Protein AF-0000000076793286 (afdb_homodimer)

Radius of gyration: 28.69 Å; Cα contacts (8 Å, |Δi|>4): 616; chains: 2; bounding box: 63×87×68 Å

Secondary structure (DSSP, 8-state):
-HHHIIIIIS-TTSPPPPHHHHHHHHHHHHHHHHHHHHHHHHHHS-S-BPP--TTTS-HHHHHHHS-TTSTTSGGGGGGEETTTTEE--TTEEEETTTTEEEET--EEETTTTEEE-TTTHHHHHHHHHHHHHHHHHHHHHHHHHHHHS-----TT--HHHHHHHH-HHHHHHHHHHHHHHHHHHHHHHHHHHHHHTT--HHHHHTGGG-GGGB-TTSSB--TT---HHHHHHHHHHHSS----------HHHH--/-HHHIIIIIS-TTSPPPPHHHHHHHHHHHHHHHHHHHHHHHHHHS-S-BPP--TTTS-HHHHHHHS-TTSTTSGGGGGGEETTTTEE--TTEEEETTTTEEEET--EEETTTTEEE-TTTHHHHHHHHHHHHHHHHHHHHHHHHHHHHS-----TT--HHHHHHHH-HHHHHHHHHHHHHHHHHHHHHHHHHHHHHTT--HHHHHTGGG-GGGB-TTSSB--TT---HHHHHHHHHHHSS----------HHHH--

Solvent-accessible surface area (backbone atoms only — not comparable to full-atom values): 28248 Å² total; per-residue (Å²): 107,68,56,47,44,53,32,57,67,60,23,82,91,49,75,83,72,51,73,66,55,48,51,54,48,49,51,27,51,52,42,45,52,53,32,50,53,44,46,53,18,43,35,65,34,65,22,32,63,62,79,70,78,54,87,78,55,53,72,68,46,56,65,60,66,47,61,76,77,48,78,78,48,74,77,46,56,83,27,44,37,81,88,75,68,39,80,46,64,85,61,38,42,72,37,80,87,77,69,43,40,21,33,47,34,27,48,76,38,77,89,54,64,33,54,38,14,37,62,28,38,42,50,46,51,53,36,36,51,43,47,40,53,26,32,50,46,46,48,51,53,45,50,50,52,64,68,65,47,89,72,89,67,55,98,84,53,50,70,67,58,48,40,54,69,77,36,43,55,38,49,50,41,51,51,52,39,51,52,50,35,51,54,36,49,54,51,47,50,52,51,52,54,24,41,30,50,46,46,37,60,41,47,69,76,41,42,90,76,36,69,78,34,38,38,97,85,66,44,82,34,63,68,49,46,71,45,46,68,54,27,40,51,46,23,60,38,69,32,30,71,72,74,71,72,54,82,60,78,54,66,70,62,68,74,100,105,67,55,47,43,53,33,56,68,58,24,83,92,48,74,83,72,50,73,68,56,48,52,54,49,49,51,28,51,52,45,46,52,53,34,49,53,46,46,52,18,44,37,66,33,65,22,33,64,62,79,70,77,54,85,79,53,54,73,68,46,57,64,60,66,48,60,76,78,47,76,78,48,74,76,47,56,83,29,45,38,82,88,74,68,40,80,46,64,84,62,38,40,73,36,81,87,78,69,44,39,21,34,48,35,27,48,78,38,77,88,53,64,32,55,37,13,36,62,27,38,44,52,46,51,52,35,36,52,43,46,37,52,25,34,50,46,46,48,50,53,46,50,50,52,64,69,64,46,88,73,89,68,55,96,83,51,49,71,67,58,48,41,54,70,76,35,42,55,39,48,50,40,51,52,52,39,50,52,50,34,52,54,35,49,53,51,47,51,52,50,50,54,25,41,30,51,47,46,36,62,41,46,68,76,39,42,90,76,37,68,79,34,39,40,97,85,66,44,83,34,63,69,51,46,70,45,46,70,54,28,40,52,46,23,60,39,68,33,30,70,71,71,70,71,55,80,60,77,52,66,70,64,67,75,98

Foldseek 3Di:
DVLLCDQQQPPPVFDHDDPVLVVLVVVLVVLVVVLVVLLVCLLPPALAFDDDPPPPDDLVCVVVVPPPPDPVCVVQVVQQDPQSRDRHDQLWDADPQVRTIHANWFDQDVVSRGTHHFPCLLSVLVSLVSLLVSLVSSLVSLVVRLVPTDDDDDPPDDSVNCCCVVRVSSVVSNVVSVVSNVVSVVVNVVSLVCLLQLHGNVCVVPVLVRPCQADPVRDGHDQQHPGRVVSNVVCVVRVGGDDPGPPPVPPVVVVD/DVLLCDQQQPPPVFDHDDPVLVVLVVVLVVLVVVLVVLLVCLLPPALAFDDLPPPPADLVVVVVVPPPPDPVCVVQVVQADPQSRDRHDQLWDADPQVRTIHANWFDQDVVSRGTHHFPCLLSVLVSLVSLLVSLVSSLVSLVVRLVPTDDDDDPPDDSVNCCCVVRVSSVVSNVVSVVSNVVSVVVNVVSLVCLLQLHGNVCVVPVLVRPCQADPVRDGHDQQHPGRVVSNVVCVVRVGGDDPGPPPVPPVVVVD

pLDDT: mean 86.04, std 18.24, range [27.52, 98.69]

Sequence (512 aa):
MILFLKSIVFASDFSRITAAVGLWSWAAISLALASQVVFYRVSRNTPGYIKTNTEGLDPKELLMGIDLSSSTFTGSWSQLCPTCKIVRPVRSKHCPICKQCVEQFDHHCPWISNCVGKRNKWDFLVFLCMGIATTLLGAAVGFHRLWTEPIILSSSESWTHFMVTKHPGAVLFMFMDIFLLTGALILTVAQAVMIARNLTTNEAANQSRYTYLRGPDGRFRNPYNQGWQKNCAYFLVNGYNNDEEAAWPTLQQTVEMILFLKSIVFASDFSRITAAVGLWSWAAISLALASQVVFYRVSRNTPGYIKTNTEGLDPKELLMGIDLSSSTFTGSWSQLCPTCKIVRPVRSKHCPICKQCVEQFDHHCPWISNCVGKRNKWDFLVFLCMGIATTLLGAAVGFHRLWTEPIILSSSESWTHFMVTKHPGAVLFMFMDIFLLTGALILTVAQAVMIARNLTTNEAANQSRYTYLRGPDGRFRNPYNQGWQKNCAYFLVNGYNNDEEAAWPTLQQTVE

Structure (mmCIF, N/CA/C/O backbone):
data_AF-0000000076793286-model_v1
#
loop_
_entity.id
_entity.type
_entity.pdbx_description
1 polymer S-acyltransferase
#
loop_
_atom_site.group_PDB
_atom_site.id
_atom_site.type_symbol
_atom_site.label_atom_id
_atom_site.label_alt_id
_atom_site.label_comp_id
_atom_site.label_asym_id
_atom_site.label_entity_id
_atom_site.label_seq_id
_atom_site.pdbx_PDB_ins_code
_atom_site.Cartn_x
_atom_site.Cartn_y
_atom_site.Cartn_z
_atom_site.occupancy
_atom_site.B_iso_or_equiv
_atom_site.auth_seq_id
_atom_site.auth_comp_id
_atom_site.auth_asym_id
_atom_site.auth_atom_id
_atom_site.pdbx_PDB_model_num
ATOM 1 N N . MET A 1 1 ? -7.398 -18.703 6.988 1 93.81 1 MET A N 1
ATOM 2 C CA . MET A 1 1 ? -6.031 -19.188 6.855 1 93.81 1 MET A CA 1
ATOM 3 C C . MET A 1 1 ? -5.891 -20.562 7.5 1 93.81 1 MET A C 1
ATOM 5 O O . MET A 1 1 ? -5.355 -21.5 6.891 1 93.81 1 MET A O 1
ATOM 9 N N . ILE A 1 2 ? -6.363 -20.703 8.664 1 93.25 2 ILE A N 1
ATOM 10 C CA . ILE A 1 2 ? -6.258 -21.984 9.359 1 93.25 2 ILE A CA 1
ATOM 11 C C . ILE A 1 2 ? -7.066 -23.047 8.617 1 93.25 2 ILE A C 1
ATOM 13 O O . ILE A 1 2 ? -6.578 -24.141 8.375 1 93.25 2 ILE A O 1
ATOM 17 N N . LEU A 1 3 ? -8.242 -22.641 8.273 1 94.62 3 LEU A N 1
ATOM 18 C CA . LEU A 1 3 ? -9.102 -23.562 7.535 1 94.62 3 LEU A CA 1
ATOM 19 C C . LEU A 1 3 ? -8.477 -23.906 6.184 1 94.62 3 LEU A C 1
ATOM 21 O O . LEU A 1 3 ? -8.562 -25.062 5.738 1 94.62 3 LEU A O 1
ATOM 25 N N . PHE A 1 4 ? -7.906 -23.031 5.516 1 96.62 4 PHE A N 1
ATOM 26 C CA . PHE A 1 4 ? -7.23 -23.25 4.242 1 96.62 4 PHE A CA 1
ATOM 27 C C . PHE A 1 4 ? -6.098 -24.25 4.391 1 96.62 4 PHE A C 1
ATOM 29 O O . PHE A 1 4 ? -6.012 -25.219 3.625 1 96.62 4 PHE A O 1
ATOM 36 N N . LEU A 1 5 ? -5.301 -24.047 5.359 1 95.88 5 LEU A N 1
ATOM 37 C CA . L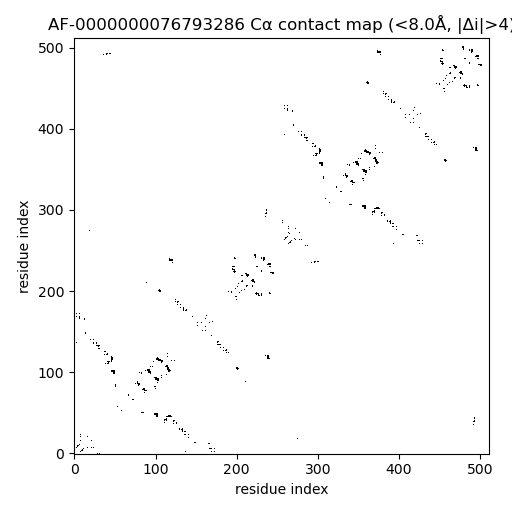EU A 1 5 ? -4.152 -24.922 5.562 1 95.88 5 LEU A CA 1
ATOM 38 C C . LEU A 1 5 ? -4.605 -26.328 5.984 1 95.88 5 LEU A C 1
ATOM 40 O O . LEU A 1 5 ? -4.145 -27.328 5.426 1 95.88 5 LEU A O 1
ATOM 44 N N . LYS A 1 6 ? -5.527 -26.422 6.824 1 95.44 6 LYS A N 1
ATOM 45 C CA . LYS A 1 6 ? -5.934 -27.703 7.395 1 95.44 6 LYS A CA 1
ATOM 46 C C . LYS A 1 6 ? -6.797 -28.484 6.41 1 95.44 6 LYS A C 1
ATOM 48 O O . LYS A 1 6 ? -6.695 -29.719 6.332 1 95.44 6 LYS A O 1
ATOM 53 N N . SER A 1 7 ? -7.602 -27.766 5.609 1 95.62 7 SER A N 1
ATOM 54 C CA . SER A 1 7 ? -8.648 -28.469 4.871 1 95.62 7 SER A CA 1
ATOM 55 C C . SER A 1 7 ? -8.352 -28.484 3.373 1 95.62 7 SER A C 1
ATOM 57 O O . SER A 1 7 ? -8.992 -29.219 2.613 1 95.62 7 SER A O 1
ATOM 59 N N . ILE A 1 8 ? -7.395 -27.688 2.979 1 95.06 8 ILE A N 1
ATOM 60 C CA . ILE A 1 8 ? -7.09 -27.641 1.553 1 95.06 8 ILE A CA 1
ATOM 61 C C . ILE A 1 8 ? -5.652 -28.109 1.32 1 95.06 8 ILE A C 1
ATOM 63 O O . ILE A 1 8 ? -5.414 -29.078 0.604 1 95.06 8 ILE A O 1
ATOM 67 N N . VAL A 1 9 ? -4.758 -27.562 2.023 1 94 9 VAL A N 1
ATOM 68 C CA . VAL A 1 9 ? -3.346 -27.781 1.738 1 94 9 VAL A CA 1
ATOM 69 C C . VAL A 1 9 ? -2.898 -29.094 2.383 1 94 9 VAL A C 1
ATOM 71 O O . VAL A 1 9 ? -2.312 -29.953 1.716 1 94 9 VAL A O 1
ATOM 74 N N . PHE A 1 10 ? -3.252 -29.234 3.615 1 92.88 10 PHE A N 1
ATOM 75 C CA . PHE A 1 10 ? -2.766 -30.406 4.336 1 92.88 10 PHE A CA 1
ATOM 76 C C . PHE A 1 10 ? -3.908 -31.375 4.641 1 92.88 10 PHE A C 1
ATOM 78 O O . PHE A 1 10 ? -3.848 -32.125 5.609 1 92.88 10 PHE A O 1
ATOM 85 N N . ALA A 1 11 ? -4.895 -31.297 3.879 1 90.12 11 ALA A N 1
ATOM 86 C CA . ALA A 1 11 ? -6.031 -32.188 4.102 1 90.12 11 ALA A CA 1
ATOM 87 C C . ALA A 1 11 ? -5.605 -33.656 4.016 1 90.12 11 ALA A C 1
ATOM 89 O O . ALA A 1 11 ? -5.062 -34.094 3 1 90.12 11 ALA A O 1
ATOM 90 N N . SER A 1 12 ? -5.926 -34.406 5.031 1 85.31 12 SER A N 1
ATOM 91 C CA . SER A 1 12 ? -5.438 -35.781 5.156 1 85.31 12 SER A CA 1
ATOM 92 C C . SER A 1 12 ? -6.172 -36.719 4.199 1 85.31 12 SER A C 1
ATOM 94 O O . SER A 1 12 ? -5.641 -37.781 3.816 1 85.31 12 SER A O 1
ATOM 96 N N . ASP A 1 13 ? -7.324 -36.406 3.834 1 83.75 13 ASP A N 1
ATOM 97 C CA . ASP A 1 13 ? -8.117 -37.281 2.992 1 83.75 13 ASP A CA 1
ATOM 98 C C . ASP A 1 13 ? -7.949 -36.938 1.515 1 83.75 13 ASP A C 1
ATOM 100 O O . ASP A 1 13 ? -8.578 -37.562 0.651 1 83.75 13 ASP A O 1
ATOM 104 N N . PHE A 1 14 ? -7.113 -35.906 1.201 1 85.88 14 PHE A N 1
ATOM 105 C CA . PHE A 1 14 ? -6.785 -35.531 -0.171 1 85.88 14 PHE A CA 1
ATOM 106 C C . PHE A 1 14 ? -5.457 -36.156 -0.595 1 85.88 14 PHE A C 1
ATOM 108 O O . PHE A 1 14 ? -4.617 -36.469 0.25 1 85.88 14 PHE A O 1
ATOM 115 N N . SER A 1 15 ? -5.375 -36.312 -1.858 1 87.31 15 SER A N 1
ATOM 116 C CA . SER A 1 15 ? -4.066 -36.688 -2.385 1 87.31 15 SER A CA 1
ATOM 117 C C . SER A 1 15 ? -3.004 -35.656 -2.025 1 87.31 15 SER A C 1
ATOM 119 O O . SER A 1 15 ? -3.324 -34.5 -1.766 1 87.31 15 SER A O 1
ATOM 121 N N . ARG A 1 16 ? -1.775 -36.125 -1.999 1 89.25 16 ARG A N 1
ATOM 122 C CA . ARG A 1 16 ? -0.672 -35.219 -1.702 1 89.25 16 ARG A CA 1
ATOM 123 C C . ARG A 1 16 ? -0.584 -34.094 -2.74 1 89.25 16 ARG A C 1
ATOM 125 O O . ARG A 1 16 ? -0.818 -34.312 -3.928 1 89.25 16 ARG A O 1
ATOM 132 N N . ILE A 1 17 ? -0.196 -32.938 -2.289 1 90.12 17 ILE A N 1
ATOM 133 C CA . ILE A 1 17 ? -0.167 -31.781 -3.188 1 90.12 17 ILE A CA 1
ATOM 134 C C . ILE A 1 17 ? 1.07 -31.859 -4.078 1 90.12 17 ILE A C 1
ATOM 136 O O . ILE A 1 17 ? 2.109 -32.375 -3.668 1 90.12 17 ILE A O 1
ATOM 140 N N . THR A 1 18 ? 0.911 -31.328 -5.25 1 86.19 18 THR A N 1
ATOM 141 C CA . THR A 1 18 ? 2.047 -31.188 -6.148 1 86.19 18 THR A CA 1
ATOM 142 C C . THR A 1 18 ? 2.877 -29.953 -5.77 1 86.19 18 THR A C 1
ATOM 144 O O . THR A 1 18 ? 2.443 -29.141 -4.961 1 86.19 18 THR A O 1
ATOM 147 N N . ALA A 1 19 ? 4.047 -29.875 -6.305 1 83.31 19 ALA A N 1
ATOM 148 C CA . ALA A 1 19 ? 4.922 -28.719 -6.062 1 83.31 19 ALA A CA 1
ATOM 149 C C . ALA A 1 19 ? 4.266 -27.422 -6.516 1 83.31 19 ALA A C 1
ATOM 151 O O . ALA A 1 19 ? 4.402 -26.391 -5.859 1 83.31 19 ALA A O 1
ATOM 152 N N . ALA A 1 20 ? 3.562 -27.453 -7.586 1 82.56 20 ALA A N 1
ATOM 153 C CA . ALA A 1 20 ? 2.895 -26.266 -8.117 1 82.56 20 ALA A CA 1
ATOM 154 C C . ALA A 1 20 ? 1.803 -25.781 -7.176 1 82.56 20 ALA A C 1
ATOM 156 O O . ALA A 1 20 ? 1.706 -24.578 -6.895 1 82.56 20 ALA A O 1
ATOM 157 N N . VAL A 1 21 ? 1.054 -26.703 -6.691 1 87.25 21 VAL A N 1
ATOM 158 C CA . VAL A 1 21 ? -0.011 -26.344 -5.758 1 87.25 21 VAL A CA 1
ATOM 159 C C . VAL A 1 21 ? 0.593 -25.812 -4.465 1 87.25 21 VAL A C 1
ATOM 161 O O . VAL A 1 21 ? 0.067 -24.859 -3.873 1 87.25 21 VAL A O 1
ATOM 164 N N . GLY A 1 22 ? 1.649 -26.422 -4.074 1 90.5 22 GLY A N 1
ATOM 165 C CA . GLY A 1 22 ? 2.35 -25.938 -2.896 1 90.5 22 GLY A CA 1
ATOM 166 C C . GLY A 1 22 ? 2.826 -24.5 -3.039 1 90.5 22 GLY A C 1
ATOM 167 O O . GLY A 1 22 ? 2.686 -23.703 -2.111 1 90.5 22 GLY A O 1
ATOM 168 N N . LEU A 1 23 ? 3.354 -24.203 -4.137 1 86.38 23 LEU A N 1
ATOM 169 C CA . LEU A 1 23 ? 3.855 -22.859 -4.398 1 86.38 23 LEU A CA 1
ATOM 170 C C . LEU A 1 23 ? 2.717 -21.844 -4.383 1 86.38 23 LEU A C 1
ATOM 172 O O . LEU A 1 23 ? 2.85 -20.766 -3.805 1 86.38 23 LEU A O 1
ATOM 176 N N . TRP A 1 24 ? 1.639 -22.188 -5.012 1 89.12 24 TRP A N 1
ATOM 177 C CA . TRP A 1 24 ? 0.49 -21.281 -5.035 1 89.12 24 TRP A CA 1
ATOM 178 C C . TRP A 1 24 ? -0.088 -21.109 -3.635 1 89.12 24 TRP A C 1
ATOM 180 O O . TRP A 1 24 ? -0.557 -20.016 -3.285 1 89.12 24 TRP A O 1
ATOM 190 N N . SER A 1 25 ? -0.053 -22.141 -2.9 1 94.12 25 SER A N 1
ATOM 191 C CA . SER A 1 25 ? -0.533 -22.062 -1.524 1 94.12 25 SER A CA 1
ATOM 192 C C . SER A 1 25 ? 0.347 -21.141 -0.685 1 94.12 25 SER A C 1
ATOM 194 O O . SER A 1 25 ? -0.157 -20.344 0.113 1 94.12 25 SER A O 1
ATOM 196 N N . TRP A 1 26 ? 1.573 -21.281 -0.928 1 91.88 26 TRP A N 1
ATOM 197 C CA . TRP A 1 26 ? 2.512 -20.422 -0.22 1 91.88 26 TRP A CA 1
ATOM 198 C C . TRP A 1 26 ? 2.287 -18.953 -0.589 1 91.88 26 TRP A C 1
ATOM 200 O O . TRP A 1 26 ? 2.348 -18.078 0.273 1 91.88 26 TRP A O 1
ATOM 210 N N . ALA A 1 27 ? 2.105 -18.703 -1.804 1 91.38 27 ALA A N 1
ATOM 211 C CA . ALA A 1 27 ? 1.817 -17.344 -2.264 1 91.38 27 ALA A CA 1
ATOM 212 C C . ALA A 1 27 ? 0.554 -16.797 -1.604 1 91.38 27 ALA A C 1
ATOM 214 O O . ALA A 1 27 ? 0.522 -15.648 -1.166 1 91.38 27 ALA A O 1
ATOM 215 N N . ALA A 1 28 ? -0.425 -17.625 -1.526 1 94.81 28 ALA A N 1
ATOM 216 C CA . ALA A 1 28 ? -1.684 -17.219 -0.91 1 94.81 28 ALA A CA 1
ATOM 217 C C . ALA A 1 28 ? -1.489 -16.875 0.566 1 94.81 28 ALA A C 1
ATOM 219 O O . ALA A 1 28 ? -1.982 -15.859 1.048 1 94.81 28 ALA A O 1
ATOM 220 N N . ILE A 1 29 ? -0.77 -17.703 1.216 1 96 29 ILE A N 1
ATOM 221 C CA . ILE A 1 29 ? -0.535 -17.5 2.643 1 96 29 ILE A CA 1
ATOM 222 C C . ILE A 1 29 ? 0.313 -16.25 2.859 1 96 29 ILE A C 1
ATOM 224 O O . ILE A 1 29 ? 0.054 -15.469 3.777 1 96 29 ILE A O 1
ATOM 228 N N . SER A 1 30 ? 1.329 -16.094 2.025 1 94.62 30 SER A N 1
ATOM 229 C CA . SER A 1 30 ? 2.174 -14.898 2.125 1 94.62 30 SER A CA 1
ATOM 230 C C . SER A 1 30 ? 1.364 -13.625 1.903 1 94.62 30 SER A C 1
ATOM 232 O O . SER A 1 30 ? 1.518 -12.648 2.643 1 94.62 30 SER A O 1
ATOM 234 N N . LEU A 1 31 ? 0.549 -13.656 0.946 1 95.56 31 LEU A N 1
ATOM 235 C CA . LEU A 1 31 ? -0.306 -12.508 0.657 1 95.56 31 LEU A CA 1
ATOM 236 C C . LEU A 1 31 ? -1.293 -12.266 1.793 1 95.56 31 LEU A C 1
ATOM 238 O O . LEU A 1 31 ? -1.561 -11.117 2.154 1 95.56 31 LEU A O 1
ATOM 242 N N . ALA A 1 32 ? -1.821 -13.312 2.312 1 97.19 32 ALA A N 1
ATOM 243 C CA . ALA A 1 32 ? -2.734 -13.195 3.447 1 97.19 32 ALA A CA 1
ATOM 244 C C . ALA A 1 32 ? -2.039 -12.555 4.645 1 97.19 32 ALA A C 1
ATOM 246 O 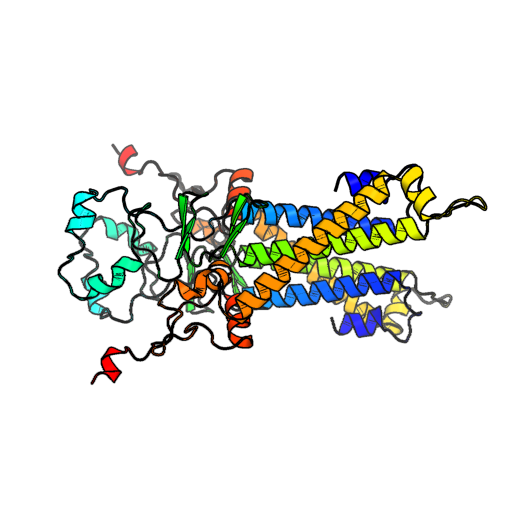O . ALA A 1 32 ? -2.611 -11.688 5.312 1 97.19 32 ALA A O 1
ATOM 247 N N . LEU A 1 33 ? -0.874 -12.969 4.863 1 96.25 33 LEU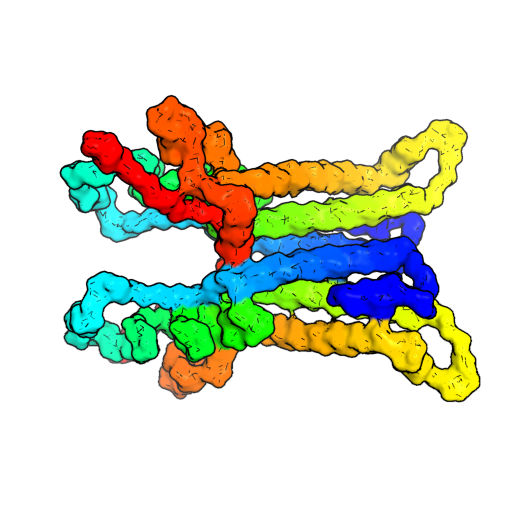 A N 1
ATOM 248 C CA . LEU A 1 33 ? -0.113 -12.406 5.973 1 96.25 33 LEU A CA 1
ATOM 249 C C . LEU A 1 33 ? 0.199 -10.93 5.723 1 96.25 33 LEU A C 1
ATOM 251 O O . LEU A 1 33 ? 0.086 -10.109 6.629 1 96.25 33 LEU A O 1
ATOM 255 N N . ALA A 1 34 ? 0.573 -10.578 4.523 1 95.62 34 ALA A N 1
ATOM 256 C CA . ALA A 1 34 ? 0.808 -9.188 4.156 1 95.62 34 ALA A CA 1
ATOM 257 C C . ALA A 1 34 ? -0.459 -8.352 4.328 1 95.62 34 ALA A C 1
ATOM 259 O O . ALA A 1 34 ? -0.399 -7.207 4.773 1 95.62 34 ALA A O 1
ATOM 260 N N . SER A 1 35 ? -1.546 -8.922 3.982 1 97.06 35 SER A N 1
ATOM 261 C CA . SER A 1 35 ? -2.818 -8.219 4.133 1 97.06 35 SER A CA 1
ATOM 262 C C . SER A 1 35 ? -3.127 -7.941 5.602 1 97.06 35 SER A C 1
ATOM 264 O O . SER A 1 35 ? -3.756 -6.934 5.926 1 97.06 35 SER A O 1
ATOM 266 N N . GLN A 1 36 ? -2.682 -8.844 6.5 1 96.69 36 GLN A N 1
ATOM 267 C CA . GLN A 1 36 ? -2.896 -8.609 7.926 1 96.69 36 GLN A CA 1
ATOM 268 C C . GLN A 1 36 ? -2.096 -7.41 8.414 1 96.69 36 GLN A C 1
ATOM 270 O O . GLN A 1 36 ? -2.531 -6.695 9.32 1 96.69 36 GLN A O 1
ATOM 275 N N . VAL A 1 37 ? -0.98 -7.16 7.824 1 95.25 37 VAL A N 1
ATOM 276 C CA . VAL A 1 37 ? -0.173 -5.992 8.156 1 95.25 37 VAL A CA 1
ATOM 277 C C . VAL A 1 37 ? -0.929 -4.719 7.785 1 95.25 37 VAL A C 1
ATOM 279 O O . VAL A 1 37 ? -1.03 -3.791 8.594 1 95.25 37 VAL A O 1
ATOM 282 N N . VAL A 1 38 ? -1.438 -4.68 6.609 1 97 38 VAL A N 1
ATOM 283 C CA . VAL A 1 38 ? -2.203 -3.523 6.156 1 97 38 VAL A CA 1
ATOM 284 C C . VAL A 1 38 ? -3.477 -3.385 6.984 1 97 38 VAL A C 1
ATOM 286 O O . VAL A 1 38 ? -3.9 -2.271 7.305 1 97 38 VAL A O 1
ATOM 289 N N . PHE A 1 39 ? -4.094 -4.543 7.355 1 97.88 39 PHE A N 1
ATOM 290 C CA . PHE A 1 39 ? -5.258 -4.543 8.234 1 97.88 39 PHE A CA 1
ATOM 291 C C . PHE A 1 39 ? -4.941 -3.855 9.555 1 97.88 39 PHE A C 1
ATOM 293 O O . PHE A 1 39 ? -5.719 -3.025 10.031 1 97.88 39 PHE A O 1
ATOM 300 N N . TYR A 1 40 ? -3.857 -4.223 10.07 1 97.12 40 TYR A N 1
ATOM 301 C CA . TYR A 1 40 ? -3.418 -3.621 11.32 1 97.12 40 TYR A CA 1
ATOM 302 C C . TYR A 1 40 ? -3.248 -2.115 11.172 1 97.12 40 TYR A C 1
ATOM 304 O O . TYR A 1 40 ? -3.676 -1.347 12.039 1 97.12 40 TYR A O 1
ATOM 312 N N . ARG A 1 41 ? -2.686 -1.692 10.141 1 97 41 ARG A N 1
ATOM 313 C CA . ARG A 1 41 ? -2.455 -0.277 9.867 1 97 41 ARG A CA 1
ATOM 314 C C . ARG A 1 41 ? -3.775 0.476 9.734 1 97 41 ARG A C 1
ATOM 316 O O . ARG A 1 41 ? -3.979 1.504 10.383 1 97 41 ARG A O 1
ATOM 323 N N . VAL A 1 42 ? -4.629 -0.043 8.938 1 97.38 42 VAL A N 1
ATOM 324 C CA . VAL A 1 42 ? -5.871 0.66 8.633 1 97.38 42 VAL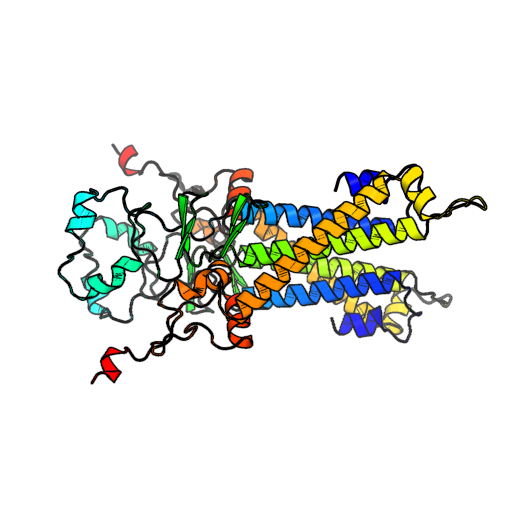 A CA 1
ATOM 325 C C . VAL A 1 42 ? -6.762 0.694 9.875 1 97.38 42 VAL A C 1
ATOM 327 O O . VAL A 1 42 ? -7.52 1.646 10.078 1 97.38 42 VAL A O 1
ATOM 330 N N . SER A 1 43 ? -6.656 -0.296 10.75 1 97.19 43 SER A N 1
ATOM 331 C CA . SER A 1 43 ? -7.469 -0.394 11.953 1 97.19 43 SER A CA 1
ATOM 332 C C . SER A 1 43 ? -6.973 0.564 13.031 1 97.19 43 SER A C 1
ATOM 334 O O . SER A 1 43 ? -7.742 0.984 13.898 1 97.19 43 SER A O 1
ATOM 336 N N . ARG A 1 44 ? -5.707 0.937 12.914 1 95.62 44 ARG A N 1
ATOM 337 C CA . ARG A 1 44 ? -5.121 1.683 14.023 1 95.62 44 ARG A CA 1
ATOM 338 C C . ARG A 1 44 ? -4.773 3.107 13.602 1 95.62 44 ARG A C 1
ATOM 340 O O . ARG A 1 44 ? -4.605 3.986 14.445 1 95.62 44 ARG A O 1
ATOM 347 N N . ASN A 1 45 ? -4.656 3.301 12.359 1 95.12 45 ASN A N 1
ATOM 348 C CA . ASN A 1 45 ? -4.316 4.633 11.867 1 95.12 45 ASN A CA 1
ATOM 349 C C . ASN A 1 45 ? -5.508 5.582 11.953 1 95.12 45 ASN A C 1
ATOM 351 O O . ASN A 1 45 ? -6.66 5.148 11.891 1 95.12 45 ASN A O 1
ATOM 355 N N . THR A 1 46 ? -5.238 6.891 12.117 1 95 46 THR A N 1
ATOM 356 C CA . THR A 1 46 ? -6.305 7.887 12.125 1 95 46 THR A CA 1
ATOM 357 C C . THR A 1 46 ? -6.918 8.023 10.734 1 95 46 THR A C 1
ATOM 359 O O . THR A 1 46 ? -6.203 8.172 9.742 1 95 46 THR A O 1
ATOM 362 N N . PRO A 1 47 ? -8.211 7.965 10.656 1 97.31 47 PRO A N 1
ATOM 363 C CA . PRO A 1 47 ? -8.867 8.18 9.359 1 97.31 47 PRO A CA 1
ATOM 364 C C . PRO A 1 47 ? -8.93 9.656 8.977 1 97.31 47 PRO A C 1
ATOM 366 O O . PRO A 1 47 ? -9.352 9.992 7.867 1 97.31 47 PRO A O 1
ATOM 369 N N . GLY A 1 48 ? -8.414 10.539 9.812 1 96.38 48 GLY A N 1
ATOM 370 C CA . GLY A 1 48 ? -8.539 11.977 9.656 1 96.38 48 GLY A CA 1
ATOM 371 C C . GLY A 1 48 ? -9.352 12.625 10.758 1 96.38 48 GLY A C 1
ATOM 372 O O . GLY A 1 48 ? -10.141 13.539 10.5 1 96.38 48 GLY A O 1
ATOM 373 N N . TYR A 1 49 ? -9.141 12.117 11.961 1 94.56 49 TYR A N 1
ATOM 374 C CA . TYR A 1 49 ? -9.828 12.695 13.109 1 94.56 49 TYR A CA 1
ATOM 375 C C . TYR A 1 49 ? -9.453 14.164 13.289 1 94.56 49 TYR A C 1
ATOM 377 O O . TYR A 1 49 ? -8.289 14.531 13.133 1 94.56 49 TYR A O 1
ATOM 385 N N . ILE A 1 50 ? -10.422 14.922 13.531 1 91.56 50 ILE A N 1
ATOM 386 C CA . ILE A 1 50 ? -10.203 16.344 13.773 1 91.56 50 ILE A CA 1
ATOM 387 C C . ILE A 1 50 ? -10.031 16.594 15.266 1 91.56 50 ILE A C 1
ATOM 389 O O . ILE A 1 50 ? -10.859 16.172 16.078 1 91.56 50 ILE A O 1
ATOM 393 N N . LYS A 1 51 ? -8.805 17.141 15.625 1 81 51 LYS A N 1
ATOM 394 C CA . LYS A 1 51 ? -8.477 17.359 17.031 1 81 51 LYS A CA 1
ATOM 395 C C . LYS A 1 51 ? -9.25 18.547 17.594 1 81 51 LYS A C 1
ATOM 397 O O . LYS A 1 51 ? -9.469 19.531 16.906 1 81 51 LYS A O 1
ATOM 402 N N . THR A 1 52 ? -9.82 18.359 18.812 1 69.5 52 THR A N 1
ATOM 403 C CA . THR A 1 52 ? -10.469 19.438 19.562 1 69.5 52 THR A CA 1
ATOM 404 C C . THR A 1 52 ? -9.438 20.391 20.141 1 69.5 52 THR A C 1
ATOM 406 O O . THR A 1 52 ? -8.383 19.969 20.609 1 69.5 52 THR A O 1
ATOM 409 N N . ASN A 1 53 ? -8.984 21.438 19.516 1 54.75 53 ASN A N 1
ATOM 410 C CA . ASN A 1 53 ? -8.102 22.391 20.188 1 54.75 53 ASN A CA 1
ATOM 411 C C . ASN A 1 53 ? -8.57 22.672 21.609 1 54.75 53 ASN A C 1
ATOM 413 O O . ASN A 1 53 ? -8.203 23.703 22.188 1 54.75 53 ASN A O 1
ATOM 417 N N . THR A 1 54 ? -9.469 22.031 22.266 1 48.62 54 THR A N 1
ATOM 418 C CA . THR A 1 54 ? -10 22.531 23.531 1 48.62 54 THR A CA 1
ATOM 419 C C . THR A 1 54 ? -8.992 22.328 24.656 1 48.62 54 THR A C 1
ATOM 421 O O . THR A 1 54 ? -9.305 22.547 25.828 1 48.62 54 THR A O 1
ATOM 424 N N . GLU A 1 55 ? -7.914 21.75 24.609 1 47.66 55 GLU A N 1
ATOM 425 C CA . GLU A 1 55 ? -7.262 21.578 25.891 1 47.66 55 GLU A CA 1
ATOM 426 C C . GLU A 1 55 ? -7.125 22.891 26.641 1 47.66 55 GLU A C 1
ATOM 428 O O . GLU A 1 55 ? -7.199 22.938 27.875 1 47.66 55 GLU A O 1
ATOM 433 N N . GLY A 1 56 ? -6.684 24.062 26.109 1 44.38 56 GLY A N 1
ATOM 434 C CA . GLY A 1 56 ? -6.473 25.25 26.922 1 44.38 56 GLY A CA 1
ATOM 435 C C . GLY A 1 56 ? -7.617 26.25 26.844 1 44.38 56 GLY A C 1
ATOM 436 O O . GLY A 1 56 ? -7.582 27.297 27.484 1 44.38 56 GLY A O 1
ATOM 437 N N . LEU A 1 57 ? -8.445 26.281 25.844 1 44.31 57 LEU A N 1
ATOM 438 C CA . LEU A 1 57 ? -9.359 27.422 25.812 1 44.31 57 LEU A CA 1
ATOM 439 C C . LEU A 1 57 ? -10.656 27.094 26.562 1 44.31 57 LEU A C 1
ATOM 441 O O . LEU A 1 57 ? -11.156 25.969 26.469 1 44.31 57 LEU A O 1
ATOM 445 N N . ASP A 1 58 ? -10.961 27.719 27.688 1 44.75 58 ASP A N 1
ATOM 446 C CA . ASP A 1 58 ? -12.211 27.734 28.438 1 44.75 58 ASP A CA 1
ATOM 447 C C . ASP A 1 58 ? -13.422 27.672 27.516 1 44.75 58 ASP A C 1
ATOM 449 O O . ASP A 1 58 ? -13.469 28.375 26.5 1 44.75 58 ASP A O 1
ATOM 453 N N . PRO A 1 59 ? -14.242 26.594 27.547 1 47.28 59 PRO A N 1
ATOM 454 C CA . PRO A 1 59 ? -15.438 26.5 26.703 1 47.28 59 PRO A CA 1
ATOM 455 C C . PRO A 1 59 ? -16.094 27.859 26.469 1 47.28 59 PRO A C 1
ATOM 457 O O . PRO A 1 59 ? -16.625 28.125 25.375 1 47.28 59 PRO A O 1
ATOM 460 N N . LYS A 1 60 ? -16.219 28.703 27.516 1 49.19 60 LYS A N 1
ATOM 461 C CA . LYS A 1 60 ? -16.812 30.047 27.469 1 49.19 60 LYS A CA 1
ATOM 462 C C . LYS A 1 60 ? -16.031 30.953 26.516 1 49.19 60 LYS A C 1
ATOM 464 O O . LYS A 1 60 ? -16.625 31.781 25.812 1 49.19 60 LYS A O 1
ATOM 469 N N . GLU A 1 61 ? -14.836 30.75 26.516 1 48.31 61 GLU A N 1
ATOM 470 C CA . GLU A 1 61 ? -13.984 31.625 25.703 1 48.31 61 GLU A CA 1
ATOM 471 C C . GLU A 1 61 ? -14.016 31.219 24.234 1 48.31 61 GLU A C 1
ATOM 473 O O . GLU A 1 61 ? -13.891 32.062 23.344 1 48.31 61 GLU A O 1
ATOM 478 N N . LEU A 1 62 ? -14.094 30 23.891 1 45.97 62 LEU A N 1
ATOM 479 C CA . LEU A 1 62 ? -14.281 29.516 22.516 1 45.97 62 LEU A CA 1
ATOM 480 C C . LEU A 1 62 ? -15.57 30.078 21.922 1 45.97 62 LEU A C 1
ATOM 482 O O . LEU A 1 62 ? -15.594 30.516 20.766 1 45.97 62 LEU A O 1
ATOM 486 N N . LEU A 1 63 ? -16.672 29.953 22.656 1 45.16 63 LEU A N 1
ATOM 487 C CA . LEU A 1 63 ? -17.906 30.594 22.25 1 45.16 63 LEU A CA 1
ATOM 488 C C . LEU A 1 63 ? -17.75 32.094 22.156 1 45.16 63 LEU A C 1
ATOM 490 O O . LEU A 1 63 ? -18.312 32.75 21.266 1 45.16 63 LEU A O 1
ATOM 494 N N . MET A 1 64 ? -17.078 32.719 23.125 1 44.78 64 MET A N 1
ATOM 495 C CA . MET A 1 64 ? -16.938 34.188 23.188 1 44.78 64 MET A CA 1
ATOM 496 C C . MET A 1 64 ? -15.875 34.656 22.203 1 44.78 64 MET A C 1
ATOM 498 O O . MET A 1 64 ? -15.922 35.812 21.75 1 44.78 64 MET A O 1
ATOM 502 N N . GLY A 1 65 ? -14.766 33.938 21.984 1 45.94 65 GLY A N 1
ATOM 503 C CA . GLY A 1 65 ? -13.758 34.406 21.047 1 45.94 65 GLY A CA 1
ATOM 504 C C . GLY A 1 65 ? -14.188 34.281 19.594 1 45.94 65 GLY A C 1
ATOM 505 O O . GLY A 1 65 ? -13.484 34.719 18.688 1 45.94 65 GLY A O 1
ATOM 506 N N . ILE A 1 66 ? -14.969 33.281 19.203 1 44.56 66 ILE A N 1
ATOM 507 C CA . ILE A 1 66 ? -15.617 33.406 17.906 1 44.56 66 ILE A CA 1
ATOM 508 C C . ILE A 1 66 ? -16.438 34.688 17.859 1 44.56 66 ILE A C 1
ATOM 510 O O . ILE A 1 66 ? -17.359 34.875 18.656 1 44.56 66 ILE A O 1
ATOM 514 N N . ASP A 1 67 ? -15.875 35.75 17.594 1 41 67 ASP A N 1
ATOM 515 C CA . ASP A 1 67 ? -16.688 36.938 17.297 1 41 67 ASP A CA 1
ATOM 516 C C . ASP A 1 67 ? -17.938 36.562 16.484 1 41 67 ASP A C 1
ATOM 518 O O . ASP A 1 67 ? -17.859 36.375 15.273 1 41 67 ASP A O 1
ATOM 522 N N . LEU A 1 68 ? -18.906 35.938 17 1 42.78 68 LEU A N 1
ATOM 523 C CA . LEU A 1 68 ? -20.234 35.688 16.453 1 42.78 68 LEU A CA 1
ATOM 524 C C . LEU A 1 68 ? -20.75 36.875 15.688 1 42.78 68 LEU A C 1
ATOM 526 O O . LEU A 1 68 ? -21.812 36.812 15.047 1 42.78 68 LEU A O 1
ATOM 530 N N . SER A 1 69 ? -20.266 38.062 15.922 1 40.41 69 SER A N 1
ATOM 531 C CA . SER A 1 69 ? -20.75 39.25 15.234 1 40.41 69 SER A CA 1
ATOM 532 C C . SER A 1 69 ? -20.25 39.281 13.797 1 40.41 69 SER A C 1
ATOM 534 O O . SER A 1 69 ? -20.641 40.188 13.031 1 40.41 69 SER A O 1
ATOM 536 N N . SER A 1 70 ? -19.078 38.719 13.445 1 38.81 70 SER A N 1
ATOM 537 C CA . SER A 1 70 ? -18.703 38.938 12.047 1 38.81 70 SER A CA 1
ATOM 538 C C . SER A 1 70 ? -19.562 38.094 11.109 1 38.81 70 SER A C 1
ATOM 540 O O . SER A 1 70 ? -19.875 36.938 11.406 1 38.81 70 SER A O 1
ATOM 542 N N . SER A 1 71 ? -20.375 38.594 10.188 1 42.78 71 SER A N 1
ATOM 543 C CA . SER A 1 71 ? -21.203 38.125 9.094 1 42.78 71 SER A CA 1
ATOM 544 C C . SER A 1 71 ? -20.641 36.844 8.492 1 42.78 71 SER A C 1
ATOM 546 O O . SER A 1 71 ? -21.359 36.062 7.852 1 42.78 71 SER A O 1
ATOM 548 N N . THR A 1 72 ? -19.344 36.625 8.523 1 41.91 72 THR A N 1
ATOM 549 C CA . THR A 1 72 ? -18.734 35.469 7.875 1 41.91 72 THR A CA 1
ATOM 550 C C . THR A 1 72 ? -19.031 34.188 8.656 1 41.91 72 THR A C 1
ATOM 552 O O . THR A 1 72 ? -18.953 33.062 8.109 1 41.91 72 THR A O 1
ATOM 555 N N . PHE A 1 73 ? -19.391 34.125 9.883 1 44.31 73 PHE A N 1
ATOM 556 C CA . PHE A 1 73 ? -19.672 32.969 10.742 1 44.31 73 PHE A CA 1
ATOM 557 C C . PHE A 1 73 ? -21.125 32.531 10.578 1 44.31 73 PHE A C 1
ATOM 559 O O . PHE A 1 73 ? -21.453 31.375 10.883 1 44.31 73 PHE A O 1
ATOM 566 N N . THR A 1 74 ? -22.109 33.438 10.328 1 46.41 74 THR A N 1
ATOM 567 C CA . THR A 1 74 ? -23.484 32.969 10.141 1 46.41 74 THR A CA 1
ATOM 568 C C . THR A 1 74 ? -23.531 31.734 9.258 1 46.41 74 THR A C 1
ATOM 570 O O . THR A 1 74 ? -24.359 30.844 9.477 1 46.41 74 THR A O 1
ATOM 573 N N . GLY A 1 75 ? -22.766 31.656 8.188 1 47.22 75 GLY A N 1
ATOM 574 C CA . GLY A 1 75 ? -22.797 30.531 7.25 1 47.22 75 GLY A CA 1
ATOM 575 C C . GLY A 1 75 ? -22.078 29.297 7.773 1 47.22 75 GLY A C 1
ATOM 576 O O . GLY A 1 75 ? -22.234 28.219 7.219 1 47.22 75 GLY A O 1
ATOM 577 N N . SER A 1 76 ? -21.297 29.375 8.828 1 56.53 76 SER A N 1
ATOM 578 C CA . SER A 1 76 ? -20.406 28.328 9.289 1 56.53 76 SER A CA 1
ATOM 579 C C . SER A 1 76 ? -21.078 27.453 10.352 1 56.53 76 SER A C 1
ATOM 581 O O . SER A 1 76 ? -20.453 26.531 10.891 1 56.53 76 SER A O 1
ATOM 583 N N . TRP A 1 77 ? -22.344 27.656 10.727 1 62.75 77 TRP A N 1
ATOM 584 C CA . TRP A 1 77 ? -23 26.844 11.75 1 62.75 77 TRP A CA 1
ATOM 585 C C . TRP A 1 77 ? -23.109 25.391 11.312 1 62.75 77 TRP A C 1
ATOM 587 O O . TRP A 1 77 ? -23.016 24.484 12.133 1 62.75 77 TRP A O 1
ATOM 597 N N . SER A 1 78 ? -23.234 25.234 10.031 1 71.31 78 SER A N 1
ATOM 598 C CA . SER A 1 78 ? -23.359 23.875 9.531 1 71.31 78 SER A CA 1
ATOM 599 C C . SER A 1 78 ? -22.062 23.094 9.742 1 71.31 78 SER A C 1
ATOM 601 O O . SER A 1 78 ? -22.062 21.859 9.766 1 71.31 78 SER A O 1
ATOM 603 N N . GLN A 1 79 ? -21.094 23.828 9.977 1 81.81 79 GLN A N 1
ATOM 604 C CA . GLN A 1 79 ? -19.797 23.172 10.141 1 81.81 79 GLN A CA 1
ATOM 605 C C . GLN A 1 79 ? -19.484 22.938 11.617 1 81.81 79 GLN A C 1
ATOM 607 O O . GLN A 1 79 ? -18.516 22.25 11.953 1 81.81 79 GLN A O 1
ATOM 612 N N . LEU A 1 80 ? -20.344 23.484 12.43 1 83.44 80 LEU A N 1
ATOM 613 C CA . LEU A 1 80 ? -20.141 23.25 13.859 1 83.44 80 LEU A CA 1
ATOM 614 C C . LEU A 1 80 ? -20.688 21.875 14.258 1 83.44 80 LEU A C 1
ATOM 616 O O . LEU A 1 80 ? -21.828 21.547 13.93 1 83.44 80 LEU A O 1
ATOM 620 N N . CYS A 1 81 ? -19.922 21.062 14.875 1 86.88 81 CYS A N 1
ATOM 621 C CA . CYS A 1 81 ? -20.391 19.797 15.422 1 86.88 81 CYS A CA 1
ATOM 622 C C . CYS A 1 81 ? -20.906 19.969 16.844 1 86.88 81 CYS A C 1
ATOM 624 O O . CYS A 1 81 ? -20.125 20.312 17.75 1 86.88 81 CYS A O 1
ATOM 626 N N . PRO A 1 82 ? -22.062 19.734 17.062 1 85.56 82 PRO A N 1
ATOM 627 C CA . PRO A 1 82 ? -22.625 19.953 18.391 1 85.56 82 PRO A CA 1
ATOM 628 C C . PRO A 1 82 ? -22.062 18.984 19.438 1 85.56 82 PRO A C 1
ATOM 630 O O . PRO A 1 82 ? -21.969 19.344 20.625 1 85.56 82 PRO A O 1
ATOM 633 N N . THR A 1 83 ? -21.688 17.859 19.109 1 86.75 83 THR A N 1
ATOM 634 C CA . THR A 1 83 ? -21.203 16.844 20.031 1 86.75 83 THR A CA 1
ATOM 635 C C . THR A 1 83 ? -19.75 17.141 20.453 1 86.75 83 THR A C 1
ATOM 637 O O . THR A 1 83 ? -19.438 17.141 21.641 1 86.75 83 THR A O 1
ATOM 640 N N . CYS A 1 84 ? -18.969 17.469 19.5 1 86.56 84 CYS A N 1
ATOM 641 C CA . CYS A 1 84 ? -17.547 17.688 19.75 1 86.56 84 CYS A CA 1
ATOM 642 C C . CYS A 1 84 ? -17.266 19.141 20.078 1 86.56 84 CYS A C 1
ATOM 644 O O . CYS A 1 84 ? -16.188 19.484 20.578 1 86.56 84 CYS A O 1
ATOM 646 N N . LYS A 1 85 ? -18.172 19.953 19.688 1 82.94 85 LYS A N 1
ATOM 647 C CA . LYS A 1 85 ? -18.047 21.391 19.906 1 82.94 85 LYS A CA 1
ATOM 648 C C . LYS A 1 85 ? -16.859 21.969 19.172 1 82.94 85 LYS A C 1
ATOM 650 O O . LYS A 1 85 ? -16.062 22.734 19.734 1 82.94 85 LYS A O 1
ATOM 655 N N . ILE A 1 86 ? -16.656 21.531 17.906 1 84.94 86 ILE A N 1
ATOM 656 C CA . ILE A 1 86 ? -15.578 22.016 17.047 1 84.94 86 ILE A CA 1
ATOM 657 C C . ILE A 1 86 ? -16.156 22.438 15.688 1 84.94 86 ILE A C 1
ATOM 659 O O . ILE A 1 86 ? -17.234 21.953 15.297 1 84.94 86 ILE A O 1
ATOM 663 N N . VAL A 1 87 ? -15.469 23.406 15.125 1 82.94 87 VAL A N 1
ATOM 664 C CA . VAL A 1 87 ? -15.766 23.703 13.727 1 82.94 87 VAL A CA 1
ATOM 665 C C . VAL A 1 87 ? -15.031 22.719 12.82 1 82.94 87 VAL A C 1
ATOM 667 O O . VAL A 1 87 ? -13.805 22.625 12.867 1 82.94 87 VAL A O 1
ATOM 670 N N . ARG A 1 88 ? -15.719 22.047 12.047 1 88.06 88 ARG A N 1
ATOM 671 C CA . ARG A 1 88 ? -15.109 21.016 11.211 1 88.06 88 ARG A CA 1
ATOM 672 C C . ARG A 1 88 ? -15.102 21.422 9.742 1 88.06 88 ARG A C 1
ATOM 674 O O . ARG A 1 88 ? -15.938 22.234 9.312 1 88.06 88 ARG A O 1
ATOM 681 N N . PRO A 1 89 ? -14.188 20.891 8.992 1 88.75 89 PRO A N 1
ATOM 682 C CA . PRO A 1 89 ? -14.195 21.125 7.543 1 88.75 89 PRO A CA 1
ATOM 683 C C . PRO A 1 89 ? -15.492 20.688 6.879 1 88.75 89 PRO A C 1
ATOM 685 O O . PRO A 1 89 ? -16.219 19.844 7.422 1 88.75 89 PRO A O 1
ATOM 688 N N . VAL A 1 90 ? -15.828 21.188 5.793 1 88.56 90 VAL A N 1
ATOM 689 C CA . VAL A 1 90 ? -17.094 21.047 5.102 1 88.56 90 VAL A CA 1
ATOM 690 C C . VAL A 1 90 ? -17.375 19.562 4.84 1 88.56 90 VAL A C 1
ATOM 692 O O . VAL A 1 90 ? -18.484 19.078 5.062 1 88.56 90 VAL A O 1
ATOM 695 N N . ARG A 1 91 ? -16.453 18.812 4.418 1 94 91 ARG A N 1
ATOM 696 C CA . ARG A 1 91 ? -16.688 17.438 4.008 1 94 91 ARG A CA 1
ATOM 697 C C . ARG A 1 91 ? -16.375 16.453 5.141 1 94 91 ARG A C 1
ATOM 699 O O . ARG A 1 91 ? -15.961 15.328 4.898 1 94 91 ARG A O 1
ATOM 706 N N . SER A 1 92 ? -16.609 16.906 6.363 1 94.69 92 SER A N 1
ATOM 707 C CA . SER A 1 92 ? -16.406 16.078 7.539 1 94.69 92 SER A CA 1
ATOM 708 C C . SER A 1 92 ? -17.734 15.664 8.172 1 94.69 92 SER A C 1
ATOM 710 O O . SER A 1 92 ? -18.766 16.281 7.902 1 94.69 92 SER A O 1
ATOM 712 N N . LYS A 1 93 ? -17.75 14.602 8.93 1 95.19 93 LYS A N 1
ATOM 713 C CA . LYS A 1 93 ? -18.922 14.133 9.664 1 95.19 93 LYS A CA 1
ATOM 714 C C . LYS A 1 93 ? -18.516 13.477 10.984 1 95.19 93 LYS A C 1
ATOM 716 O O . LYS A 1 93 ? -17.453 12.867 11.086 1 95.19 93 LYS A O 1
ATOM 721 N N . HIS A 1 94 ? -19.406 13.625 11.969 1 95.06 94 HIS A N 1
ATOM 722 C CA . HIS A 1 94 ? -19.203 12.977 13.266 1 95.06 94 HIS A CA 1
ATOM 723 C C . HIS A 1 94 ? -19.641 11.516 13.219 1 95.06 94 HIS A C 1
ATOM 725 O O . HIS A 1 94 ? -20.734 11.203 12.766 1 95.06 94 HIS A O 1
ATOM 731 N N . CYS A 1 95 ? -18.781 10.633 13.602 1 96.75 95 CYS A N 1
ATOM 732 C CA . CYS A 1 95 ? -19.109 9.227 13.766 1 96.75 95 CYS A CA 1
ATOM 733 C C . CYS A 1 95 ? -19.562 8.938 15.195 1 96.75 95 CYS A C 1
ATOM 735 O O . CYS A 1 95 ? -18.797 9.062 16.141 1 96.75 95 CYS A O 1
ATOM 737 N N . PRO A 1 96 ? -20.703 8.492 15.32 1 95.56 96 PRO A N 1
ATOM 738 C CA . PRO A 1 96 ? -21.219 8.266 16.672 1 95.56 96 PRO A CA 1
ATOM 739 C C . PRO A 1 96 ? -20.562 7.055 17.344 1 95.56 96 PRO A C 1
ATOM 741 O O . PRO A 1 96 ? -20.562 6.957 18.578 1 95.56 96 PRO A O 1
ATOM 744 N N . ILE A 1 97 ? -20.062 6.176 16.672 1 96.56 97 ILE A N 1
ATOM 745 C CA . ILE A 1 97 ? -19.422 4.988 17.219 1 96.56 97 ILE A CA 1
ATOM 746 C C . ILE A 1 97 ? -18.047 5.352 17.781 1 96.56 97 ILE A C 1
ATOM 748 O O . ILE A 1 97 ? -17.719 5.02 18.922 1 96.56 97 ILE A O 1
ATOM 752 N N . CYS A 1 98 ? -17.328 6.09 17.016 1 95.56 98 CYS A N 1
ATOM 753 C CA . CYS A 1 98 ? -15.984 6.465 17.422 1 95.56 98 CYS A CA 1
ATOM 754 C C . CYS A 1 98 ? -16 7.754 18.234 1 95.56 98 CYS A C 1
ATOM 756 O O . CYS A 1 98 ? -15 8.109 18.859 1 95.56 98 CYS A O 1
ATOM 758 N N . LYS A 1 99 ? -17.062 8.461 18.172 1 95.31 99 LYS A N 1
ATOM 759 C CA . LYS A 1 99 ? -17.281 9.703 18.906 1 95.31 99 LYS A CA 1
ATOM 760 C C . LYS A 1 99 ? -16.266 10.766 18.5 1 95.31 99 LYS A C 1
ATOM 762 O O . LYS A 1 99 ? -15.711 11.461 19.359 1 95.31 99 LYS A O 1
ATOM 767 N N . GLN A 1 100 ? -15.945 10.766 17.188 1 95.5 100 GLN A N 1
ATOM 768 C CA . GLN A 1 100 ? -15.016 11.727 16.609 1 95.5 100 GLN A CA 1
ATOM 769 C C . GLN A 1 100 ? -15.492 12.195 15.242 1 95.5 100 GLN A C 1
ATOM 771 O O . GLN A 1 100 ? -16.125 11.445 14.508 1 95.5 100 GLN A O 1
ATOM 776 N N . CYS A 1 101 ? -15.172 13.523 14.977 1 95.19 101 CYS A N 1
ATOM 777 C CA . CYS A 1 101 ? -15.383 14.016 13.617 1 95.19 101 CYS A CA 1
ATOM 778 C C . CYS A 1 101 ? -14.258 13.547 12.695 1 95.19 101 CYS A C 1
ATOM 780 O O . CYS A 1 101 ? -13.094 13.531 13.094 1 95.19 101 CYS A O 1
ATOM 782 N N . VAL A 1 102 ? -14.641 13.148 11.531 1 97.44 102 VAL A N 1
ATOM 783 C CA . VAL A 1 102 ? -13.68 12.594 10.586 1 97.44 102 VAL A CA 1
ATOM 784 C C . VAL A 1 102 ? -13.711 13.391 9.281 1 97.44 102 VAL A C 1
ATOM 786 O O . VAL A 1 102 ? -14.781 13.633 8.719 1 97.44 102 VAL A O 1
ATOM 789 N N . GLU A 1 103 ? -12.5 13.82 8.836 1 96.88 103 GLU A N 1
ATOM 790 C CA . GLU A 1 103 ? -12.391 14.484 7.543 1 96.88 103 GLU A CA 1
ATOM 791 C C . GLU A 1 103 ? -12.727 13.523 6.402 1 96.88 103 GLU A C 1
ATOM 793 O O . GLU A 1 103 ? -12.227 12.398 6.367 1 96.88 103 GLU A O 1
ATOM 798 N N . GLN A 1 104 ? -13.602 14.055 5.445 1 97.62 104 GLN A N 1
ATOM 799 C CA . GLN A 1 104 ? -14.062 13.219 4.34 1 97.62 104 GLN A CA 1
ATOM 800 C C . GLN A 1 104 ? -14.547 11.859 4.832 1 97.62 104 GLN A C 1
ATOM 802 O O . GLN A 1 104 ? -14.109 10.82 4.332 1 97.62 104 GLN A O 1
ATOM 807 N N . PHE A 1 105 ? -15.445 11.945 5.801 1 98.06 105 PHE A N 1
ATOM 808 C CA . PHE A 1 105 ? -16 10.727 6.379 1 98.06 105 PHE A CA 1
ATOM 809 C C . PHE A 1 105 ? -16.672 9.875 5.305 1 98.06 105 PHE A C 1
ATOM 811 O O . PHE A 1 105 ? -17.625 10.32 4.656 1 98.06 105 PHE A O 1
ATOM 818 N N . ASP A 1 106 ? -16.188 8.68 5.176 1 98.62 106 ASP A N 1
ATOM 819 C CA . ASP A 1 106 ? -16.812 7.766 4.223 1 98.62 106 ASP A CA 1
ATOM 820 C C . ASP A 1 106 ? -17.844 6.867 4.914 1 98.62 106 ASP A C 1
ATOM 822 O O . ASP A 1 106 ? -19.016 6.875 4.555 1 98.62 106 ASP A O 1
ATOM 826 N N . HIS A 1 107 ? -17.406 6.035 5.793 1 98.31 107 HIS A N 1
ATOM 827 C CA . HIS A 1 107 ? -18.266 5.176 6.605 1 98.31 107 HIS A CA 1
ATOM 828 C C . HIS A 1 107 ? -17.484 4.582 7.777 1 98.31 107 HIS A C 1
ATOM 830 O O . HIS A 1 107 ? -16.266 4.641 7.812 1 98.31 107 HIS A O 1
ATOM 836 N N . HIS A 1 108 ? -18.25 4.176 8.773 1 98.06 108 HIS A N 1
ATOM 837 C CA . HIS A 1 108 ? -17.656 3.316 9.789 1 98.06 108 HIS A CA 1
ATOM 838 C C . HIS A 1 108 ? -17.703 1.851 9.375 1 98.06 108 HIS A C 1
ATOM 840 O O . HIS A 1 108 ? -18.766 1.342 8.992 1 98.06 108 HIS A O 1
ATOM 846 N N . CYS A 1 109 ? -16.594 1.204 9.406 1 97.81 109 CYS A N 1
ATOM 847 C CA . CYS A 1 109 ? -16.516 -0.203 9.031 1 97.81 109 CYS A CA 1
ATOM 848 C C . CYS A 1 109 ? -16.312 -1.085 10.258 1 97.81 109 CYS A C 1
ATOM 850 O O . CYS A 1 109 ? -15.242 -1.071 10.867 1 97.81 109 CYS A O 1
ATOM 852 N N . PRO A 1 110 ? -17.266 -1.911 10.578 1 95.44 110 PRO A N 1
ATOM 853 C CA . PRO A 1 110 ? -17.125 -2.773 11.758 1 95.44 110 PRO A CA 1
ATOM 854 C C . PRO A 1 110 ? -16 -3.801 11.602 1 95.44 110 PRO A C 1
ATOM 856 O O . PRO A 1 110 ? -15.391 -4.211 12.594 1 95.44 110 PRO A O 1
ATOM 859 N N . TRP A 1 111 ? -15.688 -4.184 10.398 1 94.69 111 TRP A N 1
ATOM 860 C CA . TRP A 1 111 ? -14.68 -5.207 10.148 1 94.69 111 TRP A CA 1
ATOM 861 C C . TRP A 1 111 ? -13.289 -4.719 10.562 1 94.69 111 TRP A C 1
ATOM 863 O O . TRP A 1 111 ? -12.5 -5.484 11.109 1 94.69 111 TRP A O 1
ATOM 873 N N . ILE A 1 112 ? -13 -3.492 10.227 1 97.31 112 ILE A N 1
ATOM 874 C CA . ILE A 1 112 ? -11.695 -2.984 10.617 1 97.31 112 ILE A CA 1
ATOM 875 C C . ILE A 1 112 ? -11.805 -2.236 11.945 1 97.31 112 ILE A C 1
ATOM 877 O O . ILE A 1 112 ? -10.812 -1.699 12.445 1 97.31 112 ILE A O 1
ATOM 881 N N . SER A 1 113 ? -12.984 -2.152 12.539 1 97.31 113 SER A N 1
ATOM 882 C CA . SER A 1 113 ? -13.242 -1.457 13.789 1 97.31 113 SER A CA 1
ATOM 883 C C . SER A 1 113 ? -12.68 -0.04 13.766 1 97.31 113 SER A C 1
ATOM 885 O O . SER A 1 113 ? -12.008 0.379 14.711 1 97.31 113 SER A O 1
ATOM 887 N N . ASN A 1 114 ? -12.93 0.64 12.703 1 98.25 114 ASN A N 1
ATOM 888 C CA . ASN A 1 114 ? -12.461 2.002 12.469 1 98.25 114 ASN A CA 1
ATOM 889 C C . ASN A 1 114 ? -13.266 2.686 11.367 1 98.25 114 ASN A C 1
ATOM 891 O O . ASN A 1 114 ? -14.008 2.027 10.633 1 98.25 114 ASN A O 1
ATOM 895 N N . CYS A 1 115 ? -13.195 3.961 11.32 1 98.5 115 CYS A N 1
ATOM 896 C CA . CYS A 1 115 ? -13.773 4.699 10.203 1 98.5 115 CYS A CA 1
ATOM 897 C C . CYS A 1 115 ? -12.828 4.699 9.008 1 98.5 115 CYS A C 1
ATOM 899 O O . CYS A 1 115 ? -11.625 4.492 9.164 1 98.5 115 CYS A O 1
ATOM 901 N N . VAL A 1 116 ? -13.398 4.836 7.859 1 98.62 116 VAL A N 1
ATOM 902 C CA . VAL A 1 116 ? -12.664 5.156 6.641 1 98.62 116 VAL A CA 1
ATOM 903 C C . VAL A 1 116 ? -12.883 6.621 6.273 1 98.62 116 VAL A C 1
ATOM 905 O O . VAL A 1 116 ? -14.023 7.082 6.203 1 98.62 116 VAL A O 1
ATOM 908 N N . GLY A 1 117 ? -11.812 7.352 6.137 1 98.44 117 GLY A N 1
ATOM 909 C CA . GLY A 1 117 ? -11.875 8.766 5.809 1 98.44 117 GLY A CA 1
ATOM 910 C C . GLY A 1 117 ? -10.68 9.242 5.008 1 98.44 117 GLY A C 1
ATOM 911 O O . GLY A 1 117 ? -10.055 8.461 4.281 1 98.44 117 GLY A O 1
ATOM 912 N N . LYS A 1 118 ? -10.398 10.438 5.102 1 97.5 118 LYS A N 1
ATOM 913 C CA . LYS A 1 118 ? -9.438 11.125 4.246 1 97.5 118 LYS A CA 1
ATOM 914 C C . LYS A 1 118 ? -8.055 10.5 4.363 1 97.5 118 LYS A C 1
ATOM 916 O O . LYS A 1 118 ? -7.344 10.367 3.365 1 97.5 118 LYS A O 1
ATOM 921 N N . ARG A 1 119 ? -7.688 10.062 5.508 1 96.38 119 ARG A N 1
ATOM 922 C CA . ARG A 1 119 ? -6.281 9.773 5.754 1 96.38 119 ARG A CA 1
ATOM 923 C C . ARG A 1 119 ? -5.996 8.281 5.621 1 96.38 119 ARG A C 1
ATOM 925 O O . ARG A 1 119 ? -4.836 7.863 5.609 1 96.38 119 ARG A O 1
ATOM 932 N N . ASN A 1 120 ? -7.012 7.457 5.531 1 97.38 120 ASN A N 1
ATOM 933 C CA . ASN A 1 120 ? -6.719 6.031 5.465 1 97.38 120 ASN A CA 1
ATOM 934 C C . ASN A 1 120 ? -7.477 5.352 4.328 1 97.38 120 ASN A C 1
ATOM 936 O O . ASN A 1 120 ? -7.516 4.125 4.246 1 97.38 120 ASN A O 1
ATOM 940 N N . LYS A 1 121 ? -8.109 6.09 3.484 1 97.88 121 LYS A N 1
ATOM 941 C CA . LYS A 1 121 ? -8.898 5.516 2.398 1 97.88 121 LYS A CA 1
ATOM 942 C C . LYS A 1 121 ? -8.023 4.719 1.44 1 97.88 121 LYS A C 1
ATOM 944 O O . LYS A 1 121 ? -8.422 3.656 0.959 1 97.88 121 LYS A O 1
ATOM 949 N N . TRP A 1 122 ? -6.855 5.277 1.133 1 96.81 122 TRP A N 1
ATOM 950 C CA . TRP A 1 122 ? -5.906 4.562 0.284 1 96.81 122 TRP A CA 1
ATOM 951 C C . TRP A 1 122 ? -5.574 3.197 0.871 1 96.81 122 TRP A C 1
ATOM 953 O O . TRP A 1 122 ? -5.621 2.184 0.168 1 96.81 122 TRP A O 1
ATOM 963 N N . ASP A 1 123 ? -5.234 3.195 2.129 1 96.94 123 ASP A N 1
ATOM 964 C CA . ASP A 1 123 ? -4.883 1.942 2.789 1 96.94 123 ASP A CA 1
ATOM 965 C C . ASP A 1 123 ? -6.062 0.971 2.787 1 96.94 123 ASP A C 1
ATOM 967 O O . ASP A 1 123 ? -5.875 -0.242 2.666 1 96.94 123 ASP A O 1
ATOM 971 N N . PHE A 1 124 ? -7.238 1.554 2.938 1 98.44 124 PHE A N 1
ATOM 972 C CA . PHE A 1 124 ? -8.438 0.719 2.9 1 98.44 124 PHE A CA 1
ATOM 973 C C . PHE A 1 124 ? -8.594 0.059 1.536 1 98.44 124 PHE A C 1
ATOM 975 O O . PHE A 1 124 ? -8.867 -1.14 1.448 1 98.44 124 PHE A O 1
ATOM 982 N N . LEU A 1 125 ? -8.391 0.781 0.494 1 98 125 LEU A N 1
ATOM 983 C CA . LEU A 1 125 ? -8.492 0.243 -0.858 1 98 125 LEU A CA 1
ATOM 984 C C . LEU A 1 125 ? -7.422 -0.821 -1.1 1 98 125 LEU A C 1
ATOM 986 O O . LEU A 1 125 ? -7.703 -1.86 -1.7 1 98 125 LEU A O 1
ATOM 990 N N . VAL A 1 126 ? -6.191 -0.515 -0.663 1 97.06 126 VAL A N 1
ATOM 991 C CA . VAL A 1 126 ? -5.109 -1.486 -0.79 1 97.06 126 VAL A CA 1
ATOM 992 C C . VAL A 1 126 ? -5.484 -2.773 -0.056 1 97.06 126 VAL A C 1
ATOM 994 O O . VAL A 1 126 ? -5.285 -3.873 -0.579 1 97.06 126 VAL A O 1
ATOM 997 N N . PHE A 1 127 ? -6.043 -2.619 1.134 1 98.12 127 PHE A N 1
ATOM 998 C CA . PHE A 1 127 ? -6.48 -3.766 1.923 1 98.12 127 PHE A CA 1
ATOM 999 C C . PHE A 1 127 ? -7.516 -4.582 1.161 1 98.12 127 PHE A C 1
ATOM 1001 O O . PHE A 1 127 ? -7.43 -5.812 1.109 1 98.12 127 PHE A O 1
ATOM 1008 N N . LEU A 1 128 ? -8.453 -3.953 0.584 1 98.44 128 LEU A N 1
ATOM 1009 C CA . LEU A 1 128 ? -9.5 -4.625 -0.178 1 98.44 128 LEU A CA 1
ATOM 1010 C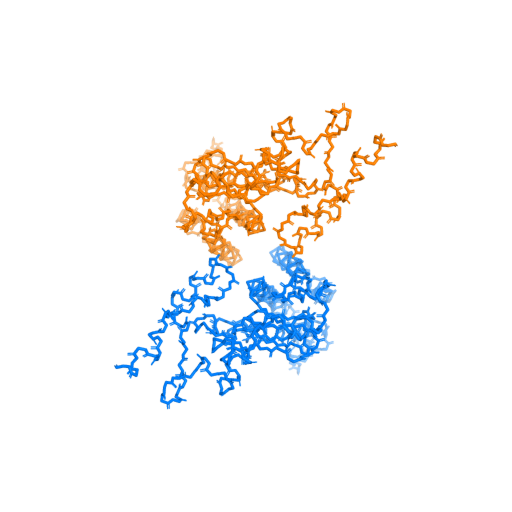 C . LEU A 1 128 ? -8.914 -5.375 -1.369 1 98.44 128 LEU A C 1
ATOM 1012 O O . LEU A 1 128 ? -9.266 -6.527 -1.617 1 98.44 128 LEU A O 1
ATOM 1016 N N . CYS A 1 129 ? -8.016 -4.746 -2.068 1 97.44 129 CYS A N 1
ATOM 1017 C CA . CYS A 1 129 ? -7.398 -5.363 -3.234 1 97.44 129 CYS A CA 1
ATOM 1018 C C . CYS A 1 129 ? -6.582 -6.586 -2.836 1 97.44 129 CYS A C 1
ATOM 1020 O O . CYS A 1 129 ? -6.621 -7.613 -3.516 1 97.44 129 CYS A O 1
ATOM 1022 N N . MET A 1 130 ? -5.859 -6.461 -1.781 1 97.06 130 MET A N 1
ATOM 1023 C CA . MET A 1 130 ? -5.109 -7.605 -1.282 1 97.06 130 MET A CA 1
ATOM 1024 C C . MET A 1 130 ? -6.047 -8.727 -0.854 1 97.06 130 MET A C 1
ATOM 1026 O O . MET A 1 130 ? -5.75 -9.906 -1.058 1 97.06 130 MET A O 1
ATOM 1030 N N . GLY A 1 131 ? -7.176 -8.32 -0.243 1 97.69 131 GLY A N 1
ATOM 1031 C CA . GLY A 1 131 ? -8.172 -9.32 0.119 1 97.69 131 GLY A CA 1
ATOM 1032 C C . GLY A 1 131 ? -8.727 -10.062 -1.076 1 97.69 131 GLY A C 1
ATOM 1033 O O . GLY A 1 131 ? -8.844 -11.289 -1.049 1 97.69 131 GLY A O 1
ATOM 1034 N N . ILE A 1 132 ? -9 -9.359 -2.057 1 98.06 132 ILE A N 1
ATOM 1035 C CA . ILE A 1 132 ? -9.531 -9.953 -3.279 1 98.06 132 ILE A CA 1
ATOM 1036 C C . ILE A 1 132 ? -8.484 -10.898 -3.881 1 98.06 132 ILE A C 1
ATOM 1038 O O . ILE A 1 132 ? -8.805 -12.039 -4.234 1 98.06 132 ILE A O 1
ATOM 1042 N N . ALA A 1 133 ? -7.281 -10.414 -3.955 1 96.25 133 ALA A N 1
ATOM 1043 C CA . ALA A 1 133 ? -6.219 -11.242 -4.52 1 96.25 133 ALA A CA 1
ATOM 1044 C C . ALA A 1 133 ? -6.031 -12.523 -3.711 1 96.25 133 ALA A C 1
ATOM 1046 O O . ALA A 1 133 ? -5.883 -13.602 -4.281 1 96.25 133 ALA A O 1
ATOM 1047 N N . THR A 1 134 ? -6.062 -12.383 -2.457 1 97.12 134 THR A N 1
ATOM 1048 C CA . THR A 1 134 ? -5.875 -13.531 -1.569 1 97.12 134 THR A CA 1
ATOM 1049 C C . THR A 1 134 ? -7.016 -14.531 -1.726 1 97.12 134 THR A C 1
ATOM 1051 O O . THR A 1 134 ? -6.781 -15.734 -1.855 1 97.12 134 THR A O 1
ATOM 1054 N N . THR A 1 135 ? -8.195 -14.016 -1.7 1 97.62 135 THR A N 1
ATOM 1055 C CA . THR A 1 135 ? -9.359 -14.891 -1.775 1 97.62 135 THR A CA 1
ATOM 1056 C C . THR A 1 135 ? -9.469 -15.531 -3.158 1 97.62 135 THR A C 1
ATOM 1058 O O . THR A 1 135 ? -9.914 -16.672 -3.287 1 97.62 135 THR A O 1
ATOM 1061 N N . LEU A 1 136 ? -9.078 -14.859 -4.168 1 96 136 LEU A N 1
ATOM 1062 C CA . LEU A 1 136 ? -9.055 -15.438 -5.508 1 96 136 LEU A CA 1
ATOM 1063 C C . LEU A 1 136 ? -8.039 -16.578 -5.59 1 96 136 LEU A C 1
ATOM 1065 O O . LEU A 1 136 ? -8.336 -17.625 -6.156 1 96 136 LEU A O 1
ATOM 1069 N N . LEU A 1 137 ? -6.887 -16.328 -5.031 1 94.44 137 LEU A N 1
ATOM 1070 C CA . LEU A 1 137 ? -5.859 -17.375 -5.023 1 94.44 137 LEU A CA 1
ATOM 1071 C C . LEU A 1 137 ? -6.312 -18.578 -4.199 1 94.44 137 LEU A C 1
ATOM 1073 O O . LEU A 1 137 ? -6.121 -19.719 -4.609 1 94.44 137 LEU A O 1
ATOM 1077 N N . GLY A 1 138 ? -6.879 -18.266 -3.078 1 95.62 138 GLY A N 1
ATOM 1078 C CA . GLY A 1 138 ? -7.418 -19.344 -2.266 1 95.62 138 GLY A CA 1
ATOM 1079 C C . GLY A 1 138 ? -8.492 -20.156 -2.977 1 95.62 138 GLY A C 1
ATOM 1080 O O . GLY A 1 138 ? -8.484 -21.391 -2.922 1 95.62 138 GLY A O 1
ATOM 1081 N N . ALA A 1 139 ? -9.336 -19.469 -3.605 1 95.75 139 ALA A N 1
ATOM 1082 C CA . ALA A 1 139 ? -10.398 -20.125 -4.355 1 95.75 139 ALA A CA 1
ATOM 1083 C C . ALA A 1 139 ? -9.828 -20.969 -5.5 1 95.75 139 ALA A C 1
ATOM 1085 O O . ALA A 1 139 ? -10.281 -22.094 -5.742 1 95.75 139 ALA A O 1
ATOM 1086 N N . ALA A 1 140 ? -8.891 -20.438 -6.141 1 93.19 140 ALA A N 1
ATOM 1087 C CA . ALA A 1 140 ? -8.289 -21.156 -7.266 1 93.19 140 ALA A CA 1
ATOM 1088 C C . ALA A 1 140 ? -7.613 -22.438 -6.805 1 93.19 140 ALA A C 1
ATOM 1090 O O . ALA A 1 140 ? -7.797 -23.5 -7.406 1 93.19 140 ALA A O 1
ATOM 1091 N N . VAL A 1 141 ? -6.852 -22.328 -5.777 1 93.81 141 VAL A N 1
ATOM 1092 C CA . VAL A 1 141 ? -6.18 -23.5 -5.23 1 93.81 141 VAL A CA 1
ATOM 1093 C C . VAL A 1 141 ? -7.215 -24.5 -4.719 1 93.81 141 VAL A C 1
ATOM 1095 O O . VAL A 1 141 ? -7.117 -25.703 -4.988 1 93.81 141 VAL A O 1
ATOM 1098 N N . GLY A 1 142 ? -8.172 -23.984 -3.99 1 94.69 142 GLY A N 1
ATOM 1099 C CA . GLY A 1 142 ? -9.227 -24.828 -3.477 1 94.69 142 GLY A CA 1
ATOM 1100 C C . GLY A 1 142 ? -9.992 -25.562 -4.57 1 94.69 142 GLY A C 1
ATOM 1101 O O . GLY A 1 142 ? -10.203 -26.766 -4.492 1 94.69 142 GLY A O 1
ATOM 1102 N N . PHE A 1 143 ? -10.375 -24.844 -5.527 1 92.75 143 PHE A N 1
ATOM 1103 C CA . PHE A 1 143 ? -11.117 -25.438 -6.637 1 92.75 143 PHE A CA 1
ATOM 1104 C C . PHE A 1 143 ? -10.266 -26.484 -7.355 1 92.75 143 PHE A C 1
ATOM 1106 O O . PHE A 1 143 ? -10.758 -27.547 -7.707 1 92.75 143 PHE A O 1
ATOM 1113 N N . HIS A 1 144 ? -9.078 -26.172 -7.602 1 90.12 144 HIS A N 1
ATOM 1114 C CA . HIS A 1 144 ? -8.18 -27.109 -8.258 1 90.12 144 HIS A CA 1
ATOM 1115 C C . HIS A 1 144 ? -8.055 -28.406 -7.461 1 90.12 144 HIS A C 1
ATOM 1117 O O . HIS A 1 144 ? -8.109 -29.5 -8.023 1 90.12 144 HIS A O 1
ATOM 1123 N N . ARG A 1 145 ? -7.879 -28.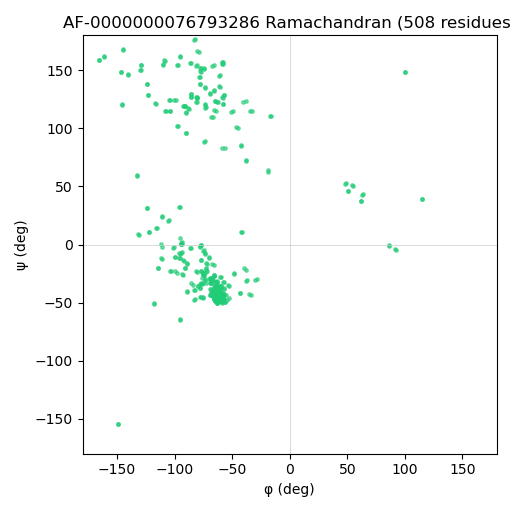281 -6.223 1 91.38 145 ARG A N 1
ATOM 1124 C CA . ARG A 1 145 ? -7.723 -29.438 -5.355 1 91.38 145 ARG A CA 1
ATOM 1125 C C . ARG A 1 145 ? -8.992 -30.297 -5.34 1 91.38 145 ARG A C 1
ATOM 1127 O O . ARG A 1 145 ? -8.922 -31.516 -5.43 1 91.38 145 ARG A O 1
ATOM 1134 N N . LEU A 1 146 ? -10.125 -29.656 -5.242 1 90.19 146 LEU A N 1
ATOM 1135 C CA . LEU A 1 146 ? -11.391 -30.375 -5.199 1 90.19 146 LEU A CA 1
ATOM 1136 C C . LEU A 1 146 ? -11.688 -31.031 -6.543 1 90.19 146 LEU A C 1
ATOM 1138 O O . LEU A 1 146 ? -12.195 -32.156 -6.59 1 90.19 146 LEU A O 1
ATOM 1142 N N . TRP A 1 147 ? -11.375 -30.375 -7.535 1 87.75 147 TRP A N 1
ATOM 1143 C CA . TRP A 1 147 ? -11.719 -30.828 -8.875 1 87.75 147 TRP A CA 1
ATOM 1144 C C . TRP A 1 147 ? -10.797 -31.969 -9.32 1 87.75 147 TRP A C 1
ATOM 1146 O O . TRP A 1 147 ? -11.203 -32.844 -10.094 1 87.75 147 TRP A O 1
ATOM 1156 N N . THR A 1 148 ? -9.57 -31.953 -8.914 1 86.69 148 THR A N 1
ATOM 1157 C CA . THR A 1 148 ? -8.602 -32.938 -9.398 1 86.69 148 THR A CA 1
ATOM 1158 C C . THR A 1 148 ? -8.523 -34.125 -8.453 1 86.69 148 THR A C 1
ATOM 1160 O O . THR A 1 148 ? -7.852 -35.125 -8.758 1 86.69 148 THR A O 1
ATOM 1163 N N . GLU A 1 149 ? -9.203 -34 -7.352 1 85.19 149 GLU A N 1
ATOM 1164 C CA . GLU A 1 149 ? -9.18 -35.125 -6.43 1 85.19 149 GLU A CA 1
ATOM 1165 C C . GLU A 1 149 ? -9.82 -36.375 -7.062 1 85.19 149 GLU A C 1
ATOM 1167 O O . GLU A 1 149 ? -10.938 -36.312 -7.566 1 85.19 149 GLU A O 1
ATOM 1172 N N . PRO A 1 150 ? -9 -37.438 -7.098 1 80.81 150 PRO A N 1
ATOM 1173 C CA . PRO A 1 150 ? -9.594 -38.656 -7.637 1 80.81 150 PRO A CA 1
ATOM 1174 C C . PRO A 1 150 ? -10.734 -39.219 -6.77 1 80.81 150 PRO A C 1
ATOM 1176 O O . PRO A 1 150 ? -10.562 -39.375 -5.562 1 80.81 150 PRO A O 1
ATOM 1179 N N . ILE A 1 151 ? -11.914 -39.219 -7.371 1 77.75 151 ILE A N 1
ATOM 1180 C CA . ILE A 1 151 ? -13.086 -39.656 -6.617 1 77.75 151 ILE A CA 1
ATOM 1181 C C . ILE A 1 151 ? -13.664 -40.906 -7.273 1 77.75 151 ILE A C 1
ATOM 1183 O O . ILE A 1 151 ? -13.82 -40.969 -8.5 1 77.75 151 ILE A O 1
ATOM 1187 N N . ILE A 1 152 ? -13.734 -42 -6.48 1 76.31 152 ILE A N 1
ATOM 1188 C CA . ILE A 1 152 ? -14.5 -43.156 -6.918 1 76.31 152 ILE A CA 1
ATOM 1189 C C . ILE A 1 152 ? -15.945 -43.031 -6.426 1 76.31 152 ILE A C 1
ATOM 1191 O O . ILE A 1 152 ? -16.219 -43.219 -5.238 1 76.31 152 ILE A O 1
ATOM 1195 N N . LEU A 1 153 ? -16.734 -42.5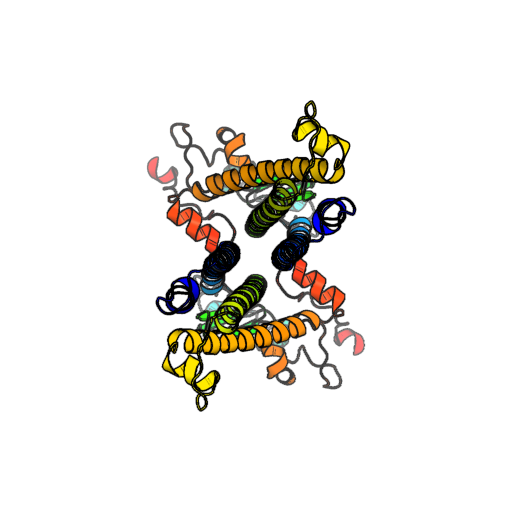31 -7.301 1 73.31 153 LEU A N 1
ATOM 1196 C CA . LEU A 1 153 ? -18.141 -42.344 -6.934 1 73.31 153 LEU A CA 1
ATOM 1197 C C . LEU A 1 153 ? -18.953 -43.594 -7.164 1 73.31 153 LEU A C 1
ATOM 1199 O O . LEU A 1 153 ? -18.781 -44.281 -8.172 1 73.31 153 LEU A O 1
ATOM 1203 N N . SER A 1 154 ? -19.641 -43.875 -6.086 1 77.56 154 SER A N 1
ATOM 1204 C CA . SER A 1 154 ? -20.641 -44.938 -6.293 1 77.56 154 SER A CA 1
ATOM 1205 C C . SER A 1 154 ? -21.734 -44.469 -7.254 1 77.56 154 SER A C 1
ATOM 1207 O O . SER A 1 154 ? -21.922 -43.281 -7.473 1 77.56 154 SER A O 1
ATOM 1209 N N . SER A 1 155 ? -22.406 -45.375 -7.965 1 76.56 155 SER A N 1
ATOM 1210 C CA . SER A 1 155 ? -23.406 -45.156 -9 1 76.56 155 SER A CA 1
ATOM 1211 C C . SER A 1 155 ? -24.453 -44.156 -8.523 1 76.56 155 SER A C 1
ATOM 1213 O O . SER A 1 155 ? -25 -43.375 -9.328 1 76.56 155 SER A O 1
ATOM 1215 N N . SER A 1 156 ? -24.688 -44 -7.266 1 80 156 SER A N 1
ATOM 1216 C CA . SER A 1 156 ? -25.797 -43.188 -6.824 1 80 156 SER A CA 1
ATOM 1217 C C . SER A 1 156 ? -25.297 -41.906 -6.145 1 80 156 SER A C 1
ATOM 1219 O O . SER A 1 156 ? -26.078 -41 -5.84 1 80 156 SER A O 1
ATOM 1221 N N . GLU A 1 157 ? -24.031 -41.844 -6.082 1 84.25 157 GLU A N 1
ATOM 1222 C CA . GLU A 1 157 ? -23.547 -40.719 -5.262 1 84.25 157 GLU A CA 1
ATOM 1223 C C . GLU A 1 157 ? -23.141 -39.531 -6.129 1 84.25 157 GLU A C 1
ATOM 1225 O O . GLU A 1 157 ? -22.453 -39.688 -7.141 1 84.25 157 GLU A O 1
ATOM 1230 N N . SER A 1 158 ? -23.719 -38.406 -5.848 1 87.88 158 SER A N 1
ATOM 1231 C CA . SER A 1 158 ? -23.328 -37.219 -6.566 1 87.88 158 SER A CA 1
ATOM 1232 C C . SER A 1 158 ? -22.016 -36.656 -6.039 1 87.88 158 SER A C 1
ATOM 1234 O O . SER A 1 158 ? -21.641 -36.906 -4.891 1 87.88 158 SER A O 1
ATOM 1236 N N . TRP A 1 159 ? -21.312 -36.031 -6.824 1 86.38 159 TRP A N 1
ATOM 1237 C CA . TRP A 1 159 ? -20.031 -35.406 -6.477 1 86.38 159 TRP A CA 1
ATOM 1238 C C . TRP A 1 159 ? -20.203 -34.438 -5.293 1 86.38 159 TRP A C 1
ATOM 1240 O O . TRP A 1 159 ? -19.375 -34.438 -4.379 1 86.38 159 TRP A O 1
ATOM 1250 N N . THR A 1 160 ? -21.297 -33.656 -5.383 1 87.5 160 THR A N 1
ATOM 1251 C CA . THR A 1 160 ? -21.562 -32.688 -4.328 1 87.5 160 THR A CA 1
ATOM 1252 C C . THR A 1 160 ? -21.766 -33.375 -2.988 1 87.5 160 THR A C 1
ATOM 1254 O O . THR A 1 160 ? -21.25 -32.938 -1.963 1 87.5 160 THR A O 1
ATOM 1257 N N . HIS A 1 161 ? -22.5 -34.406 -3.051 1 89.31 161 HIS A N 1
ATOM 1258 C CA . HIS A 1 161 ? -22.75 -35.156 -1.826 1 89.31 161 HIS A CA 1
ATOM 1259 C C . HIS A 1 161 ? -21.453 -35.75 -1.283 1 89.31 161 HIS A C 1
ATOM 1261 O O . HIS A 1 161 ? -21.203 -35.719 -0.074 1 89.31 161 HIS A O 1
ATOM 1267 N N . PHE A 1 162 ? -20.672 -36.25 -2.105 1 88.5 162 PHE A N 1
ATOM 1268 C CA . PHE A 1 162 ? -19.391 -36.844 -1.717 1 88.5 162 PHE A CA 1
ATOM 1269 C C . PHE A 1 162 ? -18.516 -35.781 -1.052 1 88.5 162 PHE A C 1
ATOM 1271 O O . PHE A 1 162 ? -17.953 -36.031 0.022 1 88.5 162 PHE A O 1
ATOM 1278 N N . MET A 1 163 ? -18.406 -34.656 -1.646 1 89.44 163 MET A N 1
ATOM 1279 C CA . MET A 1 163 ? -17.531 -33.594 -1.137 1 89.44 163 MET A CA 1
ATOM 1280 C C . MET A 1 163 ? -18.016 -33.094 0.217 1 89.44 163 MET A C 1
ATOM 1282 O O . MET A 1 163 ? -17.219 -32.844 1.122 1 89.44 163 MET A O 1
ATOM 1286 N N . VAL A 1 164 ? -19.297 -32.938 0.382 1 91.19 164 VAL A N 1
ATOM 1287 C CA . VAL A 1 164 ? -19.875 -32.406 1.616 1 91.19 164 VAL A CA 1
ATOM 1288 C C . VAL A 1 164 ? -19.672 -33.406 2.748 1 91.19 164 VAL A C 1
ATOM 1290 O O . VAL A 1 164 ? -19.438 -33.031 3.896 1 91.19 164 VAL A O 1
ATOM 1293 N N . THR A 1 165 ? -19.703 -34.656 2.396 1 89.88 165 THR A N 1
ATOM 1294 C CA . THR A 1 165 ? -19.656 -35.688 3.428 1 89.88 165 THR A CA 1
ATOM 1295 C C . THR A 1 165 ? -18.219 -36.062 3.748 1 89.88 165 THR A C 1
ATOM 1297 O O . THR A 1 165 ? -17.875 -36.25 4.914 1 89.88 165 THR A O 1
ATOM 1300 N N . LYS A 1 166 ? -17.422 -36.156 2.752 1 89.75 166 LYS A N 1
ATOM 1301 C CA . LYS A 1 166 ? -16.062 -36.688 2.947 1 89.75 166 LYS A CA 1
ATOM 1302 C C . LYS A 1 166 ? -15.078 -35.562 3.205 1 89.75 166 LYS A C 1
ATOM 1304 O O . LYS A 1 166 ? -14.055 -35.75 3.859 1 89.75 166 LYS A O 1
ATOM 1309 N N . HIS A 1 167 ? -15.43 -34.406 2.688 1 92.12 167 HIS A N 1
ATOM 1310 C CA . HIS A 1 167 ? -14.516 -33.281 2.824 1 92.12 167 HIS A CA 1
ATOM 1311 C C . HIS A 1 167 ? -15.25 -32.031 3.295 1 92.12 167 HIS A C 1
ATOM 1313 O O . HIS A 1 167 ? -15.133 -30.969 2.674 1 92.12 167 HIS A O 1
ATOM 1319 N N . PRO A 1 168 ? -15.875 -32.031 4.406 1 93.56 168 PRO A N 1
ATOM 1320 C CA . PRO A 1 168 ? -16.672 -30.906 4.855 1 93.56 168 PRO A CA 1
ATOM 1321 C C . PRO A 1 168 ? -15.836 -29.656 5.109 1 93.56 168 PRO A C 1
ATOM 1323 O O . PRO A 1 168 ? -16.312 -28.531 4.906 1 93.56 168 PRO A O 1
ATOM 1326 N N . GLY A 1 169 ? -14.625 -29.812 5.602 1 95.44 169 GLY A N 1
ATOM 1327 C CA . GLY A 1 169 ? -13.758 -28.672 5.816 1 95.44 169 GLY A CA 1
ATOM 1328 C C . GLY A 1 169 ? -13.453 -27.906 4.543 1 95.44 169 GLY A C 1
ATOM 1329 O O . GLY A 1 169 ? -13.422 -26.672 4.547 1 95.44 169 GLY A O 1
ATOM 1330 N N . ALA A 1 170 ? -13.227 -28.641 3.529 1 95.62 170 ALA A N 1
ATOM 1331 C CA . ALA A 1 170 ? -12.945 -28.016 2.238 1 95.62 170 ALA A CA 1
ATOM 1332 C C . ALA A 1 170 ? -14.164 -27.25 1.714 1 95.62 170 ALA A C 1
ATOM 1334 O O . ALA A 1 170 ? -14.031 -26.156 1.183 1 95.62 170 ALA A O 1
ATOM 1335 N N . VAL A 1 171 ? -15.258 -27.859 1.87 1 95.06 171 VAL A N 1
ATOM 1336 C CA . VAL A 1 171 ? -16.5 -27.234 1.422 1 95.06 171 VAL A CA 1
ATOM 1337 C C . VAL A 1 171 ? -16.75 -25.969 2.229 1 95.06 171 VAL A C 1
ATOM 1339 O O . VAL A 1 171 ? -17.141 -24.938 1.671 1 95.06 171 VAL A O 1
ATOM 1342 N N . LEU A 1 172 ? -16.516 -26.047 3.52 1 97.06 172 LEU A N 1
ATOM 1343 C CA . LEU A 1 172 ? -16.688 -24.891 4.379 1 97.06 172 LEU A CA 1
ATOM 1344 C C . LEU A 1 172 ? -15.727 -23.766 3.977 1 97.06 172 LEU A C 1
ATOM 1346 O O . LEU A 1 172 ? -16.109 -22.594 3.932 1 97.06 172 LEU A O 1
ATOM 1350 N N . PHE A 1 173 ? -14.547 -24.141 3.674 1 97.81 173 PHE A N 1
ATOM 1351 C CA . PHE A 1 173 ? -13.562 -23.156 3.23 1 97.81 173 PHE A CA 1
ATOM 1352 C C . PHE A 1 173 ? -14.039 -22.453 1.965 1 97.81 173 PHE A C 1
ATOM 1354 O O . PHE A 1 173 ? -13.984 -21.234 1.875 1 97.81 173 PHE A O 1
ATOM 1361 N N . MET A 1 174 ? -14.484 -23.25 1.047 1 97.31 174 MET A N 1
ATOM 1362 C CA . MET A 1 174 ? -14.906 -22.672 -0.227 1 97.31 174 MET A CA 1
ATOM 1363 C C . MET A 1 174 ? -16.078 -21.719 -0.03 1 97.31 174 MET A C 1
ATOM 1365 O O . MET A 1 174 ? -16.109 -20.641 -0.631 1 97.31 174 MET A O 1
ATOM 1369 N N . PHE A 1 175 ? -16.953 -22.109 0.767 1 97.12 175 PHE A N 1
ATOM 1370 C CA . PHE A 1 175 ? -18.125 -21.281 1.035 1 97.12 175 PHE A CA 1
ATOM 1371 C C . PHE A 1 175 ? -17.703 -19.969 1.675 1 97.12 175 PHE A C 1
ATOM 1373 O O . PHE A 1 175 ? -18.125 -18.891 1.225 1 97.12 175 PHE A O 1
ATOM 1380 N N . MET A 1 176 ? -16.938 -19.984 2.672 1 97.81 176 MET A N 1
ATOM 1381 C CA . MET A 1 176 ? -16.484 -18.797 3.379 1 97.81 176 MET A CA 1
ATOM 1382 C C . MET A 1 176 ? -15.641 -17.906 2.469 1 97.81 176 MET A C 1
ATOM 1384 O O . MET A 1 176 ? -15.758 -16.688 2.51 1 97.81 176 MET A O 1
ATOM 1388 N N . ASP A 1 177 ? -14.836 -18.547 1.719 1 98.12 177 ASP A N 1
ATOM 1389 C CA . ASP A 1 177 ? -13.961 -17.812 0.808 1 98.12 177 ASP A CA 1
ATOM 1390 C C . ASP A 1 177 ? -14.766 -17.031 -0.225 1 98.12 177 ASP A C 1
ATOM 1392 O O . ASP A 1 177 ? -14.477 -15.859 -0.492 1 98.12 177 ASP A O 1
ATOM 1396 N N . ILE A 1 178 ? -15.766 -17.672 -0.8 1 97.19 178 ILE A N 1
ATOM 1397 C CA . ILE A 1 178 ? -16.609 -17.031 -1.798 1 97.19 178 ILE A CA 1
ATOM 1398 C C . ILE A 1 178 ? -17.391 -15.891 -1.15 1 97.19 178 ILE A C 1
ATOM 1400 O O . ILE A 1 178 ? -17.562 -14.828 -1.754 1 97.19 178 ILE A O 1
ATOM 1404 N N . PHE A 1 179 ? -17.781 -16.141 0.019 1 97.25 179 PHE A N 1
ATOM 1405 C CA . PHE A 1 179 ? -18.5 -15.117 0.764 1 97.25 179 PHE A CA 1
ATOM 1406 C C . PHE A 1 179 ? -17.625 -13.891 0.971 1 97.25 179 PHE A C 1
ATOM 1408 O O . PHE A 1 179 ? -18.047 -12.766 0.698 1 97.25 179 PHE A O 1
ATOM 1415 N N . LEU A 1 180 ? -16.453 -14.094 1.389 1 97.38 180 LEU A N 1
ATOM 1416 C CA . LEU A 1 180 ? -15.516 -13 1.622 1 97.38 180 LEU A CA 1
ATOM 1417 C C . LEU A 1 180 ? -15.164 -12.297 0.314 1 97.38 180 LEU A C 1
ATOM 1419 O O . LEU A 1 180 ? -15.078 -11.07 0.269 1 97.38 180 LEU A O 1
ATOM 1423 N N . LEU A 1 181 ? -14.984 -13.062 -0.704 1 98.19 181 LEU A N 1
ATOM 1424 C CA . LEU A 1 181 ? -14.648 -12.516 -2.014 1 98.19 181 LEU A CA 1
ATOM 1425 C C . LEU A 1 181 ? -15.766 -11.602 -2.518 1 98.19 181 LEU A C 1
ATOM 1427 O O . LEU A 1 181 ? -15.492 -10.5 -2.996 1 98.19 181 LEU A O 1
ATOM 1431 N N . THR A 1 182 ? -16.984 -12.055 -2.373 1 98.12 182 THR A N 1
ATOM 1432 C CA . THR A 1 182 ? -18.125 -11.281 -2.846 1 98.12 182 THR A CA 1
ATOM 1433 C C . THR A 1 182 ? -18.219 -9.953 -2.094 1 98.12 182 THR A C 1
ATOM 1435 O O . THR A 1 182 ? -18.406 -8.898 -2.707 1 98.12 182 THR A O 1
ATOM 1438 N N . GLY A 1 183 ? -18.141 -10.023 -0.808 1 97.5 183 GLY A N 1
ATOM 1439 C CA . GLY A 1 183 ? -18.172 -8.797 -0.018 1 97.5 183 GLY A CA 1
ATOM 1440 C C . GLY A 1 183 ? -17.062 -7.828 -0.385 1 97.5 183 GLY A C 1
ATOM 1441 O O . GLY A 1 183 ? -17.297 -6.629 -0.547 1 97.5 183 GLY A O 1
ATOM 1442 N N . ALA A 1 184 ? -15.844 -8.336 -0.533 1 98.06 184 ALA A N 1
ATOM 1443 C CA . ALA A 1 184 ? -14.703 -7.5 -0.884 1 98.06 184 ALA A CA 1
ATOM 1444 C C . ALA A 1 184 ? -14.883 -6.875 -2.264 1 98.06 184 ALA A C 1
ATOM 1446 O O . ALA A 1 184 ? -14.531 -5.711 -2.475 1 98.06 184 ALA A O 1
ATOM 1447 N N . LEU A 1 185 ? -15.414 -7.621 -3.162 1 98.25 185 LEU A N 1
ATOM 1448 C CA . LEU A 1 185 ? -15.641 -7.117 -4.512 1 98.25 185 LEU A CA 1
ATOM 1449 C C . LEU A 1 185 ? -16.672 -5.996 -4.504 1 98.25 185 LEU A C 1
ATOM 1451 O O . LEU A 1 185 ? -16.484 -4.957 -5.141 1 98.25 185 LEU A O 1
ATOM 1455 N N . ILE A 1 186 ? -17.719 -6.25 -3.82 1 97.94 186 ILE A N 1
ATOM 1456 C CA . ILE A 1 186 ? -18.781 -5.254 -3.746 1 97.94 186 ILE A CA 1
ATOM 1457 C C . ILE A 1 186 ? -18.234 -3.961 -3.143 1 97.94 186 ILE A C 1
ATOM 1459 O O . ILE A 1 186 ? -18.453 -2.875 -3.684 1 97.94 186 ILE A O 1
ATOM 1463 N N . LEU A 1 187 ? -17.516 -4.043 -2.074 1 97.75 187 LEU A N 1
ATOM 1464 C CA . LEU A 1 187 ? -16.953 -2.865 -1.412 1 97.75 187 LEU A CA 1
ATOM 1465 C C . LEU A 1 187 ? -15.945 -2.162 -2.312 1 97.75 187 LEU A C 1
ATOM 1467 O O . LEU A 1 187 ? -15.922 -0.931 -2.379 1 97.75 187 LEU A O 1
ATOM 1471 N N . THR A 1 188 ? -15.148 -2.941 -2.934 1 98.5 188 THR A N 1
ATOM 1472 C CA . THR A 1 188 ? -14.125 -2.363 -3.801 1 98.5 188 THR A CA 1
ATOM 1473 C C . THR A 1 188 ? -14.766 -1.588 -4.949 1 98.5 188 THR A C 1
ATOM 1475 O O . THR A 1 188 ? -14.352 -0.47 -5.258 1 98.5 188 THR A O 1
ATOM 1478 N N . VAL A 1 189 ? -15.766 -2.131 -5.559 1 98.31 189 VAL A N 1
ATOM 1479 C CA . VAL A 1 189 ? -16.469 -1.465 -6.656 1 98.31 189 VAL A CA 1
ATOM 1480 C C . VAL A 1 189 ? -17.141 -0.193 -6.145 1 98.31 189 VAL A C 1
ATOM 1482 O O . VAL A 1 189 ? -17.047 0.861 -6.777 1 98.31 189 VAL A O 1
ATOM 1485 N N . ALA A 1 190 ? -17.766 -0.287 -5.031 1 98.12 190 ALA A N 1
ATOM 1486 C CA . ALA A 1 190 ? -18.391 0.888 -4.438 1 98.12 190 ALA A CA 1
ATOM 1487 C C . ALA A 1 190 ? -17.375 1.996 -4.195 1 98.12 190 ALA A C 1
ATOM 1489 O O . ALA A 1 190 ? -17.609 3.156 -4.535 1 98.12 190 ALA A O 1
ATOM 1490 N N . GLN A 1 191 ? -16.25 1.626 -3.631 1 98.44 191 GLN A N 1
ATOM 1491 C CA . GLN A 1 191 ? -15.211 2.611 -3.365 1 98.44 191 GLN A CA 1
ATOM 1492 C C . GLN A 1 191 ? -14.672 3.207 -4.664 1 98.44 191 GLN A C 1
ATOM 1494 O O . GLN A 1 191 ? -14.43 4.414 -4.746 1 98.44 191 GLN A O 1
ATOM 1499 N N . ALA A 1 192 ? -14.492 2.404 -5.629 1 98.31 192 ALA A N 1
ATOM 1500 C CA . ALA A 1 192 ? -13.984 2.869 -6.914 1 98.31 192 ALA A CA 1
ATOM 1501 C C . ALA A 1 192 ? -14.938 3.869 -7.555 1 98.31 192 ALA A C 1
ATOM 1503 O O . ALA A 1 192 ? -14.508 4.891 -8.094 1 98.31 192 ALA A O 1
ATOM 1504 N N . VAL A 1 193 ? -16.188 3.602 -7.5 1 98.5 193 VAL A N 1
ATOM 1505 C CA . VAL A 1 193 ? -17.203 4.492 -8.062 1 98.5 193 VAL A CA 1
ATOM 1506 C C . VAL A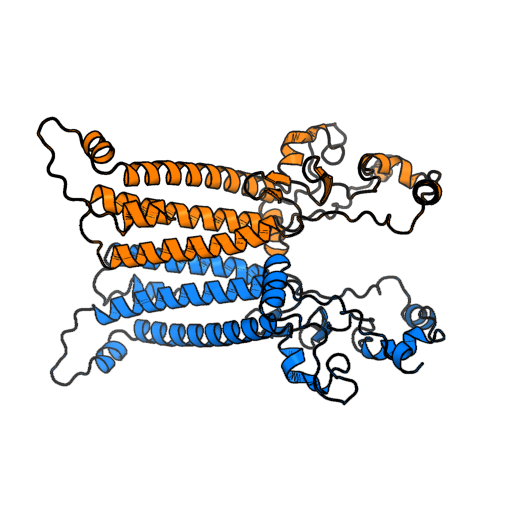 1 193 ? -17.203 5.824 -7.312 1 98.5 193 VAL A C 1
ATOM 1508 O O . VAL A 1 193 ? -17.234 6.891 -7.93 1 98.5 193 VAL A O 1
ATOM 1511 N N . MET A 1 194 ? -17.094 5.727 -5.992 1 98.56 194 MET A N 1
ATOM 1512 C CA . MET A 1 194 ? -17.094 6.949 -5.191 1 98.56 194 MET A CA 1
ATOM 1513 C C . MET A 1 194 ? -15.844 7.785 -5.473 1 98.56 194 MET A C 1
ATOM 1515 O O . MET A 1 194 ? -15.922 9.008 -5.555 1 98.56 194 MET A O 1
ATOM 1519 N N . ILE A 1 195 ? -14.719 7.168 -5.613 1 98.56 195 ILE A N 1
ATOM 1520 C CA . ILE A 1 195 ? -13.469 7.863 -5.93 1 98.56 195 ILE A CA 1
ATOM 1521 C C . ILE A 1 195 ? -13.586 8.523 -7.301 1 98.56 195 ILE A C 1
ATOM 1523 O O . ILE A 1 195 ? -13.227 9.695 -7.465 1 98.56 195 ILE A O 1
ATOM 1527 N N . ALA A 1 196 ? -14.156 7.824 -8.242 1 98.56 196 ALA A N 1
ATOM 1528 C CA . ALA A 1 196 ? -14.289 8.328 -9.602 1 98.56 196 ALA A CA 1
ATOM 1529 C C . ALA A 1 196 ? -15.219 9.539 -9.648 1 98.56 196 ALA A C 1
ATOM 1531 O O . ALA A 1 196 ? -15.062 10.422 -10.492 1 98.56 196 ALA A O 1
ATOM 1532 N N . ARG A 1 197 ? -16.109 9.617 -8.734 1 98.19 197 ARG A N 1
ATOM 1533 C CA . ARG A 1 197 ? -17.078 10.695 -8.695 1 98.19 197 ARG A CA 1
ATOM 1534 C C . ARG A 1 197 ? -16.688 11.758 -7.676 1 98.19 197 ARG A C 1
ATOM 1536 O O . ARG A 1 197 ? -17.406 12.742 -7.492 1 98.19 197 ARG A O 1
ATOM 1543 N N . ASN A 1 198 ? -15.656 11.508 -7.027 1 98.12 198 ASN A N 1
ATOM 1544 C CA . ASN A 1 198 ? -15.211 12.383 -5.949 1 98.12 198 ASN A CA 1
ATOM 1545 C C . ASN A 1 198 ? -16.312 12.594 -4.91 1 98.12 198 ASN A C 1
ATOM 1547 O O . ASN A 1 198 ? -16.609 13.734 -4.535 1 98.12 198 ASN A O 1
ATOM 1551 N N . LEU A 1 199 ? -16.859 11.523 -4.469 1 97.94 199 LEU A N 1
ATOM 1552 C CA . LEU A 1 199 ? -17.844 11.453 -3.406 1 97.94 199 LEU A CA 1
ATOM 1553 C C . LEU A 1 199 ? -17.453 10.438 -2.348 1 97.94 199 LEU A C 1
ATOM 1555 O O . LEU A 1 199 ? -16.672 9.523 -2.625 1 97.94 199 LEU A O 1
ATOM 1559 N N . THR A 1 200 ? -17.938 10.641 -1.133 1 98.06 200 THR A N 1
ATOM 1560 C CA . THR A 1 200 ? -17.859 9.586 -0.126 1 98.06 200 THR A CA 1
ATOM 1561 C C . THR A 1 200 ? -19.172 8.781 -0.085 1 98.06 200 THR A C 1
ATOM 1563 O O . THR A 1 200 ? -20.203 9.234 -0.587 1 98.06 200 THR A O 1
ATOM 1566 N N . THR A 1 201 ? -19.109 7.559 0.508 1 98.25 201 THR A N 1
ATOM 1567 C CA . THR A 1 201 ? -20.312 6.758 0.681 1 98.25 201 THR A CA 1
ATOM 1568 C C . THR A 1 201 ? -21.359 7.516 1.506 1 98.25 201 THR A C 1
ATOM 1570 O O . THR A 1 201 ? -22.547 7.5 1.186 1 98.25 201 THR A O 1
ATOM 1573 N N . ASN A 1 202 ? -20.938 8.188 2.549 1 97.69 202 ASN A N 1
ATOM 1574 C CA . ASN A 1 202 ? -21.828 9 3.363 1 97.69 202 ASN A CA 1
ATOM 1575 C C . ASN A 1 202 ? -22.5 10.102 2.539 1 97.69 202 ASN A C 1
ATOM 1577 O O . ASN A 1 202 ? -23.703 10.32 2.645 1 97.69 202 ASN A O 1
ATOM 1581 N N . GLU A 1 203 ? -21.703 10.812 1.771 1 96.81 203 GLU A N 1
ATOM 1582 C CA . GLU A 1 203 ? -22.234 11.875 0.917 1 96.81 203 GLU A CA 1
ATOM 1583 C C . GLU A 1 203 ? -23.266 11.328 -0.065 1 96.81 203 GLU A C 1
ATOM 1585 O O . GLU A 1 203 ? -24.297 11.953 -0.292 1 96.81 203 GLU A O 1
ATOM 1590 N N . ALA A 1 204 ? -22.953 10.203 -0.662 1 97.06 204 ALA A N 1
ATOM 1591 C CA . ALA A 1 204 ? -23.875 9.594 -1.614 1 97.06 204 ALA A CA 1
ATOM 1592 C C . ALA A 1 204 ? -25.172 9.18 -0.931 1 97.06 204 ALA A C 1
ATOM 1594 O O . ALA A 1 204 ? -26.266 9.344 -1.492 1 97.06 204 ALA A O 1
ATOM 1595 N N . ALA A 1 205 ? -25.078 8.672 0.233 1 95.62 205 ALA A N 1
ATOM 1596 C CA . ALA A 1 205 ? -26.25 8.18 0.97 1 95.62 205 ALA A CA 1
ATOM 1597 C C . ALA A 1 205 ? -27.078 9.336 1.531 1 95.62 205 ALA A C 1
ATOM 1599 O O . ALA A 1 205 ? -28.281 9.203 1.728 1 95.62 205 ALA A O 1
ATOM 1600 N N . ASN A 1 206 ? -26.406 10.516 1.768 1 94.06 206 ASN A N 1
ATOM 1601 C CA . ASN A 1 206 ? -27.078 11.641 2.422 1 94.06 206 ASN A CA 1
ATOM 1602 C C . ASN A 1 206 ? -27 12.906 1.569 1 94.06 206 ASN A C 1
ATOM 1604 O O . ASN A 1 206 ? -26.875 14.016 2.1 1 94.06 206 ASN A O 1
ATOM 1608 N N . GLN A 1 207 ? -26.984 12.758 0.351 1 91.25 207 GLN A N 1
ATOM 1609 C CA . GLN A 1 207 ? -26.781 13.859 -0.577 1 91.25 207 GLN A CA 1
ATOM 1610 C C . GLN A 1 207 ? -27.75 15 -0.312 1 91.25 207 GLN A C 1
ATOM 1612 O O . GLN A 1 207 ? -27.391 16.172 -0.413 1 91.25 207 GLN A O 1
ATOM 1617 N N . SER A 1 208 ? -28.969 14.734 0.075 1 89.38 208 SER A N 1
ATOM 1618 C CA . SER A 1 208 ? -30.016 15.734 0.277 1 89.38 208 SER A CA 1
ATOM 1619 C C . SER A 1 208 ? -29.75 16.562 1.534 1 89.38 208 SER A C 1
ATOM 1621 O O . SER A 1 208 ? -30.25 17.672 1.672 1 89.38 208 SER A O 1
ATOM 1623 N N . ARG A 1 209 ? -28.906 16.047 2.33 1 88.5 209 ARG A N 1
ATOM 1624 C CA . ARG A 1 209 ? -28.656 16.719 3.604 1 88.5 209 ARG A CA 1
ATOM 1625 C C . ARG A 1 209 ? -27.484 17.688 3.484 1 88.5 209 ARG A C 1
ATOM 1627 O O . ARG A 1 209 ? -27.281 18.531 4.363 1 88.5 209 ARG A O 1
ATOM 1634 N N . TYR A 1 210 ? -26.766 17.578 2.451 1 89.88 210 TYR A N 1
ATOM 1635 C CA . TYR A 1 210 ? -25.562 18.391 2.297 1 89.88 210 TYR A CA 1
ATOM 1636 C C . TYR A 1 210 ? -25.812 19.531 1.31 1 89.88 210 TYR A C 1
ATOM 1638 O O . TYR A 1 210 ? -25.938 19.297 0.104 1 89.88 210 TYR A O 1
ATOM 1646 N N . THR A 1 211 ? -25.766 20.734 1.815 1 86.94 211 THR A N 1
ATOM 1647 C CA . THR A 1 211 ? -26.078 21.922 1.009 1 86.94 211 THR A CA 1
ATOM 1648 C C . THR A 1 211 ? -24.984 22.156 -0.031 1 86.94 211 THR A C 1
ATOM 1650 O O . THR A 1 211 ? -25.266 22.703 -1.107 1 86.94 211 THR A O 1
ATOM 1653 N N . TYR A 1 212 ? -23.75 21.734 0.345 1 88.62 212 TYR A N 1
ATOM 1654 C CA . TYR A 1 212 ? -22.641 22 -0.581 1 88.62 212 TYR A CA 1
ATOM 1655 C C . TYR A 1 212 ? -22.719 21.062 -1.786 1 88.62 212 TYR A C 1
ATOM 1657 O O . TYR A 1 212 ? -21.984 21.234 -2.758 1 88.62 212 TYR A O 1
ATOM 1665 N N . LEU A 1 213 ? -23.609 20.109 -1.741 1 92.25 213 LEU A N 1
ATOM 1666 C CA . LEU A 1 213 ? -23.797 19.188 -2.865 1 92.25 213 LEU A CA 1
ATOM 1667 C C . LEU A 1 213 ? -25.078 19.531 -3.621 1 92.25 213 LEU A C 1
ATOM 1669 O O . LEU A 1 213 ? -25.625 18.672 -4.328 1 92.25 213 LEU A O 1
ATOM 1673 N N . ARG A 1 214 ? -25.547 20.734 -3.467 1 89 214 ARG A N 1
ATOM 1674 C CA . ARG A 1 214 ? -26.75 21.188 -4.145 1 89 214 ARG A CA 1
ATOM 1675 C C . ARG A 1 214 ? -26.484 22.438 -4.965 1 89 214 ARG A C 1
ATOM 1677 O O . ARG A 1 214 ? -25.766 23.344 -4.516 1 89 214 ARG A O 1
ATOM 1684 N N . GLY A 1 215 ? -27.078 22.391 -6.141 1 85.75 215 GLY A N 1
ATOM 1685 C CA . GLY A 1 215 ? -27 23.578 -6.98 1 85.75 215 GLY A CA 1
ATOM 1686 C C . GLY A 1 215 ? -28.031 24.625 -6.625 1 85.75 215 GLY A C 1
ATOM 1687 O O . GLY A 1 215 ? -28.859 24.422 -5.73 1 85.75 215 GLY A O 1
ATOM 1688 N N . PRO A 1 216 ? -27.922 25.75 -7.348 1 85.38 216 PRO A N 1
ATOM 1689 C CA . PRO A 1 216 ? -28.891 26.828 -7.125 1 85.38 216 PRO A CA 1
ATOM 1690 C C . PRO A 1 216 ? -30.328 26.391 -7.41 1 85.38 216 PRO A C 1
ATOM 1692 O O . PRO A 1 216 ? -31.266 26.938 -6.824 1 85.38 216 PRO A O 1
ATOM 1695 N N . ASP A 1 217 ? -30.484 25.5 -8.242 1 88.38 217 ASP A N 1
ATOM 1696 C CA . ASP A 1 217 ? -31.797 25 -8.617 1 88.38 217 ASP A CA 1
ATOM 1697 C C . ASP A 1 217 ? -32.25 23.906 -7.664 1 88.38 217 ASP A C 1
ATOM 1699 O O . ASP A 1 217 ? -33.344 23.328 -7.844 1 88.38 217 ASP A O 1
ATOM 1703 N N . GLY A 1 218 ? -31.453 23.547 -6.77 1 84.25 218 GLY A N 1
ATOM 1704 C CA . GLY A 1 218 ? -31.828 22.531 -5.789 1 84.25 218 GLY A CA 1
ATOM 1705 C C . GLY A 1 218 ? -31.438 21.125 -6.215 1 84.25 218 GLY A C 1
ATOM 1706 O O . GLY A 1 218 ? -31.609 20.188 -5.449 1 84.25 218 GLY A O 1
ATOM 1707 N N . ARG A 1 219 ? -30.938 21.047 -7.395 1 91.88 219 ARG A N 1
ATOM 1708 C CA . ARG A 1 219 ? -30.547 19.734 -7.895 1 91.88 219 ARG A CA 1
ATOM 1709 C C . ARG A 1 219 ? -29.141 19.391 -7.453 1 91.88 219 ARG A C 1
ATOM 1711 O O . ARG A 1 219 ? -28.359 20.266 -7.082 1 91.88 219 ARG A O 1
ATOM 1718 N N . PHE A 1 220 ? -28.906 18.109 -7.418 1 92.31 220 PHE A N 1
ATOM 1719 C CA . PHE A 1 220 ? -27.594 17.609 -7.023 1 92.31 220 PHE A CA 1
ATOM 1720 C C . PHE A 1 220 ? -26.5 18.188 -7.918 1 92.31 220 PHE A C 1
ATOM 1722 O O . PHE A 1 220 ? -26.641 18.188 -9.148 1 92.31 220 PHE A O 1
ATOM 1729 N N . ARG A 1 221 ? -25.547 18.703 -7.297 1 92 221 ARG A N 1
ATOM 1730 C CA . ARG A 1 221 ? -24.344 19.203 -7.957 1 92 221 ARG A CA 1
ATOM 1731 C C . ARG A 1 221 ? -23.109 18.984 -7.082 1 92 221 ARG A C 1
ATOM 1733 O O . ARG A 1 221 ? -23.047 19.484 -5.957 1 92 221 ARG A O 1
ATOM 1740 N N . ASN A 1 222 ? -22.219 18.266 -7.586 1 94.38 222 ASN A N 1
ATOM 1741 C CA . ASN A 1 222 ? -20.969 18 -6.891 1 94.38 222 ASN A CA 1
ATOM 1742 C C . ASN A 1 222 ? -19.859 18.938 -7.355 1 94.38 222 ASN A C 1
ATOM 1744 O O . ASN A 1 222 ? -19.297 18.75 -8.43 1 94.38 222 ASN A O 1
ATOM 1748 N N . PRO A 1 223 ? -19.578 19.906 -6.594 1 92.69 223 PRO A N 1
ATOM 1749 C CA . PRO A 1 223 ? -18.578 20.891 -7.027 1 92.69 223 PRO A CA 1
ATOM 1750 C C . PRO A 1 223 ? -17.156 20.328 -7.047 1 92.69 223 PRO A C 1
ATOM 1752 O O . PRO A 1 223 ? -16.266 20.922 -7.641 1 92.69 223 PRO A O 1
ATOM 1755 N N . TYR A 1 224 ? -16.984 19.172 -6.484 1 95.19 224 TYR A N 1
ATOM 1756 C CA . TYR A 1 224 ? -15.656 18.609 -6.352 1 95.19 224 TYR A CA 1
ATOM 1757 C C . TYR A 1 224 ? -15.359 17.641 -7.5 1 95.19 224 TYR A C 1
ATOM 1759 O O . TYR A 1 224 ? -14.219 17.203 -7.668 1 95.19 224 TYR A O 1
ATOM 1767 N N . ASN A 1 225 ? -16.312 17.281 -8.242 1 95.81 225 ASN A N 1
ATOM 1768 C CA . ASN A 1 225 ? -16.125 16.359 -9.352 1 95.81 225 ASN A CA 1
ATOM 1769 C C . ASN A 1 225 ? -15.406 17.016 -10.523 1 95.81 225 ASN A C 1
ATOM 1771 O O . ASN A 1 225 ? -15.922 17.969 -11.117 1 95.81 225 ASN A O 1
ATOM 1775 N N . GLN A 1 226 ? -14.297 16.562 -10.945 1 95.62 226 GLN A N 1
ATOM 1776 C CA . GLN A 1 226 ? -13.5 17.109 -12.039 1 95.62 226 GLN A CA 1
ATOM 1777 C C . GLN A 1 226 ? -13.406 16.125 -13.203 1 95.62 226 GLN A C 1
ATOM 1779 O O . GLN A 1 226 ? -12.523 16.25 -14.055 1 95.62 226 GLN A O 1
ATOM 1784 N N . GLY A 1 227 ? -14.273 15.125 -13.164 1 97.06 227 GLY A N 1
ATOM 1785 C CA . GLY A 1 227 ? -14.188 14.039 -14.125 1 97.06 227 GLY A CA 1
ATOM 1786 C C . GLY A 1 227 ? -13.508 12.797 -13.578 1 97.06 227 GLY A C 1
ATOM 1787 O O . GLY A 1 227 ? -12.578 12.906 -12.766 1 97.06 227 GLY A O 1
ATOM 1788 N N . TRP A 1 228 ? -13.906 11.734 -14.023 1 97.31 228 TRP A N 1
ATOM 1789 C CA . TRP A 1 228 ? -13.492 10.484 -13.391 1 97.31 228 TRP A CA 1
ATOM 1790 C C . TRP A 1 228 ? -11.984 10.289 -13.516 1 97.31 228 TRP A C 1
ATOM 1792 O O . TRP A 1 228 ? -11.344 9.781 -12.594 1 97.31 228 TRP A O 1
ATOM 1802 N N . GLN A 1 229 ? -11.344 10.672 -14.648 1 97.75 229 GLN A N 1
ATOM 1803 C CA . GLN A 1 229 ? -9.906 10.484 -14.828 1 97.75 229 GLN A CA 1
ATOM 1804 C C . GLN A 1 229 ? -9.117 11.352 -13.852 1 97.75 229 GLN A C 1
ATOM 1806 O O . GLN A 1 229 ? -8.188 10.867 -13.203 1 97.75 229 GLN A O 1
ATOM 1811 N N . LYS A 1 230 ? -9.516 12.602 -13.734 1 97.19 230 LYS A N 1
ATOM 1812 C CA . LYS A 1 230 ? -8.82 13.523 -12.844 1 97.19 230 LYS A CA 1
ATOM 1813 C C . LYS A 1 230 ? -9.039 13.141 -11.383 1 97.19 230 LYS A C 1
ATOM 1815 O O . LYS A 1 230 ? -8.117 13.203 -10.57 1 97.19 230 LYS A O 1
ATOM 1820 N N . ASN A 1 231 ? -10.273 12.758 -11.086 1 97.94 231 ASN A N 1
ATOM 1821 C CA . ASN A 1 231 ? -10.578 12.312 -9.734 1 97.94 231 ASN A CA 1
ATOM 1822 C C . ASN A 1 231 ? -9.727 11.117 -9.328 1 97.94 231 ASN A C 1
ATOM 1824 O O . ASN A 1 231 ? -9.125 11.102 -8.25 1 97.94 231 ASN A O 1
ATOM 1828 N N . CYS A 1 232 ? -9.617 10.18 -10.211 1 97.69 232 CYS A N 1
ATOM 1829 C CA . CYS A 1 232 ? -8.859 8.961 -9.922 1 97.69 232 CYS A CA 1
ATOM 1830 C C . CYS A 1 232 ? -7.367 9.258 -9.836 1 97.69 232 CYS A C 1
ATOM 1832 O O . CYS A 1 232 ? -6.684 8.734 -8.953 1 97.69 232 CYS A O 1
ATOM 1834 N N . ALA A 1 233 ? -6.922 10.047 -10.75 1 96.31 233 ALA A N 1
ATOM 1835 C CA . ALA A 1 233 ? -5.504 10.391 -10.727 1 96.31 233 ALA A CA 1
ATOM 1836 C C . ALA A 1 233 ? -5.137 11.125 -9.445 1 96.31 233 ALA A C 1
ATOM 1838 O O . ALA A 1 233 ? -4.102 10.844 -8.836 1 96.31 233 ALA A O 1
ATOM 1839 N N . TYR A 1 234 ? -5.953 12.094 -9.047 1 96.88 234 TYR A N 1
ATOM 1840 C CA . TYR A 1 234 ? -5.711 12.844 -7.812 1 96.88 234 TYR A CA 1
ATOM 1841 C C . TYR A 1 234 ? -5.672 11.906 -6.609 1 96.88 234 TYR A C 1
ATOM 1843 O O . TYR A 1 234 ? -4.777 12.008 -5.77 1 96.88 234 TYR A O 1
ATOM 1851 N N . PHE A 1 235 ? -6.633 11.016 -6.613 1 97.62 235 PHE A N 1
ATOM 1852 C CA . PHE A 1 235 ? -6.711 10.078 -5.5 1 97.62 235 PHE A CA 1
ATOM 1853 C C . PHE A 1 235 ? -5.48 9.18 -5.469 1 97.62 235 PHE A C 1
ATOM 1855 O O . PHE A 1 235 ? -4.93 8.906 -4.402 1 97.62 235 PHE A O 1
ATOM 1862 N N . LEU A 1 236 ? -5.164 8.703 -6.609 1 96.12 236 LEU A N 1
ATOM 1863 C CA . LEU A 1 236 ? -4.02 7.805 -6.699 1 96.12 236 LEU A CA 1
ATOM 1864 C C . LEU A 1 236 ? -2.76 8.477 -6.156 1 96.12 236 LEU A C 1
ATOM 1866 O O . LEU A 1 236 ? -1.986 7.852 -5.426 1 96.12 236 LEU A O 1
ATOM 1870 N N . VAL A 1 237 ? -2.576 9.688 -6.383 1 94.31 237 VAL A N 1
ATOM 1871 C CA . VAL A 1 237 ? -1.357 10.398 -6.012 1 94.31 237 VAL A CA 1
ATOM 1872 C C . VAL A 1 237 ? -1.424 10.812 -4.543 1 94.31 237 VAL A C 1
ATOM 1874 O O . VAL A 1 237 ? -0.46 10.625 -3.797 1 94.31 237 VAL A O 1
ATOM 1877 N N . ASN A 1 238 ? -2.582 11.234 -4.082 1 93.81 238 ASN A N 1
ATOM 1878 C CA . ASN A 1 238 ? -2.652 11.891 -2.779 1 93.81 238 ASN A CA 1
ATOM 1879 C C . ASN A 1 238 ? -3.221 10.961 -1.713 1 93.81 238 ASN A C 1
ATOM 1881 O O . ASN A 1 238 ? -3.012 11.172 -0.518 1 93.81 238 ASN A O 1
ATOM 1885 N N . GLY A 1 239 ? -3.975 9.945 -2.154 1 95.44 239 GLY A N 1
ATOM 1886 C CA . GLY A 1 239 ? -4.551 8.992 -1.219 1 95.44 239 GLY A CA 1
ATOM 1887 C C . GLY A 1 239 ? -5.883 9.438 -0.653 1 95.44 239 GLY A C 1
ATOM 1888 O O . GLY A 1 239 ? -6.461 8.766 0.203 1 95.44 239 GLY A O 1
ATOM 1889 N N . TYR A 1 240 ? -6.344 10.602 -1.051 1 96.19 240 TYR A N 1
ATOM 1890 C CA . TYR A 1 240 ? -7.641 11.148 -0.665 1 96.19 240 TYR A CA 1
ATOM 1891 C C . TYR A 1 240 ? -8.258 11.953 -1.807 1 96.19 240 TYR A C 1
ATOM 1893 O O . TYR A 1 240 ? -7.605 12.188 -2.828 1 96.19 240 TYR A O 1
ATOM 1901 N N . ASN A 1 241 ? -9.523 12.273 -1.658 1 96.44 241 ASN A N 1
ATOM 1902 C CA . ASN A 1 241 ? -10.234 13.031 -2.689 1 96.44 241 ASN A CA 1
ATOM 1903 C C . ASN A 1 241 ? -9.891 14.516 -2.623 1 96.44 241 ASN A C 1
ATOM 1905 O O . ASN A 1 241 ? -9.742 15.078 -1.534 1 96.44 241 ASN A O 1
ATOM 1909 N N . ASN A 1 242 ? -9.828 15.102 -3.793 1 94 242 ASN A N 1
ATOM 1910 C CA . ASN A 1 242 ? -9.617 16.547 -3.846 1 94 242 ASN A CA 1
ATOM 1911 C C . ASN A 1 242 ? -10.789 17.312 -3.234 1 94 242 ASN A C 1
ATOM 1913 O O . ASN A 1 242 ? -11.938 17.094 -3.613 1 94 242 ASN A O 1
ATOM 1917 N N . ASP A 1 243 ? -10.492 18.078 -2.305 1 92.12 243 ASP A N 1
ATOM 1918 C CA . ASP A 1 243 ? -11.594 18.828 -1.708 1 92.12 243 ASP A CA 1
ATOM 1919 C C . ASP A 1 243 ? -11.336 20.328 -1.793 1 92.12 243 ASP A C 1
ATOM 1921 O O . ASP A 1 243 ? -11.922 21.109 -1.037 1 92.12 243 ASP A O 1
ATOM 1925 N N . GLU A 1 244 ? -10.352 20.781 -2.533 1 80.69 244 GLU A N 1
ATOM 1926 C CA . GLU A 1 244 ? -10.164 22.203 -2.818 1 80.69 244 GLU A CA 1
ATOM 1927 C C . GLU A 1 244 ? -11.297 22.734 -3.691 1 80.69 244 GLU A C 1
ATOM 1929 O O . GLU A 1 244 ? -11.742 22.062 -4.617 1 80.69 244 GLU A O 1
ATOM 1934 N N . GLU A 1 245 ? -12.078 23.562 -2.955 1 64.31 245 GLU A N 1
ATOM 1935 C CA . GLU A 1 245 ? -13.289 24.078 -3.58 1 64.31 245 GLU A CA 1
ATOM 1936 C C . GLU A 1 245 ? -13 24.656 -4.961 1 64.31 245 GLU A C 1
ATOM 1938 O O . GLU A 1 245 ? -11.953 25.281 -5.168 1 64.31 245 GLU A O 1
ATOM 1943 N N . ALA A 1 246 ? -13.531 24.062 -5.965 1 52.31 246 ALA A N 1
ATOM 1944 C CA . ALA A 1 246 ? -13.609 24.859 -7.18 1 52.31 246 ALA A CA 1
ATOM 1945 C C . ALA A 1 246 ? -14.148 26.266 -6.875 1 52.31 246 ALA A C 1
ATOM 1947 O O . ALA A 1 246 ? -15.07 26.422 -6.07 1 52.31 246 ALA A O 1
ATOM 1948 N N . ALA A 1 247 ? -13.344 27.266 -6.785 1 44.25 247 ALA A N 1
ATOM 1949 C CA . ALA A 1 247 ? -13.852 28.641 -6.703 1 44.25 247 ALA A CA 1
ATOM 1950 C C . ALA A 1 247 ? -15.297 28.719 -7.203 1 44.25 247 ALA A C 1
ATOM 1952 O O . ALA A 1 247 ? -15.562 28.484 -8.383 1 44.25 247 ALA A O 1
ATOM 1953 N N . TRP A 1 248 ? -16.25 28.094 -6.621 1 41.66 248 TRP A N 1
ATOM 1954 C CA . TRP A 1 248 ? -17.578 28.469 -7.094 1 41.66 248 TRP A CA 1
ATOM 1955 C C . TRP A 1 248 ? -17.656 29.984 -7.316 1 41.66 248 TRP A C 1
ATOM 1957 O O . TRP A 1 248 ? -17.078 30.766 -6.559 1 41.66 248 TRP A O 1
ATOM 1967 N N . PRO A 1 249 ? -17.969 30.516 -8.445 1 37.22 249 PRO A N 1
ATOM 1968 C CA . PRO A 1 249 ? -18.328 31.938 -8.445 1 37.22 249 PRO A CA 1
ATOM 1969 C C . PRO A 1 249 ? -19.234 32.312 -7.273 1 37.22 249 PRO A C 1
ATOM 1971 O O . PRO A 1 249 ? -20.188 31.578 -6.969 1 37.22 249 PRO A O 1
ATOM 1974 N N . THR A 1 250 ? -18.75 32.625 -6.098 1 36.12 250 THR A N 1
ATOM 1975 C CA . THR A 1 250 ? -19.594 33.125 -5.012 1 36.12 250 THR A CA 1
ATOM 1976 C C . THR A 1 250 ? -20.938 33.625 -5.547 1 36.12 250 THR A C 1
ATOM 1978 O O . THR A 1 250 ? -20.984 34.281 -6.578 1 36.12 250 THR A O 1
ATOM 1981 N N . LEU A 1 251 ? -21.906 32.938 -5.242 1 35.22 251 LEU A N 1
ATOM 1982 C CA . LEU A 1 251 ? -23.25 33.469 -5.496 1 35.22 251 LEU A CA 1
ATOM 1983 C C . LEU A 1 251 ? -23.312 34.969 -5.23 1 35.22 251 LEU A C 1
ATOM 1985 O O . LEU A 1 251 ? -24.266 35.625 -5.625 1 35.22 251 LEU A O 1
ATOM 1989 N N . GLN A 1 252 ? -22.531 35.5 -4.305 1 34.12 252 GLN A N 1
ATOM 1990 C CA . GLN A 1 252 ? -22.609 36.969 -4.168 1 34.12 252 GLN A CA 1
ATOM 1991 C C . GLN A 1 252 ? -22.266 37.656 -5.48 1 34.12 252 GLN A C 1
ATOM 1993 O O . GLN A 1 252 ? -22.734 38.781 -5.742 1 34.12 252 GLN A O 1
ATOM 1998 N N . GLN A 1 253 ? -21.422 37.125 -6.273 1 35.75 253 GLN A N 1
ATOM 1999 C CA . GLN A 1 253 ? -21.172 37.906 -7.492 1 35.75 253 GLN A CA 1
ATOM 2000 C C . GLN A 1 253 ? -22.328 37.781 -8.477 1 35.75 253 GLN A C 1
ATOM 2002 O O . GLN A 1 253 ? -22.422 38.531 -9.445 1 35.75 253 GLN A O 1
ATOM 2007 N N . THR A 1 254 ? -23.109 36.719 -8.398 1 33.38 254 THR A N 1
ATOM 2008 C CA . THR A 1 254 ? -24.172 36.75 -9.398 1 33.38 254 THR A CA 1
ATOM 2009 C C . THR A 1 254 ? -25.312 37.656 -8.93 1 33.38 254 THR A C 1
ATOM 2011 O O . THR A 1 254 ? -26.281 37.875 -9.664 1 33.38 254 THR A O 1
ATOM 2014 N N . VAL A 1 255 ? -25.422 37.844 -7.578 1 33.16 255 VAL A N 1
ATOM 2015 C CA . VAL A 1 255 ? -26.531 38.75 -7.25 1 33.16 255 VAL A CA 1
ATOM 2016 C C . VAL A 1 255 ? -26.109 40.188 -7.508 1 33.16 255 VAL A C 1
ATOM 2018 O O . VAL A 1 255 ? -26.891 41.125 -7.309 1 33.16 255 VAL A O 1
ATOM 2021 N N . GLU A 1 256 ? -24.844 40.5 -7.957 1 27.52 256 GLU A N 1
ATOM 2022 C CA . GLU A 1 256 ? -24.766 41.844 -8.5 1 27.52 256 GLU A CA 1
ATOM 2023 C C . GLU A 1 256 ? -25.094 41.844 -9.984 1 27.52 256 GLU A C 1
ATOM 2025 O O . GLU A 1 256 ? -24.719 40.938 -10.727 1 27.52 256 GLU A O 1
ATOM 2030 N N . MET B 1 1 ? 9.5 -6.039 -18.156 1 93.62 1 MET B N 1
ATOM 2031 C CA . MET B 1 1 ? 8.211 -6.625 -18.5 1 93.62 1 MET B CA 1
ATOM 2032 C C . MET B 1 1 ? 8.188 -7.051 -19.969 1 93.62 1 MET B C 1
ATOM 2034 O O . MET B 1 1 ? 7.805 -8.18 -20.281 1 93.62 1 MET B O 1
ATOM 2038 N N . ILE B 1 2 ? 8.609 -6.207 -20.812 1 93.12 2 ILE B N 1
ATOM 2039 C CA . ILE B 1 2 ? 8.617 -6.531 -22.234 1 93.12 2 ILE B CA 1
ATOM 2040 C C . ILE B 1 2 ? 9.586 -7.684 -22.5 1 93.12 2 ILE B C 1
ATOM 2042 O O . ILE B 1 2 ? 9.242 -8.648 -23.188 1 93.12 2 ILE B O 1
ATOM 2046 N N . LEU B 1 3 ? 10.727 -7.539 -21.922 1 94.56 3 LEU B N 1
ATOM 2047 C CA . LEU B 1 3 ? 11.727 -8.594 -22.078 1 94.56 3 LEU B CA 1
ATOM 2048 C C . LEU B 1 3 ? 11.219 -9.906 -21.484 1 94.56 3 LEU B C 1
ATOM 2050 O O . LEU B 1 3 ? 11.461 -10.977 -22.047 1 94.56 3 LEU B O 1
ATOM 2054 N N . PHE B 1 4 ? 10.586 -9.914 -20.406 1 96.62 4 PHE B N 1
ATOM 2055 C CA . PHE B 1 4 ? 10.008 -11.086 -19.766 1 96.62 4 PHE B CA 1
ATOM 2056 C C . PHE B 1 4 ? 9 -11.766 -20.688 1 96.62 4 PHE B C 1
ATOM 2058 O O . PHE B 1 4 ? 9.062 -12.977 -20.891 1 96.62 4 PHE B O 1
ATOM 2065 N N . LEU B 1 5 ? 8.133 -11.008 -21.203 1 95.81 5 LEU B N 1
ATOM 2066 C CA . LEU B 1 5 ? 7.09 -11.562 -22.062 1 95.81 5 LEU B CA 1
ATOM 2067 C C . LEU B 1 5 ? 7.684 -12.102 -23.359 1 95.81 5 LEU B C 1
ATOM 2069 O O . LEU B 1 5 ? 7.379 -13.227 -23.766 1 95.81 5 LEU B O 1
ATOM 2073 N N . LYS B 1 6 ? 8.57 -11.414 -23.953 1 95.31 6 LYS B N 1
ATOM 2074 C CA . LYS B 1 6 ? 9.094 -11.773 -25.266 1 95.31 6 LYS B CA 1
ATOM 2075 C C . LYS B 1 6 ? 10.094 -12.922 -25.156 1 95.31 6 LYS B C 1
ATOM 2077 O O . LYS B 1 6 ? 10.141 -13.789 -26.031 1 95.31 6 LYS B O 1
ATOM 2082 N N . SER B 1 7 ? 10.852 -12.961 -24.031 1 95.56 7 SER B N 1
ATOM 2083 C CA . SER B 1 7 ? 12.008 -13.844 -24.031 1 95.56 7 SER B CA 1
ATOM 2084 C C . SER B 1 7 ? 11.797 -15.016 -23.062 1 95.56 7 SER B C 1
ATOM 2086 O O . SER B 1 7 ? 12.562 -15.977 -23.062 1 95.56 7 SER B O 1
ATOM 2088 N N . ILE B 1 8 ? 10.773 -14.898 -22.25 1 95 8 ILE B N 1
ATOM 2089 C CA . ILE B 1 8 ? 10.547 -15.977 -21.297 1 95 8 ILE B CA 1
ATOM 2090 C C . ILE B 1 8 ? 9.195 -16.625 -21.562 1 95 8 ILE B C 1
ATOM 2092 O O . ILE B 1 8 ? 9.117 -17.828 -21.828 1 95 8 ILE B O 1
ATOM 2096 N N . VAL B 1 9 ? 8.195 -15.852 -21.656 1 93.88 9 VAL B N 1
ATOM 2097 C CA . VAL B 1 9 ? 6.84 -16.391 -21.719 1 93.88 9 VAL B CA 1
ATOM 2098 C C . VAL B 1 9 ? 6.516 -16.812 -23.141 1 93.88 9 VAL B C 1
ATOM 2100 O O . VAL B 1 9 ? 6.074 -17.938 -23.375 1 93.88 9 VAL B O 1
ATOM 2103 N N . PHE B 1 10 ? 6.82 -15.938 -24.047 1 92.69 10 PHE B N 1
ATOM 2104 C CA . PHE B 1 10 ? 6.441 -16.219 -25.422 1 92.69 10 PHE B CA 1
ATOM 2105 C C . PHE B 1 10 ? 7.672 -16.484 -26.281 1 92.69 10 PHE B C 1
ATOM 2107 O O . PHE B 1 10 ? 7.652 -16.25 -27.5 1 92.69 10 PHE B O 1
ATOM 2114 N N . ALA B 1 11 ? 8.68 -16.875 -25.672 1 89.81 11 ALA B N 1
ATOM 2115 C CA . ALA B 1 11 ? 9.906 -17.156 -26.422 1 89.81 11 ALA B CA 1
ATOM 2116 C C . ALA B 1 11 ? 9.664 -18.219 -27.484 1 89.81 11 ALA B C 1
ATOM 2118 O O . ALA B 1 11 ? 9.227 -19.328 -27.172 1 89.81 11 ALA B O 1
ATOM 2119 N N . SER B 1 12 ? 10.008 -17.922 -28.719 1 84.94 12 SER B N 1
ATOM 2120 C CA . SER B 1 12 ? 9.68 -18.766 -29.859 1 84.94 12 SER B CA 1
ATOM 2121 C C . SER B 1 12 ? 10.57 -20.016 -29.891 1 84.94 12 SER B C 1
ATOM 2123 O O . SER B 1 12 ? 10.188 -21.047 -30.453 1 84.94 12 SER B O 1
ATOM 2125 N N . ASP B 1 13 ? 11.688 -19.938 -29.344 1 83.62 13 ASP B N 1
ATOM 2126 C CA . ASP B 1 13 ? 12.625 -21.062 -29.422 1 83.62 13 ASP B CA 1
ATOM 2127 C C . ASP B 1 13 ? 12.5 -21.969 -28.188 1 83.62 13 ASP B C 1
ATOM 2129 O O . ASP B 1 13 ? 13.234 -22.953 -28.062 1 83.62 13 ASP B O 1
ATOM 2133 N N . PHE B 1 14 ? 11.57 -21.625 -27.266 1 85.62 14 PHE B N 1
ATOM 2134 C CA . PHE B 1 14 ? 11.281 -22.453 -26.094 1 85.62 14 PHE B CA 1
ATOM 2135 C C . PHE B 1 14 ? 10.055 -23.328 -26.344 1 85.62 14 PHE B C 1
ATOM 2137 O O . PHE B 1 14 ? 9.211 -23 -27.172 1 85.62 14 PHE B O 1
ATOM 2144 N N . SER B 1 15 ? 10.055 -24.391 -25.641 1 87.12 15 SER B N 1
ATOM 2145 C CA . SER B 1 15 ? 8.836 -25.188 -25.641 1 87.12 15 SER B CA 1
ATOM 2146 C C . SER B 1 15 ? 7.641 -24.375 -25.156 1 87.12 15 SER B C 1
ATOM 2148 O O . SER B 1 15 ? 7.805 -23.391 -24.453 1 87.12 15 SER B O 1
ATOM 2150 N N . ARG B 1 16 ? 6.48 -24.797 -25.578 1 89.12 16 ARG B N 1
ATOM 2151 C CA . ARG B 1 16 ? 5.262 -24.109 -25.156 1 89.12 16 ARG B CA 1
ATOM 2152 C C . ARG B 1 16 ? 5.098 -24.172 -23.641 1 89.12 16 ARG B C 1
ATOM 2154 O O . ARG B 1 16 ? 5.426 -25.188 -23.016 1 89.12 16 ARG B O 1
ATOM 2161 N N . ILE B 1 17 ? 4.559 -23.125 -23.078 1 90.06 17 ILE B N 1
ATOM 2162 C CA . ILE B 1 17 ? 4.438 -23.047 -21.625 1 90.06 17 ILE B CA 1
ATOM 2163 C C . ILE B 1 17 ? 3.271 -23.922 -21.172 1 90.06 17 ILE B C 1
ATOM 2165 O O . ILE B 1 17 ? 2.281 -24.078 -21.891 1 90.06 17 ILE B O 1
ATOM 2169 N N . THR B 1 18 ? 3.43 -24.438 -20.016 1 86.06 18 THR B N 1
ATOM 2170 C CA . THR B 1 18 ? 2.334 -25.156 -19.359 1 86.06 18 THR B CA 1
ATOM 2171 C C . THR B 1 18 ? 1.344 -24.172 -18.734 1 86.06 18 THR B C 1
ATOM 2173 O O . THR B 1 18 ? 1.634 -22.984 -18.625 1 86.06 18 THR B O 1
ATOM 2176 N N . ALA B 1 19 ? 0.203 -24.656 -18.375 1 83.25 19 ALA B N 1
ATOM 2177 C CA . ALA B 1 19 ? -0.815 -23.828 -17.734 1 83.25 19 ALA B CA 1
ATOM 2178 C C . ALA B 1 19 ? -0.295 -23.25 -16.422 1 83.25 19 ALA B C 1
ATOM 2180 O O . ALA B 1 19 ? -0.59 -22.094 -16.094 1 83.25 19 ALA B O 1
ATOM 2181 N N . ALA B 1 20 ? 0.469 -23.984 -15.695 1 82.5 20 ALA B N 1
ATOM 2182 C CA . ALA B 1 20 ? 1.021 -23.531 -14.422 1 82.5 20 ALA B CA 1
ATOM 2183 C C . ALA B 1 20 ? 1.991 -22.375 -14.625 1 82.5 20 ALA B C 1
ATOM 2185 O O . ALA B 1 20 ? 1.931 -21.375 -13.898 1 82.5 20 ALA B O 1
ATOM 2186 N N . VAL B 1 21 ? 2.82 -22.516 -15.586 1 87.12 21 VAL B N 1
ATOM 2187 C CA . VAL B 1 21 ? 3.783 -21.469 -15.891 1 87.12 21 VAL B CA 1
ATOM 2188 C C . VAL B 1 21 ? 3.047 -20.219 -16.375 1 87.12 21 VAL B C 1
ATOM 2190 O O . VAL B 1 21 ? 3.424 -19.094 -16.016 1 87.12 21 VAL B O 1
ATOM 2193 N N . GLY B 1 22 ? 2.051 -20.453 -17.141 1 90.5 22 GLY B N 1
ATOM 2194 C CA . GLY B 1 22 ? 1.233 -19.328 -17.594 1 90.5 22 GLY B CA 1
ATOM 2195 C C . GLY B 1 22 ? 0.597 -18.562 -16.438 1 90.5 22 GLY B C 1
ATOM 2196 O O . GLY B 1 22 ? 0.59 -17.328 -16.453 1 90.5 22 GLY B O 1
ATOM 2197 N N . LEU B 1 23 ? 0.098 -19.25 -15.523 1 86.44 23 LEU B N 1
ATOM 2198 C CA . LEU B 1 23 ? -0.548 -18.641 -14.375 1 86.44 23 LEU B CA 1
ATOM 2199 C C . LEU B 1 23 ? 0.456 -17.828 -13.555 1 86.44 23 LEU B C 1
ATOM 2201 O O . LEU B 1 23 ? 0.162 -16.703 -13.141 1 86.44 23 LEU B O 1
ATOM 2205 N N . TRP B 1 24 ? 1.597 -18.406 -13.336 1 89.12 24 TRP B N 1
ATOM 2206 C CA . TRP B 1 24 ? 2.627 -17.688 -12.586 1 89.12 24 TRP B CA 1
ATOM 2207 C C . TRP B 1 24 ? 3.104 -16.453 -13.344 1 89.12 24 TRP B C 1
ATOM 2209 O O . TRP B 1 24 ? 3.424 -15.43 -12.734 1 89.12 24 TRP B O 1
ATOM 2219 N N . SER B 1 25 ? 3.154 -16.578 -14.609 1 94.12 25 SER B N 1
ATOM 2220 C CA . SER B 1 25 ? 3.545 -15.438 -15.43 1 94.12 25 SER B CA 1
ATOM 2221 C C . SER B 1 25 ? 2.516 -14.32 -15.344 1 94.12 25 SER B C 1
ATOM 2223 O O . SER B 1 25 ? 2.875 -13.141 -15.25 1 94.12 25 SER B O 1
ATOM 2225 N N . TRP B 1 26 ? 1.321 -14.75 -15.352 1 91.81 26 TRP B N 1
ATOM 2226 C CA . TRP B 1 26 ? 0.249 -13.766 -15.219 1 91.81 26 TRP B CA 1
ATOM 2227 C C . TRP B 1 26 ? 0.317 -13.062 -13.867 1 91.81 26 TRP B C 1
ATOM 2229 O O . TRP B 1 26 ? 0.104 -11.852 -13.781 1 91.81 26 TRP B O 1
ATOM 2239 N N . ALA B 1 27 ? 0.543 -13.773 -12.867 1 91.5 27 ALA B N 1
ATOM 2240 C CA . ALA B 1 27 ? 0.692 -13.195 -11.539 1 91.5 27 ALA B CA 1
ATOM 2241 C C . ALA B 1 27 ? 1.844 -12.195 -11.492 1 91.5 27 ALA B C 1
ATOM 2243 O O . ALA B 1 27 ? 1.714 -11.117 -10.922 1 91.5 27 ALA B O 1
ATOM 2244 N N . ALA B 1 28 ? 2.91 -12.57 -12.117 1 94.81 28 ALA B N 1
ATOM 2245 C CA . ALA B 1 28 ? 4.074 -11.688 -12.148 1 94.81 28 ALA B CA 1
ATOM 2246 C C . ALA B 1 28 ? 3.76 -10.391 -12.883 1 94.81 28 ALA B C 1
ATOM 2248 O O . ALA B 1 28 ? 4.098 -9.305 -12.406 1 94.81 28 ALA B O 1
ATOM 2249 N N . ILE B 1 29 ? 3.104 -10.523 -13.961 1 96.06 29 ILE B N 1
ATOM 2250 C CA . ILE B 1 29 ? 2.768 -9.359 -14.773 1 96.06 29 ILE B CA 1
ATOM 2251 C C . ILE B 1 29 ? 1.768 -8.477 -14.023 1 96.06 29 ILE B C 1
ATOM 2253 O O . ILE B 1 29 ? 1.88 -7.254 -14.031 1 96.06 29 ILE B O 1
ATOM 2257 N N . SER B 1 30 ? 0.784 -9.117 -13.398 1 94.56 30 SER B N 1
ATOM 2258 C CA . SER B 1 30 ? -0.197 -8.375 -12.617 1 94.56 30 SER B CA 1
ATOM 2259 C C . SER B 1 30 ? 0.467 -7.613 -11.469 1 94.56 30 SER B C 1
ATOM 2261 O O . SER B 1 30 ? 0.161 -6.441 -11.234 1 94.56 30 SER B O 1
ATOM 2263 N N . LEU B 1 31 ? 1.332 -8.258 -10.82 1 95.5 31 LEU B N 1
ATOM 2264 C CA . LEU B 1 31 ? 2.059 -7.625 -9.727 1 95.5 31 LEU B CA 1
ATOM 2265 C C . LEU B 1 31 ? 2.949 -6.496 -10.242 1 95.5 31 LEU B C 1
ATOM 2267 O O . LEU B 1 31 ? 3.059 -5.445 -9.602 1 95.5 31 LEU B O 1
ATOM 2271 N N . ALA B 1 32 ? 3.576 -6.727 -11.344 1 97.19 32 ALA B N 1
ATOM 2272 C CA . ALA B 1 32 ? 4.406 -5.691 -11.953 1 97.19 32 ALA B CA 1
ATOM 2273 C C . ALA B 1 32 ? 3.578 -4.457 -12.305 1 97.19 32 ALA B C 1
ATOM 2275 O O . ALA B 1 32 ? 4.004 -3.326 -12.062 1 97.19 32 ALA B O 1
ATOM 2276 N N . LEU B 1 33 ? 2.457 -4.711 -12.828 1 96.31 33 LEU B N 1
ATOM 2277 C CA . LEU B 1 33 ? 1.575 -3.602 -13.18 1 96.31 33 LEU B CA 1
ATOM 2278 C C . LEU B 1 33 ? 1.102 -2.867 -11.93 1 96.31 33 LEU B C 1
ATOM 2280 O O . LEU B 1 33 ? 1.066 -1.635 -11.898 1 96.31 33 LEU B O 1
ATOM 2284 N N . ALA B 1 34 ? 0.747 -3.574 -10.891 1 95.62 34 ALA B N 1
ATOM 2285 C CA . ALA B 1 34 ? 0.366 -2.969 -9.617 1 95.62 34 ALA B CA 1
ATOM 2286 C C . ALA B 1 34 ? 1.512 -2.146 -9.031 1 95.62 34 ALA B C 1
ATOM 2288 O O . ALA B 1 34 ? 1.289 -1.071 -8.469 1 95.62 34 ALA B O 1
ATOM 2289 N N . SER B 1 35 ? 2.68 -2.639 -9.172 1 97.12 35 SER B N 1
ATOM 2290 C CA . SER B 1 35 ? 3.85 -1.92 -8.68 1 97.12 35 SER B CA 1
ATOM 2291 C C . SER B 1 35 ? 4.043 -0.601 -9.422 1 97.12 35 SER B C 1
ATOM 2293 O O . SER B 1 35 ? 4.527 0.375 -8.844 1 97.12 35 SER B O 1
ATOM 2295 N N . GLN B 1 36 ? 3.66 -0.562 -10.711 1 96.75 36 GLN B N 1
ATOM 2296 C CA . GLN B 1 36 ? 3.77 0.681 -11.469 1 96.75 36 GLN B CA 1
ATOM 2297 C C . GLN B 1 36 ? 2.805 1.735 -10.93 1 96.75 36 GLN B C 1
ATOM 2299 O O . GLN B 1 36 ? 3.1 2.932 -10.969 1 96.75 36 GLN B O 1
ATOM 2304 N N . VAL B 1 37 ? 1.694 1.316 -10.422 1 95.25 37 VAL B N 1
ATOM 2305 C CA . VAL B 1 37 ? 0.734 2.23 -9.812 1 95.25 37 VAL B CA 1
ATOM 2306 C C . VAL B 1 37 ? 1.349 2.871 -8.57 1 95.25 37 VAL B C 1
ATOM 2308 O O . VAL B 1 37 ? 1.29 4.09 -8.398 1 95.25 37 VAL B O 1
ATOM 2311 N N . VAL B 1 38 ? 1.914 2.078 -7.742 1 97 38 VAL B N 1
ATOM 2312 C CA . VAL B 1 38 ? 2.555 2.582 -6.531 1 97 38 VAL B CA 1
ATOM 2313 C C . VAL B 1 38 ? 3.756 3.447 -6.906 1 97 38 VAL B C 1
ATOM 2315 O O . VAL B 1 38 ? 4.023 4.465 -6.258 1 97 38 VAL B O 1
ATOM 2318 N N . PHE B 1 39 ? 4.48 3.045 -7.984 1 97.88 39 PHE B N 1
ATOM 2319 C CA . PHE B 1 39 ? 5.59 3.842 -8.5 1 97.88 39 PHE B CA 1
ATOM 2320 C C . PHE B 1 39 ? 5.117 5.242 -8.875 1 97.88 39 PHE B C 1
ATOM 2322 O O . PHE B 1 39 ? 5.762 6.234 -8.523 1 97.88 39 PHE B O 1
ATOM 2329 N N . TYR B 1 40 ? 4.066 5.254 -9.539 1 97.06 40 TYR B N 1
ATOM 2330 C CA . TYR B 1 40 ? 3.488 6.531 -9.938 1 97.06 40 TYR B CA 1
ATOM 2331 C C . TYR B 1 40 ? 3.146 7.379 -8.719 1 97.06 40 TYR B C 1
ATOM 2333 O O . TYR B 1 40 ? 3.428 8.578 -8.695 1 97.06 40 TYR B O 1
ATOM 2341 N N . ARG B 1 41 ? 2.592 6.82 -7.758 1 97.06 41 ARG B N 1
ATOM 2342 C CA . ARG B 1 41 ? 2.209 7.508 -6.527 1 97.06 41 ARG B CA 1
ATOM 2343 C C . ARG B 1 41 ? 3.434 8.055 -5.805 1 97.06 41 ARG B C 1
ATOM 2345 O O . ARG B 1 41 ? 3.479 9.234 -5.453 1 97.06 41 ARG B O 1
ATOM 2352 N N . VAL B 1 42 ? 4.391 7.223 -5.613 1 97.38 42 VAL B N 1
ATOM 2353 C CA . VAL B 1 42 ? 5.551 7.602 -4.82 1 97.38 42 VAL B CA 1
ATOM 2354 C C . VAL B 1 42 ? 6.363 8.656 -5.562 1 97.38 42 VAL B C 1
ATOM 2356 O O . VAL B 1 42 ? 6.988 9.523 -4.941 1 97.38 42 VAL B O 1
ATOM 2359 N N . SER B 1 43 ? 6.332 8.656 -6.887 1 97.19 43 SER B N 1
ATOM 2360 C CA . SER B 1 43 ? 7.078 9.602 -7.711 1 97.19 43 SER B CA 1
ATOM 2361 C C . SER B 1 43 ? 6.41 10.969 -7.73 1 97.19 43 SER B C 1
ATOM 2363 O O . SER B 1 43 ? 7.074 11.984 -7.949 1 97.19 43 SER B O 1
ATOM 2365 N N . ARG B 1 44 ? 5.129 10.961 -7.441 1 95.62 44 ARG B N 1
ATOM 2366 C CA . ARG B 1 44 ? 4.398 12.211 -7.648 1 95.62 44 ARG B CA 1
ATOM 2367 C C . ARG B 1 44 ? 3.902 12.773 -6.324 1 95.62 44 ARG B C 1
ATOM 2369 O O . ARG B 1 44 ? 3.578 13.961 -6.234 1 95.62 44 ARG B O 1
ATOM 2376 N N . ASN B 1 45 ? 3.818 11.953 -5.359 1 95.19 45 ASN B N 1
ATOM 2377 C CA . ASN B 1 45 ? 3.348 12.414 -4.059 1 95.19 45 ASN B CA 1
ATOM 2378 C C . ASN B 1 45 ? 4.406 13.242 -3.34 1 95.19 45 ASN B C 1
ATOM 2380 O O . ASN B 1 45 ? 5.602 13.062 -3.568 1 95.19 45 ASN B O 1
ATOM 2384 N N . THR B 1 46 ? 3.98 14.172 -2.467 1 95 46 THR B N 1
ATOM 2385 C CA . THR B 1 46 ? 4.914 14.953 -1.662 1 95 46 THR B CA 1
ATOM 2386 C C . THR B 1 46 ? 5.59 14.078 -0.612 1 95 46 THR B C 1
ATOM 2388 O O . THR B 1 46 ? 4.918 13.352 0.121 1 95 46 THR B O 1
ATOM 2391 N N . PRO B 1 47 ? 6.879 14.141 -0.542 1 97.31 47 PRO B N 1
ATOM 2392 C CA . PRO B 1 47 ? 7.574 13.391 0.508 1 97.31 47 PRO B CA 1
ATOM 2393 C C . PRO B 1 47 ? 7.48 14.062 1.874 1 97.31 47 PRO B C 1
ATOM 2395 O O . PRO B 1 47 ? 7.926 13.5 2.877 1 97.31 47 PRO B O 1
ATOM 2398 N N . GLY B 1 48 ? 6.824 15.203 1.949 1 96.44 48 GLY B N 1
ATOM 2399 C CA . GLY B 1 48 ? 6.781 16.047 3.137 1 96.44 48 GLY B CA 1
ATOM 2400 C C . GLY B 1 48 ? 7.453 17.391 2.941 1 96.44 48 GLY B C 1
ATOM 2401 O O . GLY B 1 48 ? 8.141 17.891 3.84 1 96.44 48 GLY B O 1
ATOM 2402 N N . TYR B 1 49 ? 7.238 17.938 1.761 1 94.56 49 TYR B N 1
ATOM 2403 C CA . TYR B 1 49 ? 7.789 19.25 1.474 1 94.56 49 TYR B CA 1
ATOM 2404 C C . TYR B 1 49 ? 7.23 20.297 2.43 1 94.56 49 TYR B C 1
ATOM 2406 O O . TYR B 1 49 ? 6.035 20.281 2.74 1 94.56 49 TYR B O 1
ATOM 2414 N N . ILE B 1 50 ? 8.086 21.094 2.887 1 91.62 50 ILE B N 1
ATOM 2415 C CA . ILE B 1 50 ? 7.68 22.172 3.777 1 91.62 50 ILE B CA 1
ATOM 2416 C C . ILE B 1 50 ? 7.402 23.438 2.961 1 91.62 50 ILE B C 1
ATOM 2418 O O . ILE B 1 50 ? 8.242 23.859 2.162 1 91.62 50 ILE B O 1
ATOM 2422 N N . LYS B 1 51 ? 6.113 23.906 3.066 1 81.31 51 LYS B N 1
ATOM 2423 C CA . LYS B 1 51 ? 5.691 25.062 2.277 1 81.31 51 LYS B CA 1
ATOM 2424 C C . LYS B 1 51 ? 6.289 26.359 2.828 1 81.31 51 LYS B C 1
ATOM 2426 O O . LYS B 1 51 ? 6.434 26.516 4.043 1 81.31 51 LYS B O 1
ATOM 2431 N N . THR B 1 52 ? 6.793 27.219 1.941 1 69.88 52 THR B N 1
ATOM 2432 C CA . THR B 1 52 ? 7.277 28.547 2.291 1 69.88 52 THR B CA 1
ATOM 2433 C C . THR B 1 52 ? 6.109 29.5 2.566 1 69.88 52 THR B C 1
ATOM 2435 O O . THR B 1 52 ? 5.086 29.438 1.881 1 69.88 52 THR B O 1
ATOM 2438 N N . ASN B 1 53 ? 5.555 29.641 3.729 1 54.75 53 ASN B N 1
ATOM 2439 C CA . ASN B 1 53 ? 4.52 30.641 3.951 1 54.75 53 ASN B CA 1
ATOM 2440 C C . ASN B 1 53 ? 4.863 31.953 3.254 1 54.75 53 ASN B C 1
ATOM 2442 O O . ASN B 1 53 ? 4.387 33.031 3.658 1 54.75 53 ASN B O 1
ATOM 2446 N N . THR B 1 54 ? 5.797 32.156 2.396 1 48.47 54 THR B N 1
ATOM 2447 C CA . THR B 1 54 ? 6.188 33.469 1.961 1 48.47 54 THR B CA 1
ATOM 2448 C C . THR B 1 54 ? 5.148 34.062 1.013 1 48.47 54 THR B C 1
ATOM 2450 O O . THR B 1 54 ? 5.355 35.125 0.437 1 48.47 54 THR B O 1
ATOM 2453 N N . GLU B 1 55 ? 4.141 33.531 0.565 1 47.62 55 GLU B N 1
ATOM 2454 C CA . GLU B 1 55 ? 3.441 34.281 -0.46 1 47.62 55 GLU B CA 1
ATOM 2455 C C . GLU B 1 55 ? 3.105 35.688 0.034 1 47.62 55 GLU B C 1
ATOM 2457 O O . GLU B 1 55 ? 3.113 36.656 -0.744 1 47.62 55 GLU B O 1
ATOM 2462 N N . GLY B 1 56 ? 2.533 36 1.229 1 44.03 56 GLY B N 1
ATOM 2463 C CA . GLY B 1 56 ? 2.139 37.344 1.573 1 44.03 56 GLY B CA 1
ATOM 2464 C C . GLY B 1 56 ? 3.162 38.094 2.43 1 44.03 56 GLY B C 1
ATOM 2465 O O . GLY B 1 56 ? 2.971 39.25 2.787 1 44.03 56 GLY B O 1
ATOM 2466 N N . LEU B 1 57 ? 4.023 37.438 3.178 1 44.28 57 LEU B N 1
ATOM 2467 C CA . LEU B 1 57 ? 4.805 38.281 4.094 1 44.28 57 LEU B CA 1
ATOM 2468 C C . LEU B 1 57 ? 6.082 38.75 3.422 1 44.28 57 LEU B C 1
ATOM 2470 O O . LEU B 1 57 ? 6.707 38.031 2.654 1 44.28 57 LEU B O 1
ATOM 2474 N N . ASP B 1 58 ? 6.262 40.031 3.156 1 44.47 58 ASP B N 1
ATOM 2475 C CA . ASP B 1 58 ? 7.461 40.781 2.734 1 44.47 58 ASP B CA 1
ATOM 2476 C C . ASP B 1 58 ? 8.719 40.156 3.359 1 44.47 58 ASP B C 1
ATOM 2478 O O . ASP B 1 58 ? 8.742 39.875 4.559 1 44.47 58 ASP B O 1
ATOM 2482 N N . PRO B 1 59 ? 9.641 39.594 2.572 1 47.09 59 PRO B N 1
ATOM 2483 C CA . PRO B 1 59 ? 10.883 39.031 3.119 1 47.09 59 PRO B CA 1
ATOM 2484 C C . PRO B 1 59 ? 11.398 39.844 4.324 1 47.09 59 PRO B C 1
ATOM 2486 O O . PRO B 1 59 ? 11.945 39.25 5.258 1 47.09 59 PRO B O 1
ATOM 2489 N N . LYS B 1 60 ? 11.367 41.156 4.266 1 48.19 60 LYS B N 1
ATOM 2490 C CA . LYS B 1 60 ? 11.805 42.062 5.328 1 48.19 60 LYS B CA 1
ATOM 2491 C C . LYS B 1 60 ? 10.969 41.875 6.594 1 48.19 60 LYS B C 1
ATOM 2493 O O . LYS B 1 60 ? 11.492 41.969 7.707 1 48.19 60 LYS B O 1
ATOM 2498 N N . GLU B 1 61 ? 9.781 41.594 6.383 1 48.28 61 GLU B N 1
ATOM 2499 C CA . GLU B 1 61 ? 8.875 41.469 7.527 1 48.28 61 GLU B CA 1
ATOM 2500 C C . GLU B 1 61 ? 9.031 40.125 8.203 1 48.28 61 GLU B C 1
ATOM 2502 O O . GLU B 1 61 ? 8.867 40 9.422 1 48.28 61 GLU B O 1
ATOM 2507 N N . LEU B 1 62 ? 9.273 39.062 7.535 1 45.66 62 LEU B N 1
ATOM 2508 C CA . LEU B 1 62 ? 9.586 37.75 8.109 1 45.66 62 LEU B CA 1
ATOM 2509 C C . LEU B 1 62 ? 10.836 37.844 8.977 1 45.66 62 LEU B C 1
ATOM 2511 O O . LEU B 1 62 ? 10.867 37.281 10.078 1 45.66 62 LEU B O 1
ATOM 2515 N N . LEU B 1 63 ? 11.891 38.438 8.477 1 45.03 63 LEU B N 1
ATOM 2516 C CA . LEU B 1 63 ? 13.078 38.688 9.289 1 45.03 63 LEU B CA 1
ATOM 2517 C C . LEU B 1 63 ? 12.75 39.625 10.469 1 45.03 63 LEU B C 1
ATOM 2519 O O . LEU B 1 63 ? 13.281 39.438 11.562 1 45.03 63 LEU B O 1
ATOM 2523 N N . MET B 1 64 ? 11.961 40.656 10.242 1 44.69 64 MET B N 1
ATOM 2524 C CA . MET B 1 64 ? 11.648 41.656 11.273 1 44.69 64 MET B CA 1
ATOM 2525 C C . MET B 1 64 ? 10.602 41.125 12.242 1 44.69 64 MET B C 1
ATOM 2527 O O . MET B 1 64 ? 10.547 41.531 13.398 1 44.69 64 MET B O 1
ATOM 2531 N N . GLY B 1 65 ? 9.586 40.344 11.797 1 45.53 65 GLY B N 1
ATOM 2532 C CA . GLY B 1 65 ? 8.586 39.844 12.727 1 45.53 65 GLY B CA 1
ATOM 2533 C C . GLY B 1 65 ? 9.117 38.719 13.617 1 45.53 65 GLY B C 1
ATOM 2534 O O . GLY B 1 65 ? 8.422 38.25 14.516 1 45.53 65 GLY B O 1
ATOM 2535 N N . ILE B 1 66 ? 10.047 37.906 13.172 1 44.5 66 ILE B N 1
ATOM 2536 C CA . ILE B 1 66 ? 10.75 37.062 14.156 1 44.5 66 ILE B CA 1
ATOM 2537 C C . ILE B 1 66 ? 11.43 37.969 15.18 1 44.5 66 ILE B C 1
ATOM 2539 O O . ILE B 1 66 ? 12.281 38.812 14.828 1 44.5 66 ILE B O 1
ATOM 2543 N N . ASP B 1 67 ? 10.758 38.406 16.141 1 40.81 67 ASP B N 1
ATOM 2544 C CA . ASP B 1 67 ? 11.461 39.031 17.25 1 40.81 67 ASP B CA 1
ATOM 2545 C C . ASP B 1 67 ? 12.773 38.312 17.562 1 40.81 67 ASP B C 1
ATOM 2547 O O . ASP B 1 67 ? 12.789 37.281 18.234 1 40.81 67 ASP B O 1
ATOM 2551 N N . LEU B 1 68 ? 13.773 38.406 16.797 1 42.62 68 LEU B N 1
ATOM 2552 C CA . LEU B 1 68 ? 15.156 37.969 17 1 42.62 68 LEU B CA 1
ATOM 2553 C C . LEU B 1 68 ? 15.594 38.25 18.438 1 42.62 68 LEU B C 1
ATOM 2555 O O . LEU B 1 68 ? 16.672 37.844 18.844 1 42.62 68 LEU B O 1
ATOM 2559 N N . SER B 1 69 ? 14.961 39.125 19.141 1 40.38 69 SER B N 1
ATOM 2560 C CA . SER B 1 69 ? 15.359 39.469 20.5 1 40.38 69 SER B CA 1
ATOM 2561 C C . SER B 1 69 ? 14.922 38.344 21.469 1 40.38 69 SER B C 1
ATOM 2563 O O . SER B 1 69 ? 15.25 38.406 22.656 1 40.38 69 SER B O 1
ATOM 2565 N N . SER B 1 70 ? 13.852 37.594 21.203 1 38.78 70 SER B N 1
ATOM 2566 C CA . SER B 1 70 ? 13.523 36.656 22.266 1 38.78 70 SER B CA 1
ATOM 2567 C C . SER B 1 70 ? 14.531 35.5 22.328 1 38.78 70 SER B C 1
ATOM 2569 O O . SER B 1 70 ? 14.969 35 21.281 1 38.78 70 SER B O 1
ATOM 2571 N N . SER B 1 71 ? 15.312 35.219 23.359 1 42.47 71 SER B N 1
ATOM 2572 C CA . SER B 1 71 ? 16.25 34.188 23.766 1 42.47 71 SER B CA 1
ATOM 2573 C C . SER B 1 71 ? 15.867 32.844 23.156 1 42.47 71 SER B C 1
ATOM 2575 O O . SER B 1 71 ? 16.703 31.938 23.031 1 42.47 71 SER B O 1
ATOM 2577 N N . THR B 1 72 ? 14.594 32.562 22.906 1 41.53 72 THR B N 1
ATOM 2578 C CA . THR B 1 72 ? 14.164 31.266 22.438 1 41.53 72 THR B CA 1
ATOM 2579 C C . THR B 1 72 ? 14.578 31.062 20.969 1 41.53 72 THR B C 1
ATOM 2581 O O . THR B 1 72 ? 14.672 29.922 20.516 1 41.53 72 THR B O 1
ATOM 2584 N N . PHE B 1 73 ? 14.859 31.984 20.141 1 44.19 73 PHE B N 1
ATOM 2585 C CA . PHE B 1 73 ? 15.242 31.938 18.734 1 44.19 73 PHE B CA 1
ATOM 2586 C C . PHE B 1 73 ? 16.734 31.688 18.578 1 44.19 73 PHE B C 1
ATOM 2588 O O . PHE B 1 73 ? 17.188 31.203 17.547 1 44.19 73 PHE B O 1
ATOM 2595 N N . THR B 1 74 ? 17.609 32.219 19.484 1 46.41 74 THR B N 1
ATOM 2596 C CA . THR B 1 74 ? 19.047 31.953 19.344 1 46.41 74 THR B CA 1
ATOM 2597 C C . THR B 1 74 ? 19.297 30.484 19 1 46.41 74 THR B C 1
ATOM 2599 O O . THR B 1 74 ? 20.219 30.172 18.25 1 46.41 74 THR B O 1
ATOM 2602 N N . GLY B 1 75 ? 18.609 29.531 19.609 1 47.09 75 GLY B N 1
ATOM 2603 C CA . GLY B 1 75 ? 18.828 28.109 19.406 1 47.09 75 GLY B CA 1
ATOM 2604 C C . GLY B 1 75 ? 18.25 27.594 18.109 1 47.09 75 GLY B C 1
ATOM 2605 O O . GLY B 1 75 ? 18.562 26.484 17.672 1 47.09 75 GLY B O 1
ATOM 2606 N N . SER B 1 76 ? 17.391 28.328 17.406 1 56.34 76 SER B N 1
ATOM 2607 C CA . SER B 1 76 ? 16.625 27.844 16.266 1 56.34 76 SER B CA 1
ATOM 2608 C C . SER B 1 76 ? 17.312 28.172 14.953 1 56.34 76 SER B C 1
ATOM 2610 O O . SER B 1 76 ? 16.781 27.906 13.883 1 56.34 76 SER B O 1
ATOM 2612 N N . TRP B 1 77 ? 18.531 28.734 14.914 1 62.78 77 TRP B N 1
ATOM 2613 C CA . TRP B 1 77 ? 19.234 29.062 13.672 1 62.78 77 TRP B CA 1
ATOM 2614 C C . TRP B 1 77 ? 19.531 27.797 12.867 1 62.78 77 TRP B C 1
ATOM 2616 O O . TRP B 1 77 ? 19.484 27.812 11.641 1 62.78 77 TRP B O 1
ATOM 2626 N N . SER B 1 78 ? 19.75 26.75 13.609 1 71.31 78 SER B N 1
ATOM 2627 C CA . SER B 1 78 ? 20.047 25.5 12.93 1 71.31 78 SER B CA 1
ATOM 2628 C C . SER B 1 78 ? 18.844 25 12.133 1 71.31 78 SER B C 1
ATOM 2630 O O . SER B 1 78 ? 18.984 24.219 11.195 1 71.31 78 SER B O 1
ATOM 2632 N N . GLN B 1 79 ? 17.781 25.531 12.477 1 81.88 79 GLN B N 1
ATOM 2633 C CA . GLN B 1 79 ? 16.562 25.078 11.812 1 81.88 79 GLN B CA 1
ATOM 2634 C C . GLN B 1 79 ? 16.203 25.984 10.641 1 81.88 79 GLN B C 1
ATOM 2636 O O . GLN B 1 79 ? 15.312 25.672 9.859 1 81.88 79 GLN B O 1
ATOM 2641 N N . LEU B 1 80 ? 16.938 27.047 10.562 1 83.44 80 LEU B N 1
ATOM 2642 C CA . LEU B 1 80 ? 16.688 27.938 9.43 1 83.44 80 LEU B CA 1
ATOM 2643 C C . LEU B 1 80 ? 17.375 27.422 8.172 1 83.44 80 LEU B C 1
ATOM 2645 O O . LEU B 1 80 ? 18.562 27.078 8.195 1 83.44 80 LEU B O 1
ATOM 2649 N N . CYS B 1 81 ? 16.688 27.25 7.113 1 87 81 CYS B N 1
ATOM 2650 C CA . CYS B 1 81 ? 17.25 26.891 5.82 1 87 81 CYS B CA 1
ATOM 2651 C C . CYS B 1 81 ? 17.656 28.141 5.039 1 87 81 CYS B C 1
ATOM 2653 O O . CYS B 1 81 ? 16.797 28.938 4.648 1 87 81 CYS B O 1
ATOM 2655 N N . PRO B 1 82 ? 18.828 28.297 4.773 1 85.62 82 PRO B N 1
ATOM 2656 C CA . PRO B 1 82 ? 19.266 29.516 4.098 1 85.62 82 PRO B CA 1
ATOM 2657 C C . PRO B 1 82 ? 18.781 29.594 2.648 1 85.62 82 PRO B C 1
ATOM 2659 O O . PRO B 1 82 ? 18.562 30.688 2.129 1 85.62 82 PRO B O 1
ATOM 2662 N N . THR B 1 83 ? 18.578 28.562 2.002 1 87 83 THR B N 1
ATOM 2663 C CA . THR B 1 83 ? 18.172 28.531 0.604 1 87 83 THR B CA 1
ATOM 2664 C C . THR B 1 83 ? 16.672 28.859 0.472 1 87 83 THR B C 1
ATOM 2666 O O . THR B 1 83 ? 16.297 29.703 -0.333 1 87 83 THR B O 1
ATOM 2669 N N . CYS B 1 84 ? 15.906 28.266 1.297 1 86.62 84 CYS B N 1
ATOM 2670 C CA . CYS B 1 84 ? 14.453 28.422 1.219 1 86.62 84 CYS B CA 1
ATOM 2671 C C . CYS B 1 84 ? 13.984 29.578 2.084 1 86.62 84 CYS B C 1
ATOM 2673 O O . CYS B 1 84 ? 12.852 30.047 1.937 1 86.62 84 CYS B O 1
ATOM 2675 N N . LYS B 1 85 ? 14.797 29.922 2.986 1 83 85 LYS B N 1
ATOM 2676 C CA . LYS B 1 85 ? 14.5 31.016 3.91 1 83 85 LYS B CA 1
ATOM 2677 C C . LYS B 1 85 ? 13.281 30.688 4.77 1 83 85 LYS B C 1
ATOM 2679 O O . LYS B 1 85 ? 12.383 31.516 4.918 1 83 85 LYS B O 1
ATOM 2684 N N . ILE B 1 86 ? 13.211 29.438 5.281 1 84.81 86 ILE B N 1
ATOM 2685 C CA . ILE B 1 86 ? 12.141 28.984 6.16 1 84.81 86 ILE B CA 1
ATOM 2686 C C . ILE B 1 86 ? 12.742 28.312 7.395 1 84.81 86 ILE B C 1
ATOM 2688 O O . ILE B 1 86 ? 13.875 27.828 7.359 1 84.81 86 ILE B O 1
ATOM 2692 N N . VAL B 1 87 ? 11.969 28.453 8.461 1 82.88 87 VAL B N 1
ATOM 2693 C CA . VAL B 1 87 ? 12.297 27.625 9.625 1 82.88 87 VAL B CA 1
ATOM 2694 C C . VAL B 1 87 ? 11.742 26.219 9.445 1 82.88 87 VAL B C 1
ATOM 2696 O O . VAL B 1 87 ? 10.531 26.047 9.273 1 82.88 87 VAL B O 1
ATOM 2699 N N . ARG B 1 88 ? 12.547 25.281 9.492 1 87.94 88 ARG B N 1
ATOM 2700 C CA . ARG B 1 88 ? 12.109 23.906 9.242 1 87.94 88 ARG B CA 1
ATOM 2701 C C . ARG B 1 88 ? 12.141 23.078 10.516 1 87.94 88 ARG B C 1
ATOM 2703 O O . ARG B 1 88 ? 12.891 23.375 11.445 1 87.94 88 ARG B O 1
ATOM 2710 N N . PRO B 1 89 ? 11.336 22.047 10.555 1 88.69 89 PRO B N 1
ATOM 2711 C CA . PRO B 1 89 ? 11.391 21.125 11.688 1 88.69 89 PRO B CA 1
ATOM 2712 C C . PRO B 1 89 ? 12.773 20.484 11.859 1 88.69 89 PRO B C 1
ATOM 2714 O O . PRO B 1 89 ? 13.555 20.438 10.914 1 88.69 89 PRO B O 1
ATOM 2717 N N . VAL B 1 90 ? 13.094 20.047 12.984 1 88.5 90 VAL B N 1
ATOM 2718 C CA . VAL B 1 90 ? 14.414 19.594 13.398 1 88.5 90 VAL B CA 1
ATOM 2719 C C . VAL B 1 90 ? 14.883 18.469 12.477 1 88.5 90 VAL B C 1
ATOM 2721 O O . VAL B 1 90 ? 16.031 18.453 12.023 1 88.5 90 VAL B O 1
ATOM 2724 N N . ARG B 1 91 ? 14.086 17.547 12.148 1 94.06 91 ARG B N 1
ATOM 2725 C CA . ARG B 1 91 ? 14.508 16.359 11.398 1 94.06 91 ARG B CA 1
ATOM 2726 C C . ARG B 1 91 ? 14.258 16.547 9.906 1 94.06 91 ARG B C 1
ATOM 2728 O O . ARG B 1 91 ? 13.992 15.57 9.195 1 94.06 91 ARG B O 1
ATOM 2735 N N . SER B 1 92 ? 14.367 17.781 9.453 1 94.69 92 SER B N 1
ATOM 2736 C CA . SER B 1 92 ? 14.195 18.078 8.031 1 94.69 92 SER B CA 1
ATOM 2737 C C . SER B 1 92 ? 15.523 18.453 7.387 1 94.69 92 SER B C 1
ATOM 2739 O O . SER B 1 92 ? 16.484 18.781 8.078 1 94.69 92 SER B O 1
ATOM 2741 N N . LYS B 1 93 ? 15.633 18.328 6.078 1 95.25 93 LYS B N 1
ATOM 2742 C CA . LYS B 1 93 ? 16.812 18.719 5.309 1 95.25 93 LYS B CA 1
ATOM 2743 C C . LYS B 1 93 ? 16.406 19.234 3.926 1 95.25 93 LYS B C 1
ATOM 2745 O O . LYS B 1 93 ? 15.422 18.781 3.348 1 95.25 93 LYS B O 1
ATOM 2750 N N . HIS B 1 94 ? 17.219 20.188 3.438 1 95.06 94 HIS B N 1
ATOM 2751 C CA . HIS B 1 94 ? 17.031 20.703 2.09 1 95.06 94 HIS B CA 1
ATOM 2752 C C . HIS B 1 94 ? 17.641 19.766 1.049 1 95.06 94 HIS B C 1
ATOM 2754 O O . HIS B 1 94 ? 18.797 19.359 1.172 1 95.06 94 HIS B O 1
ATOM 2760 N N . CYS B 1 95 ? 16.859 19.375 0.083 1 96.75 95 CYS B N 1
ATOM 2761 C CA . CYS B 1 95 ? 17.359 18.625 -1.064 1 96.75 95 CYS B CA 1
ATOM 2762 C C . CYS B 1 95 ? 17.766 19.547 -2.197 1 96.75 95 CYS B C 1
ATOM 2764 O O . CYS B 1 95 ? 16.922 20.25 -2.766 1 96.75 95 CYS B O 1
ATOM 2766 N N . PRO B 1 96 ? 18.938 19.5 -2.547 1 95.56 96 PRO B N 1
ATOM 2767 C CA . PRO B 1 96 ? 19.375 20.422 -3.586 1 95.56 96 PRO B CA 1
ATOM 2768 C C . PRO B 1 96 ? 18.844 20.062 -4.969 1 95.56 96 PRO B C 1
ATOM 2770 O O . PRO B 1 96 ? 18.781 20.922 -5.855 1 95.56 96 PRO B O 1
ATOM 2773 N N . ILE B 1 97 ? 18.5 18.906 -5.207 1 96.56 97 ILE B N 1
ATOM 2774 C CA . ILE B 1 97 ? 17.984 18.484 -6.5 1 96.56 97 ILE B CA 1
ATOM 2775 C C . ILE B 1 97 ? 16.547 18.969 -6.672 1 96.56 97 ILE B C 1
ATOM 2777 O O . ILE B 1 97 ? 16.203 19.562 -7.695 1 96.56 97 ILE B O 1
ATOM 2781 N N . CYS B 1 98 ? 15.797 18.797 -5.652 1 95.44 98 CYS B N 1
ATOM 2782 C CA . CYS B 1 98 ? 14.391 19.172 -5.711 1 95.44 98 CYS B CA 1
ATOM 2783 C C . CYS B 1 98 ? 14.203 20.625 -5.285 1 95.44 98 CYS B C 1
ATOM 2785 O O . CYS B 1 98 ? 13.133 21.203 -5.484 1 95.44 98 CYS B O 1
ATOM 2787 N N . LYS B 1 99 ? 15.18 21.172 -4.648 1 95.31 99 LYS B N 1
ATOM 2788 C CA . LYS B 1 99 ? 15.203 22.547 -4.191 1 95.31 99 LYS B CA 1
ATOM 2789 C C . LYS B 1 99 ? 14.094 22.828 -3.186 1 95.31 99 LYS B C 1
ATOM 2791 O O . LYS B 1 99 ? 13.422 23.859 -3.258 1 95.31 99 LYS B O 1
ATOM 2796 N N . GLN B 1 100 ? 13.844 21.797 -2.336 1 95.5 100 GLN B N 1
ATOM 2797 C CA . GLN B 1 100 ? 12.844 21.891 -1.28 1 95.5 100 GLN B CA 1
ATOM 2798 C C . GLN B 1 100 ? 13.336 21.219 0.003 1 95.5 100 GLN B C 1
ATOM 2800 O O . GLN B 1 100 ? 14.102 20.266 -0.046 1 95.5 100 GLN B O 1
ATOM 2805 N N . CYS B 1 101 ? 12.867 21.844 1.154 1 95.19 101 CYS B N 1
ATOM 2806 C CA . CYS B 1 101 ? 13.094 21.172 2.424 1 95.19 101 CYS B CA 1
ATOM 2807 C C . CYS B 1 101 ? 12.086 20.031 2.623 1 95.19 101 CYS B C 1
ATOM 2809 O O . CYS B 1 101 ? 10.914 20.188 2.283 1 95.19 101 CYS B O 1
ATOM 2811 N N . VAL B 1 102 ? 12.578 18.953 3.117 1 97.44 102 VAL B N 1
ATOM 2812 C CA . VAL B 1 102 ? 11.75 17.766 3.268 1 97.44 102 VAL B CA 1
ATOM 2813 C C . VAL B 1 102 ? 11.75 17.312 4.727 1 97.44 102 VAL B C 1
ATOM 2815 O O . VAL B 1 102 ? 12.812 17.172 5.34 1 97.44 102 VAL B O 1
ATOM 2818 N N . GLU B 1 103 ? 10.516 17.109 5.277 1 96.81 103 GLU B N 1
ATOM 2819 C CA . GLU B 1 103 ? 10.398 16.562 6.625 1 96.81 103 GLU B CA 1
ATOM 2820 C C . GLU B 1 103 ? 10.906 15.125 6.684 1 96.81 103 GLU B C 1
ATOM 2822 O O . GLU B 1 103 ? 10.547 14.305 5.836 1 96.81 103 GLU B O 1
ATOM 2827 N N . GLN B 1 104 ? 11.773 14.859 7.746 1 97.69 104 GLN B N 1
ATOM 2828 C CA . GLN B 1 104 ? 12.391 13.539 7.879 1 97.69 104 GLN B CA 1
ATOM 2829 C C . GLN B 1 104 ? 13.008 13.086 6.559 1 97.69 104 GLN B C 1
ATOM 2831 O O . GLN B 1 104 ? 12.734 11.984 6.086 1 97.69 104 GLN B O 1
ATOM 2836 N N . PHE B 1 105 ? 13.836 13.977 6.039 1 98.12 105 PHE B N 1
ATOM 2837 C CA . PHE B 1 105 ? 14.5 13.688 4.773 1 98.12 105 PHE B CA 1
ATOM 2838 C C . PHE B 1 105 ? 15.328 12.406 4.879 1 98.12 105 PHE B C 1
ATOM 2840 O O . PHE B 1 105 ? 16.25 12.328 5.688 1 98.12 105 PHE B O 1
ATOM 2847 N N . ASP B 1 106 ? 15 11.469 4.043 1 98.62 106 ASP B N 1
ATOM 2848 C CA . ASP B 1 106 ? 15.789 10.234 4.023 1 98.62 106 ASP B CA 1
ATOM 2849 C C . ASP B 1 106 ? 16.875 10.297 2.947 1 98.62 106 ASP B C 1
ATOM 2851 O O . ASP B 1 106 ? 18.062 10.172 3.252 1 98.62 106 ASP B O 1
ATOM 2855 N N . HIS B 1 107 ? 16.5 10.375 1.71 1 98.31 107 HIS B N 1
ATOM 2856 C CA . HIS B 1 107 ? 17.391 10.523 0.576 1 98.31 107 HIS B CA 1
ATOM 2857 C C . HIS B 1 107 ? 16.641 10.922 -0.685 1 98.31 107 HIS B C 1
ATOM 2859 O O . HIS B 1 107 ? 15.406 10.844 -0.725 1 98.31 107 HIS B O 1
ATOM 2865 N N . HIS B 1 108 ? 17.391 11.484 -1.603 1 98.06 108 HIS B N 1
ATOM 2866 C CA . HIS B 1 108 ? 16.859 11.617 -2.951 1 98.06 108 HIS B CA 1
ATOM 2867 C C . HIS B 1 108 ? 17.109 10.359 -3.771 1 98.06 108 HIS B C 1
ATOM 2869 O O . HIS B 1 108 ? 18.234 9.867 -3.846 1 98.06 108 HIS B O 1
ATOM 2875 N N . CYS B 1 109 ? 16.078 9.828 -4.34 1 97.81 109 CYS B N 1
ATOM 2876 C CA . CYS B 1 109 ? 16.203 8.625 -5.152 1 97.81 109 CYS B CA 1
ATOM 2877 C C . CYS B 1 109 ? 16.031 8.945 -6.633 1 97.81 109 CYS B C 1
ATOM 2879 O O . CYS B 1 109 ? 14.93 9.281 -7.078 1 97.81 109 CYS B O 1
ATOM 2881 N N . PRO B 1 110 ? 17.062 8.766 -7.414 1 95.44 110 PRO B N 1
ATOM 2882 C CA . PRO B 1 110 ? 16.953 9.07 -8.844 1 95.44 110 PRO B CA 1
ATOM 2883 C C . PRO B 1 110 ? 15.977 8.156 -9.57 1 95.44 110 PRO B C 1
ATOM 2885 O O . PRO B 1 110 ? 15.367 8.562 -10.562 1 95.44 110 PRO B O 1
ATOM 2888 N N . TRP B 1 111 ? 15.766 6.965 -9.086 1 94.62 111 TRP B N 1
ATOM 2889 C CA . TRP B 1 111 ? 14.906 5.988 -9.742 1 94.62 111 TRP B CA 1
ATOM 2890 C C . TRP B 1 111 ? 13.453 6.449 -9.727 1 94.62 111 TRP B C 1
ATOM 2892 O O . TRP B 1 111 ? 12.727 6.273 -10.703 1 94.62 111 TRP B O 1
ATOM 2902 N N . ILE B 1 112 ? 13.031 6.957 -8.594 1 97.25 112 ILE B N 1
ATOM 2903 C CA . ILE B 1 112 ? 11.648 7.422 -8.539 1 97.25 112 ILE B CA 1
ATOM 2904 C C . ILE B 1 112 ? 11.594 8.922 -8.844 1 97.25 112 ILE B C 1
ATOM 2906 O O . ILE B 1 112 ? 10.523 9.523 -8.82 1 97.25 112 ILE B O 1
ATOM 2910 N N . SER B 1 113 ? 12.727 9.555 -9.109 1 97.25 113 SER B N 1
ATOM 2911 C CA . SER B 1 113 ? 12.836 10.984 -9.406 1 97.25 113 SER B CA 1
ATOM 2912 C C . SER B 1 113 ? 12.109 11.82 -8.359 1 97.25 113 SER B C 1
ATOM 2914 O O . SER B 1 113 ? 11.328 12.711 -8.703 1 97.25 113 SER B O 1
ATOM 2916 N N . ASN B 1 114 ? 12.328 11.5 -7.129 1 98.25 114 ASN B N 1
ATOM 2917 C CA . ASN B 1 114 ? 11.719 12.156 -5.973 1 98.25 114 ASN B CA 1
ATOM 2918 C C . ASN B 1 114 ? 12.492 11.867 -4.691 1 98.25 114 ASN B C 1
ATOM 2920 O O . ASN B 1 114 ? 13.352 10.977 -4.664 1 98.25 114 ASN B O 1
ATOM 2924 N N . CYS B 1 115 ? 12.273 12.664 -3.719 1 98.5 115 CYS B N 1
ATOM 2925 C CA . CYS B 1 115 ? 12.82 12.375 -2.396 1 98.5 115 CYS B CA 1
ATOM 2926 C C . CYS B 1 115 ? 11.945 11.359 -1.659 1 98.5 115 CYS B C 1
ATOM 2928 O O . CYS B 1 115 ? 10.773 11.195 -1.987 1 98.5 115 CYS B O 1
ATOM 2930 N N . VAL B 1 116 ? 12.555 10.664 -0.765 1 98.69 116 VAL B N 1
ATOM 2931 C CA . VAL B 1 116 ? 11.852 9.867 0.238 1 98.69 116 VAL B CA 1
ATOM 2932 C C . VAL B 1 116 ? 11.914 10.57 1.592 1 98.69 116 VAL B C 1
ATOM 2934 O O . VAL B 1 116 ? 12.992 10.953 2.051 1 98.69 116 VAL B O 1
ATOM 2937 N N . GLY B 1 117 ? 10.773 10.812 2.166 1 98.44 117 GLY B N 1
ATOM 2938 C CA . GLY B 1 117 ? 10.68 11.492 3.449 1 98.44 117 GLY B CA 1
ATOM 2939 C C . GLY B 1 117 ? 9.477 11.055 4.27 1 98.44 117 GLY B C 1
ATOM 2940 O O . GLY B 1 117 ? 8.992 9.93 4.125 1 98.44 117 GLY B O 1
ATOM 2941 N N . LYS B 1 118 ? 9.055 11.875 5.09 1 97.5 118 LYS B N 1
ATOM 2942 C CA . LYS B 1 118 ? 8.062 11.562 6.117 1 97.5 118 LYS B CA 1
ATOM 2943 C C . LYS B 1 118 ? 6.758 11.07 5.496 1 97.5 118 LYS B C 1
ATOM 2945 O O . LYS B 1 118 ? 6.133 10.141 6.012 1 97.5 118 LYS B O 1
ATOM 2950 N N . ARG B 1 119 ? 6.383 11.594 4.395 1 96.38 119 ARG B N 1
ATOM 2951 C CA . ARG B 1 119 ? 5.008 11.422 3.938 1 96.38 119 ARG B CA 1
ATOM 2952 C C . ARG B 1 119 ? 4.918 10.312 2.893 1 96.38 119 ARG B C 1
ATOM 2954 O O . ARG B 1 119 ? 3.82 9.891 2.523 1 96.38 119 ARG B O 1
ATOM 2961 N N . ASN B 1 120 ? 6.031 9.836 2.389 1 97.31 120 ASN B N 1
ATOM 2962 C CA . ASN B 1 120 ? 5.918 8.828 1.346 1 97.31 120 ASN B CA 1
ATOM 2963 C C . ASN B 1 120 ? 6.809 7.621 1.632 1 97.31 120 ASN B C 1
ATOM 2965 O O . ASN B 1 120 ? 6.996 6.766 0.768 1 97.31 120 ASN B O 1
ATOM 2969 N N . LYS B 1 121 ? 7.402 7.551 2.783 1 97.88 121 LYS B N 1
ATOM 2970 C CA . LYS B 1 121 ? 8.312 6.457 3.113 1 97.88 121 LYS B CA 1
ATOM 2971 C C . LYS B 1 121 ? 7.586 5.113 3.096 1 97.88 121 LYS B C 1
ATOM 2973 O O . LYS B 1 121 ? 8.141 4.109 2.639 1 97.88 121 LYS B O 1
ATOM 2978 N N . TRP B 1 122 ? 6.383 5.102 3.643 1 96.81 122 TRP B N 1
ATOM 2979 C CA . TRP B 1 122 ? 5.578 3.885 3.617 1 96.81 122 TRP B CA 1
ATOM 2980 C C . TRP B 1 122 ? 5.379 3.395 2.186 1 96.81 122 TRP B C 1
ATOM 2982 O O . TRP B 1 122 ? 5.59 2.215 1.892 1 96.81 122 TRP B O 1
ATOM 2992 N N . ASP B 1 123 ? 4.973 4.293 1.344 1 96.94 123 ASP B N 1
ATOM 2993 C CA . ASP B 1 123 ? 4.738 3.934 -0.051 1 96.94 123 ASP B CA 1
ATOM 2994 C C . ASP B 1 123 ? 6.023 3.443 -0.713 1 96.94 123 ASP B C 1
ATOM 2996 O O . ASP B 1 123 ? 5.988 2.543 -1.556 1 96.94 123 ASP B O 1
ATOM 3000 N N . PHE B 1 124 ? 7.117 4.082 -0.318 1 98.38 124 PHE B N 1
ATOM 3001 C CA . PHE B 1 124 ? 8.406 3.658 -0.853 1 98.38 124 PHE B CA 1
ATOM 3002 C C . PHE B 1 124 ? 8.711 2.225 -0.442 1 98.38 124 PHE B C 1
ATOM 3004 O O . PHE B 1 124 ? 9.141 1.413 -1.269 1 98.38 124 PHE B O 1
ATOM 3011 N N . LEU B 1 125 ? 8.477 1.881 0.77 1 98 125 LEU B N 1
ATOM 3012 C CA . LEU B 1 125 ? 8.711 0.528 1.263 1 98 125 LEU B CA 1
ATOM 3013 C C . LEU B 1 125 ? 7.797 -0.473 0.568 1 98 125 LEU B C 1
ATOM 3015 O O . LEU B 1 125 ? 8.234 -1.566 0.199 1 98 125 LEU B O 1
ATOM 3019 N N . VAL B 1 126 ? 6.523 -0.095 0.446 1 97.12 126 VAL B N 1
ATOM 3020 C CA . VAL B 1 126 ? 5.574 -0.952 -0.259 1 97.12 126 VAL B CA 1
ATOM 3021 C C . VAL B 1 126 ? 6.059 -1.193 -1.687 1 97.12 126 VAL B C 1
ATOM 3023 O O . VAL B 1 126 ? 6.023 -2.324 -2.178 1 97.12 126 VAL B O 1
ATOM 3026 N N . PHE B 1 127 ? 6.527 -0.134 -2.324 1 98.12 127 PHE B N 1
ATOM 3027 C CA . PHE B 1 127 ? 7.055 -0.233 -3.68 1 98.12 127 PHE B CA 1
ATOM 3028 C C . PHE B 1 127 ? 8.227 -1.211 -3.734 1 98.12 127 PHE B C 1
ATOM 3030 O O . PHE B 1 127 ? 8.289 -2.061 -4.625 1 98.12 127 PHE B O 1
ATOM 3037 N N . LEU B 1 128 ? 9.117 -1.117 -2.826 1 98.44 128 LEU B N 1
ATOM 3038 C CA . LEU B 1 128 ? 10.273 -2 -2.771 1 98.44 128 LEU B CA 1
ATOM 3039 C C . LEU B 1 128 ? 9.844 -3.451 -2.58 1 98.44 128 LEU B C 1
ATOM 3041 O O . LEU B 1 128 ? 10.352 -4.348 -3.262 1 98.44 128 LEU B O 1
ATOM 3045 N N . CYS B 1 129 ? 8.922 -3.68 -1.703 1 97.44 129 CYS B N 1
ATOM 3046 C CA . CYS B 1 129 ? 8.445 -5.035 -1.43 1 97.44 129 CYS B CA 1
ATOM 3047 C C . CYS B 1 129 ? 7.762 -5.629 -2.652 1 97.44 129 CYS B C 1
ATOM 3049 O O . CYS B 1 129 ? 7.965 -6.801 -2.973 1 97.44 129 CYS B O 1
ATOM 3051 N N . MET B 1 130 ? 6.969 -4.848 -3.285 1 97.06 130 MET B N 1
ATOM 3052 C CA . MET B 1 130 ? 6.332 -5.309 -4.516 1 97.06 130 MET B CA 1
ATOM 3053 C C . MET B 1 130 ? 7.375 -5.605 -5.586 1 97.06 130 MET B C 1
ATOM 3055 O O . MET B 1 130 ? 7.23 -6.562 -6.352 1 97.06 130 MET B O 1
ATOM 3059 N N . GLY B 1 131 ? 8.414 -4.75 -5.625 1 97.69 131 GLY B N 1
ATOM 3060 C CA . GLY B 1 131 ? 9.5 -5.004 -6.555 1 97.69 131 GLY B CA 1
ATOM 3061 C C . GLY B 1 131 ? 10.211 -6.32 -6.297 1 97.69 131 GLY B C 1
ATOM 3062 O O . GLY B 1 131 ? 10.469 -7.082 -7.227 1 97.69 131 GLY B O 1
ATOM 3063 N N . ILE B 1 132 ? 10.445 -6.555 -5.105 1 98.06 132 ILE B N 1
ATOM 3064 C CA . ILE B 1 132 ? 11.109 -7.797 -4.719 1 98.06 132 ILE B CA 1
ATOM 3065 C C . ILE B 1 132 ? 10.219 -8.984 -5.082 1 98.06 132 ILE B C 1
ATOM 3067 O O . ILE B 1 132 ? 10.688 -9.953 -5.688 1 98.06 132 ILE B O 1
ATOM 3071 N N . ALA B 1 133 ? 8.977 -8.875 -4.738 1 96.25 133 ALA B N 1
ATOM 3072 C CA . ALA B 1 133 ? 8.055 -9.969 -5.039 1 96.25 133 ALA B CA 1
ATOM 3073 C C . ALA B 1 133 ? 7.977 -10.219 -6.543 1 96.25 133 ALA B C 1
ATOM 3075 O O . ALA B 1 133 ? 7.992 -11.367 -6.988 1 96.25 133 ALA B O 1
ATOM 3076 N N . THR B 1 134 ? 7.93 -9.188 -7.273 1 97.12 134 THR B N 1
ATOM 3077 C CA . THR B 1 134 ? 7.832 -9.289 -8.727 1 97.12 134 THR B CA 1
ATOM 3078 C C . THR B 1 134 ? 9.094 -9.914 -9.312 1 97.12 134 THR B C 1
ATOM 3080 O O . THR B 1 134 ? 9.016 -10.82 -10.141 1 97.12 134 THR B O 1
ATOM 3083 N N . THR B 1 135 ? 10.203 -9.43 -8.875 1 97.69 135 THR B N 1
ATOM 3084 C CA . THR B 1 135 ? 11.461 -9.914 -9.414 1 97.69 135 THR B CA 1
ATOM 3085 C C . THR B 1 135 ? 11.719 -11.352 -8.977 1 97.69 135 THR B C 1
ATOM 3087 O O . THR B 1 135 ? 12.312 -12.141 -9.719 1 97.69 135 THR B O 1
ATOM 3090 N N . LEU B 1 136 ? 11.305 -11.711 -7.82 1 96 136 LEU B N 1
ATOM 3091 C CA . LEU B 1 136 ? 11.43 -13.094 -7.375 1 96 136 LEU B CA 1
ATOM 3092 C C . LEU B 1 136 ? 10.562 -14.016 -8.227 1 96 136 LEU B C 1
ATOM 3094 O O . LEU B 1 136 ? 11.008 -15.094 -8.633 1 96 136 LEU B O 1
ATOM 3098 N N . LEU B 1 137 ? 9.367 -13.578 -8.484 1 94.44 137 LEU B N 1
ATOM 3099 C CA . LEU B 1 137 ? 8.477 -14.367 -9.32 1 94.44 137 LEU B CA 1
ATOM 3100 C C . LEU B 1 137 ? 9.023 -14.477 -10.742 1 94.44 137 LEU B C 1
ATOM 3102 O O . LEU B 1 137 ? 8.984 -15.555 -11.344 1 94.44 137 LEU B O 1
ATOM 3106 N N . GLY B 1 138 ? 9.484 -13.375 -11.227 1 95.56 138 GLY B N 1
ATOM 3107 C CA . GLY B 1 138 ? 10.109 -13.406 -12.539 1 95.56 138 GLY B CA 1
ATOM 3108 C C . GLY B 1 138 ? 11.297 -14.336 -12.617 1 95.56 138 GLY B C 1
ATOM 3109 O O . GLY B 1 138 ? 11.445 -15.094 -13.578 1 95.56 138 GLY B O 1
ATOM 3110 N N . ALA B 1 139 ? 12.094 -14.266 -11.648 1 95.75 139 ALA B N 1
ATOM 3111 C CA . ALA B 1 139 ? 13.273 -15.141 -11.586 1 95.75 139 ALA B CA 1
ATOM 3112 C C . ALA B 1 139 ? 12.867 -16.609 -11.492 1 95.75 139 ALA B C 1
ATOM 3114 O O . ALA B 1 139 ? 13.461 -17.469 -12.141 1 95.75 139 ALA B O 1
ATOM 3115 N N . ALA B 1 140 ? 11.906 -16.844 -10.727 1 93.19 140 ALA B N 1
ATOM 3116 C CA . ALA B 1 140 ? 11.453 -18.219 -10.547 1 93.19 140 ALA B CA 1
ATOM 3117 C C . ALA B 1 140 ? 10.914 -18.797 -11.852 1 93.19 140 ALA B C 1
ATOM 3119 O O . ALA B 1 140 ? 11.258 -19.922 -12.242 1 93.19 140 ALA B O 1
ATOM 3120 N N . VAL B 1 141 ? 10.086 -18.062 -12.492 1 93.75 141 VAL B N 1
ATOM 3121 C CA . VAL B 1 141 ? 9.523 -18.484 -13.766 1 93.75 141 VAL B CA 1
ATOM 3122 C C . VAL B 1 141 ? 10.641 -18.625 -14.797 1 93.75 141 VAL B C 1
ATOM 3124 O O . VAL B 1 141 ? 10.703 -19.625 -15.531 1 93.75 141 VAL B O 1
ATOM 3127 N N . GLY B 1 142 ? 11.492 -17.625 -14.836 1 94.62 142 GLY B N 1
ATOM 3128 C CA . GLY B 1 142 ? 12.609 -17.672 -15.766 1 94.62 142 GLY B CA 1
ATOM 3129 C C . GLY B 1 142 ? 13.516 -18.859 -15.547 1 94.62 142 GLY B C 1
ATOM 3130 O O . GLY B 1 142 ? 13.867 -19.562 -16.5 1 94.62 142 GLY B O 1
ATOM 3131 N N . PHE B 1 143 ? 13.867 -19.062 -14.359 1 92.69 143 PHE B N 1
ATOM 3132 C CA . PHE B 1 143 ? 14.727 -20.188 -14.031 1 92.69 143 PHE B CA 1
ATOM 3133 C C . PHE B 1 143 ? 14.055 -21.516 -14.383 1 92.69 143 PHE B C 1
ATOM 3135 O O . PHE B 1 143 ? 14.695 -22.422 -14.922 1 92.69 143 PHE B O 1
ATOM 3142 N N . HIS B 1 144 ? 12.852 -21.641 -14.062 1 90 144 HIS B N 1
ATOM 3143 C CA . HIS B 1 144 ? 12.117 -22.859 -14.375 1 90 144 HIS B CA 1
ATOM 3144 C C . HIS B 1 144 ? 12.094 -23.109 -15.883 1 90 144 HIS B C 1
ATOM 3146 O O . HIS B 1 144 ? 12.312 -24.25 -16.328 1 90 144 HIS B O 1
ATOM 3152 N N . ARG B 1 145 ? 11.844 -22.141 -16.609 1 91.25 145 ARG B N 1
ATOM 3153 C CA . ARG B 1 145 ? 11.773 -22.266 -18.062 1 91.25 145 ARG B CA 1
ATOM 3154 C C . ARG B 1 145 ? 13.133 -22.641 -18.641 1 91.25 145 ARG B C 1
ATOM 3156 O O . ARG B 1 145 ? 13.219 -23.516 -19.5 1 91.25 145 ARG B O 1
ATOM 3163 N N . LEU B 1 146 ? 14.172 -22.031 -18.172 1 89.94 146 LEU B N 1
ATOM 3164 C CA . LEU B 1 146 ? 15.516 -22.312 -18.672 1 89.94 146 LEU B CA 1
ATOM 3165 C C . LEU B 1 146 ? 15.969 -23.703 -18.266 1 89.94 146 LEU B C 1
ATOM 3167 O O . LEU B 1 146 ? 16.609 -24.406 -19.047 1 89.94 146 LEU B O 1
ATOM 3171 N N . TRP B 1 147 ? 15.625 -24.047 -17.125 1 87.62 147 TRP B N 1
ATOM 3172 C CA . TRP B 1 147 ? 16.094 -25.312 -16.562 1 87.62 147 TRP B CA 1
ATOM 3173 C C . TRP B 1 147 ? 15.352 -26.5 -17.172 1 87.62 147 TRP B C 1
ATOM 3175 O O . TRP B 1 147 ? 15.898 -27.594 -17.297 1 87.62 147 TRP B O 1
ATOM 3185 N N . THR B 1 148 ? 14.117 -26.328 -17.5 1 86.62 148 THR B N 1
ATOM 3186 C CA . THR B 1 148 ? 13.305 -27.453 -17.953 1 86.62 148 THR B CA 1
ATOM 3187 C C . THR B 1 148 ? 13.312 -27.531 -19.484 1 86.62 148 THR B C 1
ATOM 3189 O O . THR B 1 148 ? 12.789 -28.484 -20.062 1 86.62 148 THR B O 1
ATOM 3192 N N . GLU B 1 149 ? 13.898 -26.531 -20.094 1 84.94 149 GLU B N 1
ATOM 3193 C CA . GLU B 1 149 ? 13.961 -26.578 -21.547 1 84.94 149 GLU B CA 1
ATOM 3194 C C . GLU B 1 149 ? 14.766 -27.781 -22.031 1 84.94 149 GLU B C 1
ATOM 3196 O O . GLU B 1 149 ? 15.906 -27.984 -21.594 1 84.94 149 GLU B O 1
ATOM 3201 N N . PRO B 1 150 ? 14.094 -28.609 -22.844 1 80.62 150 PRO B N 1
ATOM 3202 C CA . PRO B 1 150 ? 14.852 -29.734 -23.391 1 80.62 150 PRO B CA 1
ATOM 3203 C C . PRO B 1 150 ? 15.992 -29.297 -24.297 1 80.62 150 PRO B C 1
ATOM 3205 O O . PRO B 1 150 ? 15.781 -28.531 -25.234 1 80.62 150 PRO B O 1
ATOM 3208 N N . ILE B 1 151 ? 17.203 -29.594 -23.828 1 77.38 151 ILE B N 1
ATOM 3209 C CA . ILE B 1 151 ? 18.375 -29.188 -24.609 1 77.38 151 ILE B CA 1
ATOM 3210 C C . ILE B 1 151 ? 19.141 -30.422 -25.078 1 77.38 151 ILE B C 1
ATOM 3212 O O . ILE B 1 151 ? 19.375 -31.359 -24.297 1 77.38 151 ILE B O 1
ATOM 3216 N N . ILE B 1 152 ? 19.266 -30.516 -26.406 1 75.81 152 ILE B N 1
ATOM 3217 C CA . ILE B 1 152 ? 20.188 -31.516 -26.953 1 75.81 152 ILE B CA 1
ATOM 3218 C C . ILE B 1 152 ? 21.578 -30.906 -27.109 1 75.81 152 ILE B C 1
ATOM 3220 O O . ILE B 1 152 ? 21.812 -30.109 -28.031 1 75.81 152 ILE B O 1
ATOM 3224 N N . LEU B 1 153 ? 22.359 -31.141 -26.125 1 73.31 153 LEU B N 1
ATOM 3225 C CA . LEU B 1 153 ? 23.688 -30.562 -26.125 1 73.31 153 LEU B CA 1
ATOM 3226 C C . LEU B 1 153 ? 24.672 -31.469 -26.891 1 73.31 153 LEU B C 1
ATOM 3228 O O . LEU B 1 153 ? 24.641 -32.688 -26.734 1 73.31 153 LEU B O 1
ATOM 3232 N N . SER B 1 154 ? 25.328 -30.75 -27.766 1 77.38 154 SER B N 1
ATOM 3233 C CA . SER B 1 154 ? 26.438 -31.484 -28.375 1 77.38 154 SER B CA 1
ATOM 3234 C C . SER B 1 154 ? 27.531 -31.766 -27.359 1 77.38 154 SER B C 1
ATOM 3236 O O . SER B 1 154 ? 27.594 -31.125 -26.297 1 77.38 154 SER B O 1
ATOM 3238 N N . SER B 1 155 ? 28.328 -32.812 -27.531 1 76.56 155 SER B N 1
ATOM 3239 C CA . SER B 1 155 ? 29.359 -33.312 -26.625 1 76.56 155 SER B CA 1
ATOM 3240 C C . SER B 1 155 ? 30.266 -32.188 -26.156 1 76.56 155 SER B C 1
ATOM 3242 O O . SER B 1 155 ? 30.75 -32.219 -25.016 1 76.56 155 SER B O 1
ATOM 3244 N N . SER B 1 156 ? 30.406 -31.109 -26.859 1 79.94 156 SER B N 1
ATOM 3245 C CA . SER B 1 156 ? 31.391 -30.109 -26.469 1 79.94 156 SER B CA 1
ATOM 3246 C C . SER B 1 156 ? 30.703 -28.828 -26 1 79.94 156 SER B C 1
ATOM 3248 O O . SER B 1 156 ? 31.359 -27.922 -25.484 1 79.94 156 SER B O 1
ATOM 3250 N N . GLU B 1 157 ? 29.438 -28.891 -26.031 1 84.06 157 GLU B N 1
ATOM 3251 C CA . GLU B 1 157 ? 28.797 -27.609 -25.766 1 84.06 157 GLU B CA 1
ATOM 3252 C C . GLU B 1 157 ? 28.297 -27.531 -24.328 1 84.06 157 GLU B C 1
ATOM 3254 O O . GLU B 1 157 ? 27.703 -28.484 -23.812 1 84.06 157 GLU B O 1
ATOM 3259 N N . SER B 1 158 ? 28.734 -26.531 -23.656 1 87.75 158 SER B N 1
ATOM 3260 C CA . SER B 1 158 ? 28.25 -26.328 -22.297 1 87.75 158 SER B CA 1
ATOM 3261 C C . SER B 1 158 ? 26.844 -25.734 -22.297 1 87.75 158 SER B C 1
ATOM 3263 O O . SER B 1 158 ? 26.438 -25.078 -23.25 1 87.75 158 SER B O 1
ATOM 3265 N N . TRP B 1 159 ? 26.125 -25.984 -21.328 1 86.19 159 TRP B N 1
ATOM 3266 C CA . TRP B 1 159 ? 24.766 -25.469 -21.156 1 86.19 159 TRP B CA 1
ATOM 3267 C C . TRP B 1 159 ? 24.75 -23.938 -21.203 1 86.19 159 TRP B C 1
ATOM 3269 O O . TRP B 1 159 ? 23.891 -23.344 -21.844 1 86.19 159 TRP B O 1
ATOM 3279 N N . THR B 1 160 ? 25.75 -23.359 -20.516 1 87.38 160 THR B N 1
ATOM 3280 C CA . THR B 1 160 ? 25.828 -21.906 -20.453 1 87.38 160 THR B CA 1
ATOM 3281 C C . THR B 1 160 ? 26.047 -21.328 -21.859 1 87.38 160 THR B C 1
ATOM 3283 O O . THR B 1 160 ? 25.422 -20.344 -22.234 1 87.38 160 THR B O 1
ATOM 3286 N N . HIS B 1 161 ? 26.906 -21.953 -22.547 1 89.19 161 HIS B N 1
ATOM 3287 C CA . HIS B 1 161 ? 27.156 -21.5 -23.906 1 89.19 161 HIS B CA 1
ATOM 3288 C C . HIS B 1 161 ? 25.906 -21.625 -24.781 1 89.19 161 HIS B C 1
ATOM 3290 O O . HIS B 1 161 ? 25.609 -20.734 -25.562 1 89.19 161 HIS B O 1
ATOM 3296 N N . PHE B 1 162 ? 25.25 -22.672 -24.641 1 88.25 162 PHE B N 1
ATOM 3297 C CA . PHE B 1 162 ? 24.031 -22.906 -25.406 1 88.25 162 PHE B CA 1
ATOM 3298 C C . PHE B 1 162 ? 23 -21.844 -25.094 1 88.25 162 PHE B C 1
ATOM 3300 O O . PHE B 1 162 ? 22.406 -21.25 -26.016 1 88.25 162 PHE B O 1
ATOM 3307 N N . MET B 1 163 ? 22.797 -21.562 -23.859 1 89.12 163 MET B N 1
ATOM 3308 C CA . MET B 1 163 ? 21.766 -20.594 -23.453 1 89.12 163 MET B CA 1
ATOM 3309 C C . MET B 1 163 ? 22.109 -19.188 -23.938 1 89.12 163 MET B C 1
ATOM 3311 O O . MET B 1 163 ? 21.234 -18.453 -24.406 1 89.12 163 MET B O 1
ATOM 3315 N N . VAL B 1 164 ? 23.359 -18.812 -23.844 1 91.06 164 VAL B N 1
ATOM 3316 C CA . VAL B 1 164 ? 23.781 -17.469 -24.234 1 91.06 164 VAL B CA 1
ATOM 3317 C C . VAL B 1 164 ? 23.656 -17.297 -25.75 1 91.06 164 VAL B C 1
ATOM 3319 O O . VAL B 1 164 ? 23.312 -16.219 -26.234 1 91.06 164 VAL B O 1
ATOM 3322 N N . THR B 1 165 ? 23.859 -18.375 -26.453 1 89.81 165 THR B N 1
ATOM 3323 C CA . THR B 1 165 ? 23.875 -18.281 -27.922 1 89.81 165 THR B CA 1
ATOM 3324 C C . THR B 1 165 ? 22.484 -18.469 -28.484 1 89.81 165 THR B C 1
ATOM 3326 O O . THR B 1 165 ? 22.094 -17.766 -29.422 1 89.81 165 THR B O 1
ATOM 3329 N N . LYS B 1 166 ? 21.734 -19.375 -27.938 1 89.62 166 LYS B N 1
ATOM 3330 C CA . LYS B 1 166 ? 20.453 -19.719 -28.531 1 89.62 166 LYS B CA 1
ATOM 3331 C C . LYS B 1 166 ? 19.312 -18.922 -27.906 1 89.62 166 LYS B C 1
ATOM 3333 O O . LYS B 1 166 ? 18.281 -18.672 -28.531 1 89.62 166 LYS B O 1
ATOM 3338 N N . HIS B 1 167 ? 19.578 -18.516 -26.672 1 91.94 167 HIS B N 1
ATOM 3339 C CA . HIS B 1 167 ? 18.531 -17.797 -25.969 1 91.94 167 HIS B CA 1
ATOM 3340 C C . HIS B 1 167 ? 19.078 -16.531 -25.297 1 91.94 167 HIS B C 1
ATOM 3342 O O . HIS B 1 167 ? 18.875 -16.328 -24.094 1 91.94 167 HIS B O 1
ATOM 3348 N N . PRO B 1 168 ? 19.641 -15.633 -26.016 1 93.44 168 PRO B N 1
ATOM 3349 C CA . PRO B 1 168 ? 20.266 -14.453 -25.406 1 93.44 168 PRO B CA 1
ATOM 3350 C C . PRO B 1 168 ? 19.266 -13.555 -24.688 1 93.44 168 PRO B C 1
ATOM 3352 O O . PRO B 1 168 ? 19.625 -12.93 -23.672 1 93.44 168 PRO B O 1
ATOM 3355 N N . GLY B 1 169 ? 18.062 -13.438 -25.188 1 95.38 169 GLY B N 1
ATOM 3356 C CA . GLY B 1 169 ? 17.047 -12.641 -24.516 1 95.38 169 GLY B CA 1
ATOM 3357 C C . GLY B 1 169 ? 16.734 -13.133 -23.125 1 95.38 169 GLY B C 1
ATOM 3358 O O . GLY B 1 169 ? 16.547 -12.336 -22.203 1 95.38 169 GLY B O 1
ATOM 3359 N N . ALA B 1 170 ? 16.641 -14.391 -23.016 1 95.5 170 ALA B N 1
ATOM 3360 C CA . ALA B 1 170 ? 16.359 -14.992 -21.719 1 95.5 170 ALA B CA 1
ATOM 3361 C C . ALA B 1 170 ? 17.516 -14.75 -20.75 1 95.5 170 ALA B C 1
ATOM 3363 O O . ALA B 1 170 ? 17.281 -14.445 -19.562 1 95.5 170 ALA B O 1
ATOM 3364 N N . VAL B 1 171 ? 18.672 -14.891 -21.234 1 94.94 171 VAL B N 1
ATOM 3365 C CA . VAL B 1 171 ? 19.844 -14.672 -20.406 1 94.94 171 VAL B CA 1
ATOM 3366 C C . VAL B 1 171 ? 19.906 -13.211 -19.969 1 94.94 171 VAL B C 1
ATOM 3368 O O . VAL B 1 171 ? 20.188 -12.914 -18.797 1 94.94 171 VAL B O 1
ATOM 3371 N N . LEU B 1 172 ? 19.609 -12.328 -20.891 1 97 172 LEU B N 1
ATOM 3372 C CA . LEU B 1 172 ? 19.578 -10.906 -20.578 1 97 172 LEU B CA 1
ATOM 3373 C C . LEU B 1 172 ? 18.516 -10.602 -19.531 1 97 172 LEU B C 1
ATOM 3375 O O . LEU B 1 172 ? 18.766 -9.828 -18.594 1 97 172 LEU B O 1
ATOM 3379 N N . PHE B 1 173 ? 17.406 -11.211 -19.672 1 97.81 173 PHE B N 1
ATOM 3380 C CA . PHE B 1 173 ? 16.344 -11.023 -18.688 1 97.81 173 PHE B CA 1
ATOM 3381 C C . PHE B 1 173 ? 16.797 -11.461 -17.297 1 97.81 173 PHE B C 1
ATOM 3383 O O . PHE B 1 173 ? 16.609 -10.734 -16.328 1 97.81 173 PHE B O 1
ATOM 3390 N N . MET B 1 174 ? 17.391 -12.609 -17.281 1 97.31 174 MET B N 1
ATOM 3391 C CA . MET B 1 174 ? 17.812 -13.141 -15.984 1 97.31 174 MET B CA 1
ATOM 3392 C C . MET B 1 174 ? 18.844 -12.227 -15.336 1 97.31 174 MET B C 1
ATOM 3394 O O . MET B 1 174 ? 18.781 -11.977 -14.125 1 97.31 174 MET B O 1
ATOM 3398 N N . PHE B 1 175 ? 19.703 -11.789 -16.109 1 97.12 175 PHE B N 1
ATOM 3399 C CA . PHE B 1 175 ? 20.75 -10.898 -15.602 1 97.12 175 PHE B CA 1
ATOM 3400 C C . PHE B 1 175 ? 20.156 -9.609 -15.055 1 97.12 175 PHE B C 1
ATOM 3402 O O . PHE B 1 175 ? 20.453 -9.203 -13.93 1 97.12 175 PHE B O 1
ATOM 3409 N N . MET B 1 176 ? 19.328 -8.969 -15.773 1 97.81 176 MET B N 1
ATOM 3410 C CA . MET B 1 176 ? 18.703 -7.715 -15.367 1 97.81 176 MET B CA 1
ATOM 3411 C C . MET B 1 176 ? 17.812 -7.922 -14.148 1 97.81 176 MET B C 1
ATOM 3413 O O . MET B 1 176 ? 17.781 -7.082 -13.25 1 97.81 176 MET B O 1
ATOM 3417 N N . ASP B 1 177 ? 17.141 -9 -14.164 1 98.06 177 ASP B N 1
ATOM 3418 C CA . ASP B 1 177 ? 16.219 -9.312 -13.07 1 98.06 177 ASP B CA 1
ATOM 3419 C C . ASP B 1 177 ? 16.984 -9.477 -11.758 1 98.06 177 ASP B C 1
ATOM 3421 O O . ASP B 1 177 ? 16.578 -8.953 -10.719 1 98.06 177 ASP B O 1
ATOM 3425 N N . ILE B 1 178 ? 18.078 -10.211 -11.805 1 97.25 178 ILE B N 1
ATOM 3426 C CA . ILE B 1 178 ? 18.891 -10.438 -10.609 1 97.25 178 ILE B CA 1
ATOM 3427 C C . ILE B 1 178 ? 19.5 -9.117 -10.148 1 97.25 178 ILE B C 1
ATOM 3429 O O . ILE B 1 178 ? 19.578 -8.859 -8.945 1 97.25 178 ILE B O 1
ATOM 3433 N N . PHE B 1 179 ? 19.875 -8.359 -11.094 1 97.25 179 PHE B N 1
ATOM 3434 C CA . PHE B 1 179 ? 20.422 -7.047 -10.773 1 97.25 179 PHE B CA 1
ATOM 3435 C C . PHE B 1 179 ? 19.391 -6.195 -10.039 1 97.25 179 PHE B C 1
ATOM 3437 O O . PHE B 1 179 ? 19.688 -5.617 -8.992 1 97.25 179 PHE B O 1
ATOM 3444 N N . LEU B 1 180 ? 18.219 -6.16 -10.531 1 97.38 180 LEU B N 1
ATOM 3445 C CA . LEU B 1 180 ? 17.156 -5.383 -9.914 1 97.38 180 LEU B CA 1
ATOM 3446 C C . LEU B 1 180 ? 16.797 -5.949 -8.539 1 97.38 180 LEU B C 1
ATOM 3448 O O . LEU B 1 180 ? 16.562 -5.191 -7.598 1 97.38 180 LEU B O 1
ATOM 3452 N N . LEU B 1 181 ? 16.766 -7.23 -8.453 1 98.19 181 LEU B N 1
ATOM 3453 C CA . LEU B 1 181 ? 16.438 -7.895 -7.191 1 98.19 181 LEU B CA 1
ATOM 3454 C C . LEU B 1 181 ? 17.453 -7.543 -6.113 1 98.19 181 LEU B C 1
ATOM 3456 O O . LEU B 1 181 ? 17.078 -7.215 -4.984 1 98.19 181 LEU B O 1
ATOM 3460 N N . THR B 1 182 ? 18.719 -7.582 -6.484 1 98.12 182 THR B N 1
ATOM 3461 C CA . THR B 1 182 ? 19.781 -7.293 -5.531 1 98.12 182 THR B CA 1
ATOM 3462 C C . THR B 1 182 ? 19.688 -5.855 -5.027 1 98.12 182 THR B C 1
ATOM 3464 O O . THR B 1 182 ? 19.781 -5.609 -3.822 1 98.12 182 THR B O 1
ATOM 3467 N N . GLY B 1 183 ? 19.531 -4.938 -5.934 1 97.5 183 GLY B N 1
ATOM 3468 C CA . GLY B 1 183 ? 19.359 -3.551 -5.539 1 97.5 183 GLY B CA 1
ATOM 3469 C C . GLY B 1 183 ? 18.172 -3.33 -4.629 1 97.5 183 GLY B C 1
ATOM 3470 O O . GLY B 1 183 ? 18.281 -2.643 -3.609 1 97.5 183 GLY B O 1
ATOM 3471 N N . ALA B 1 184 ? 17.031 -3.922 -4.973 1 98.06 184 ALA B N 1
ATOM 3472 C CA . ALA B 1 184 ? 15.82 -3.781 -4.176 1 98.06 184 ALA B CA 1
ATOM 3473 C C . ALA B 1 184 ? 16 -4.387 -2.785 1 98.06 184 ALA B C 1
ATOM 3475 O O . ALA B 1 184 ? 15.523 -3.826 -1.794 1 98.06 184 ALA B O 1
ATOM 3476 N N . LEU B 1 185 ? 16.672 -5.484 -2.723 1 98.31 185 LEU B N 1
ATOM 3477 C CA . LEU B 1 185 ? 16.906 -6.137 -1.44 1 98.31 185 LEU B CA 1
ATOM 3478 C C . LEU B 1 185 ? 17.797 -5.277 -0.548 1 98.31 185 LEU B C 1
ATOM 3480 O O . LEU B 1 185 ? 17.5 -5.098 0.637 1 98.31 185 LEU B O 1
ATOM 3484 N N . ILE B 1 186 ? 18.812 -4.797 -1.132 1 98 186 ILE B N 1
ATOM 3485 C CA . ILE B 1 186 ? 19.75 -3.963 -0.38 1 98 186 ILE B CA 1
ATOM 3486 C C . ILE B 1 186 ? 19.016 -2.734 0.163 1 98 186 ILE B C 1
ATOM 3488 O O . ILE B 1 186 ? 19.141 -2.406 1.346 1 98 186 ILE B O 1
ATOM 3492 N N . LEU B 1 187 ? 18.25 -2.076 -0.638 1 97.81 187 LEU B N 1
ATOM 3493 C CA . LEU B 1 187 ? 17.516 -0.882 -0.223 1 97.81 187 LEU B CA 1
ATOM 3494 C C . LEU B 1 187 ? 16.484 -1.22 0.844 1 97.81 187 LEU B C 1
ATOM 3496 O O . LEU B 1 187 ? 16.312 -0.472 1.81 1 97.81 187 LEU B O 1
ATOM 3500 N N . THR B 1 188 ? 15.82 -2.291 0.625 1 98.5 188 THR B N 1
ATOM 3501 C CA . THR B 1 188 ? 14.789 -2.688 1.576 1 98.5 188 THR B CA 1
ATOM 3502 C C . THR B 1 188 ? 15.391 -2.965 2.949 1 98.5 188 THR B C 1
ATOM 3504 O O . THR B 1 188 ? 14.859 -2.52 3.969 1 98.5 188 THR B O 1
ATOM 3507 N N . VAL B 1 189 ? 16.484 -3.658 2.998 1 98.31 189 VAL B N 1
ATOM 3508 C CA . VAL B 1 189 ? 17.156 -3.961 4.258 1 98.31 189 VAL B CA 1
ATOM 3509 C C . VAL B 1 189 ? 17.641 -2.668 4.91 1 98.31 189 VAL B C 1
ATOM 3511 O O . VAL B 1 189 ? 17.453 -2.469 6.113 1 98.31 189 VAL B O 1
ATOM 3514 N N . ALA B 1 190 ? 18.203 -1.818 4.141 1 98.19 190 ALA B N 1
ATOM 3515 C CA . ALA B 1 190 ? 18.656 -0.532 4.664 1 98.19 190 ALA B CA 1
ATOM 3516 C C . ALA B 1 190 ? 17.5 0.25 5.277 1 98.19 190 ALA B C 1
ATOM 3518 O O . ALA B 1 190 ? 17.609 0.782 6.383 1 98.19 190 ALA B O 1
ATOM 3519 N N . GLN B 1 191 ? 16.406 0.295 4.57 1 98.44 191 GLN B N 1
ATOM 3520 C CA . GLN B 1 191 ? 15.234 1.012 5.078 1 98.44 191 GLN B CA 1
ATOM 3521 C C . GLN B 1 191 ? 14.703 0.361 6.348 1 98.44 191 GLN B C 1
ATOM 3523 O O . GLN B 1 191 ? 14.32 1.055 7.293 1 98.44 191 GLN B O 1
ATOM 3528 N N . ALA B 1 192 ? 14.68 -0.912 6.371 1 98.31 192 ALA B N 1
ATOM 3529 C CA . ALA B 1 192 ? 14.188 -1.637 7.543 1 98.31 192 ALA B CA 1
ATOM 3530 C C . ALA B 1 192 ? 15.055 -1.35 8.766 1 98.31 192 ALA B C 1
ATOM 3532 O O . ALA B 1 192 ? 14.539 -1.142 9.867 1 98.31 192 ALA B O 1
ATOM 3533 N N . VAL B 1 193 ? 16.328 -1.33 8.602 1 98.5 193 VAL B N 1
ATOM 3534 C CA . VAL B 1 193 ? 17.25 -1.05 9.695 1 98.5 193 VAL B CA 1
ATOM 3535 C C . VAL B 1 193 ? 17.047 0.377 10.195 1 98.5 193 VAL B C 1
ATOM 3537 O O . VAL B 1 193 ? 16.984 0.613 11.406 1 98.5 193 VAL B O 1
ATOM 3540 N N . MET B 1 194 ? 16.875 1.294 9.25 1 98.62 194 MET B N 1
ATOM 3541 C CA . MET B 1 194 ? 16.688 2.688 9.633 1 98.62 194 MET B CA 1
ATOM 3542 C C . MET B 1 194 ? 15.367 2.869 10.383 1 98.62 194 MET B C 1
ATOM 3544 O O . MET B 1 194 ? 15.297 3.611 11.359 1 98.62 194 MET B O 1
ATOM 3548 N N . ILE B 1 195 ? 14.328 2.223 9.953 1 98.56 195 ILE B N 1
ATOM 3549 C CA . ILE B 1 195 ? 13.031 2.287 10.617 1 98.56 195 ILE B CA 1
ATOM 3550 C C . ILE B 1 195 ? 13.133 1.704 12.023 1 98.56 195 ILE B C 1
ATOM 3552 O O . ILE B 1 195 ? 12.648 2.299 12.984 1 98.56 195 ILE B O 1
ATOM 3556 N N . ALA B 1 196 ? 13.844 0.617 12.141 1 98.56 196 ALA B N 1
ATOM 3557 C CA . ALA B 1 196 ? 14 -0.058 13.43 1 98.56 196 ALA B CA 1
ATOM 3558 C C . ALA B 1 196 ? 14.773 0.81 14.414 1 98.56 196 ALA B C 1
ATOM 3560 O O . ALA B 1 196 ? 14.555 0.731 15.625 1 98.56 196 ALA B O 1
ATOM 3561 N N . ARG B 1 197 ? 15.578 1.655 13.914 1 98.19 197 ARG B N 1
ATOM 3562 C CA . ARG B 1 197 ? 16.422 2.502 14.758 1 98.19 197 ARG B CA 1
ATOM 3563 C C . ARG B 1 197 ? 15.844 3.912 14.859 1 98.19 197 ARG B C 1
ATOM 3565 O O . ARG B 1 197 ? 16.422 4.777 15.516 1 98.19 197 ARG B O 1
ATOM 3572 N N . ASN B 1 198 ? 14.82 4.109 14.188 1 98.12 198 ASN B N 1
ATOM 3573 C CA . ASN B 1 198 ? 14.211 5.434 14.102 1 98.12 198 ASN B CA 1
ATOM 3574 C C . ASN B 1 198 ? 15.219 6.484 13.641 1 98.12 198 ASN B C 1
ATOM 3576 O O . ASN B 1 198 ? 15.352 7.539 14.258 1 98.12 198 ASN B O 1
ATOM 3580 N N . LEU B 1 199 ? 15.859 6.18 12.57 1 97.94 199 LEU B N 1
ATOM 3581 C CA . LEU B 1 199 ? 16.797 7.051 11.875 1 97.94 199 LEU B CA 1
ATOM 3582 C C . LEU B 1 199 ? 16.469 7.133 10.391 1 97.94 199 LEU B C 1
ATOM 3584 O O . LEU B 1 199 ? 15.828 6.234 9.844 1 97.94 199 LEU B O 1
ATOM 3588 N N . THR B 1 200 ? 16.859 8.227 9.766 1 98.12 200 THR B N 1
ATOM 3589 C CA . THR B 1 200 ? 16.859 8.289 8.312 1 98.12 200 THR B CA 1
ATOM 3590 C C . THR B 1 200 ? 18.234 7.957 7.754 1 98.12 200 THR B C 1
ATOM 3592 O O . THR B 1 200 ? 19.234 8 8.484 1 98.12 200 THR B O 1
ATOM 3595 N N . THR B 1 201 ? 18.312 7.602 6.438 1 98.25 201 THR B N 1
ATOM 3596 C CA . THR B 1 201 ? 19.594 7.359 5.793 1 98.25 201 THR B CA 1
ATOM 3597 C C . THR B 1 201 ? 20.484 8.602 5.875 1 98.25 201 THR B C 1
ATOM 3599 O O . THR B 1 201 ? 21.672 8.492 6.137 1 98.25 201 THR B O 1
ATOM 3602 N N . ASN B 1 202 ? 19.922 9.773 5.668 1 97.75 202 ASN B N 1
ATOM 3603 C CA . ASN B 1 202 ? 20.672 11.023 5.789 1 97.75 202 ASN B CA 1
ATOM 3604 C C . ASN B 1 202 ? 21.234 11.195 7.191 1 97.75 202 ASN B C 1
ATOM 3606 O O . ASN B 1 202 ? 22.406 11.57 7.352 1 97.75 202 ASN B O 1
ATOM 3610 N N . GLU B 1 203 ? 20.406 10.992 8.188 1 96.81 203 GLU B N 1
ATOM 3611 C CA . GLU B 1 203 ? 20.844 11.109 9.57 1 96.81 203 GLU B CA 1
ATOM 3612 C C . GLU B 1 203 ? 21.984 10.141 9.867 1 96.81 203 GLU B C 1
ATOM 3614 O O . GLU B 1 203 ? 22.953 10.5 10.539 1 96.81 203 GLU B O 1
ATOM 3619 N N . ALA B 1 204 ? 21.859 8.922 9.391 1 97.06 204 ALA B N 1
ATOM 3620 C CA . ALA B 1 204 ? 22.891 7.926 9.609 1 97.06 204 ALA B CA 1
ATOM 3621 C C . ALA B 1 204 ? 24.203 8.328 8.922 1 97.06 204 ALA B C 1
ATOM 3623 O O . ALA B 1 204 ? 25.281 8.156 9.477 1 97.06 204 ALA B O 1
ATOM 3624 N N . ALA B 1 205 ? 24.109 8.859 7.777 1 95.69 205 ALA B N 1
ATOM 3625 C CA . ALA B 1 205 ? 25.266 9.234 6.984 1 95.69 205 ALA B CA 1
ATOM 3626 C C . ALA B 1 205 ? 25.922 10.5 7.523 1 95.69 205 ALA B C 1
ATOM 3628 O O . ALA B 1 205 ? 27.125 10.711 7.367 1 95.69 205 ALA B O 1
ATOM 3629 N N . ASN B 1 206 ? 25.109 11.367 8.211 1 94.12 206 ASN B N 1
ATOM 3630 C CA . ASN B 1 206 ? 25.594 12.672 8.656 1 94.12 206 ASN B CA 1
ATOM 3631 C C . ASN B 1 206 ? 25.422 12.844 10.164 1 94.12 206 ASN B C 1
ATOM 3633 O O . ASN B 1 206 ? 25.141 13.945 10.641 1 94.12 206 ASN B O 1
ATOM 3637 N N . GLN B 1 207 ? 25.5 11.828 10.859 1 91.31 207 GLN B N 1
ATOM 3638 C CA . GLN B 1 207 ? 25.203 11.828 12.289 1 91.31 207 GLN B CA 1
ATOM 3639 C C . GLN B 1 207 ? 26.016 12.891 13.016 1 91.31 207 GLN B C 1
ATOM 3641 O O . GLN B 1 207 ? 25.516 13.531 13.945 1 91.31 207 GLN B O 1
ATOM 3646 N N . SER B 1 208 ? 27.219 13.156 12.625 1 89.25 208 SER B N 1
ATOM 3647 C CA . SER B 1 208 ? 28.125 14.094 13.305 1 89.25 208 SER B CA 1
ATOM 3648 C C . SER B 1 208 ? 27.688 15.531 13.07 1 89.25 208 SER B C 1
ATOM 3650 O O . SER B 1 208 ? 28.047 16.422 13.844 1 89.25 208 SER B O 1
ATOM 3652 N N . ARG B 1 209 ? 26.875 15.695 12.117 1 88.44 209 ARG B N 1
ATOM 3653 C CA . ARG B 1 209 ? 26.469 17.047 11.758 1 88.44 209 ARG B CA 1
ATOM 3654 C C . ARG B 1 209 ? 25.203 17.453 12.508 1 88.44 209 ARG B C 1
ATOM 3656 O O . ARG B 1 209 ? 24.859 18.641 12.547 1 88.44 209 ARG B O 1
ATOM 3663 N N . TYR B 1 210 ? 24.562 16.516 13.07 1 89.81 210 TYR B N 1
ATOM 3664 C CA . TYR B 1 210 ? 23.297 16.797 13.727 1 89.81 210 TYR B CA 1
ATOM 3665 C C . TYR B 1 210 ? 23.453 16.812 15.242 1 89.81 210 TYR B C 1
ATOM 3667 O O . TYR B 1 210 ? 23.672 15.773 15.867 1 89.81 210 TYR B O 1
ATOM 3675 N N . THR B 1 211 ? 23.234 17.984 15.789 1 86.94 211 THR B N 1
ATOM 3676 C CA . THR B 1 211 ? 23.453 18.172 17.219 1 86.94 211 THR B CA 1
ATOM 3677 C C . THR B 1 211 ? 22.406 17.422 18.031 1 86.94 211 THR B C 1
ATOM 3679 O O . THR B 1 211 ? 22.672 17 19.156 1 86.94 211 THR B O 1
ATOM 3682 N N . TYR B 1 212 ? 21.203 17.281 17.406 1 88.62 212 TYR B N 1
ATOM 3683 C CA . TYR B 1 212 ? 20.125 16.625 18.156 1 88.62 212 TYR B CA 1
ATOM 3684 C C . TYR B 1 212 ? 20.375 15.125 18.25 1 88.62 212 TYR B C 1
ATOM 3686 O O . TYR B 1 212 ? 19.672 14.422 18.984 1 88.62 212 TYR B O 1
ATOM 3694 N N . LEU B 1 213 ? 21.375 14.641 17.562 1 92.25 213 LEU B N 1
ATOM 3695 C CA . LEU B 1 213 ? 21.734 13.227 17.625 1 92.25 213 LEU B CA 1
ATOM 3696 C C . LEU B 1 213 ? 23 13.031 18.453 1 92.25 213 LEU B C 1
ATOM 3698 O O . LEU B 1 213 ? 23.688 12.008 18.312 1 92.25 213 LEU B O 1
ATOM 3702 N N . ARG B 1 214 ? 23.297 13.992 19.266 1 88.94 214 ARG B N 1
ATOM 3703 C CA . ARG B 1 214 ? 24.484 13.93 20.125 1 88.94 214 ARG B CA 1
ATOM 3704 C C . ARG B 1 214 ? 24.109 14.094 21.594 1 88.94 214 ARG B C 1
ATOM 3706 O O . ARG B 1 214 ? 23.266 14.922 21.938 1 88.94 214 ARG B O 1
ATOM 3713 N N . GLY B 1 215 ? 24.781 13.258 22.375 1 85.69 215 GLY B N 1
ATOM 3714 C CA . GLY B 1 215 ? 24.609 13.383 23.812 1 85.69 215 GLY B CA 1
ATOM 3715 C C . GLY B 1 215 ? 25.5 14.453 24.422 1 85.69 215 GLY B C 1
ATOM 3716 O O . GLY B 1 215 ? 26.281 15.086 23.719 1 85.69 215 GLY B O 1
ATOM 3717 N N . PRO B 1 216 ? 25.281 14.633 25.734 1 85.56 216 PRO B N 1
ATOM 3718 C CA . PRO B 1 216 ? 26.109 15.609 26.438 1 85.56 216 PRO B CA 1
ATOM 3719 C C . PRO B 1 216 ? 27.609 15.281 26.375 1 85.56 216 PRO B C 1
ATOM 3721 O O . PRO B 1 216 ? 28.438 16.188 26.453 1 85.56 216 PRO B O 1
ATOM 3724 N N . ASP B 1 217 ? 27.906 14.094 26.266 1 88.38 217 ASP B N 1
ATOM 3725 C CA . ASP B 1 217 ? 29.297 13.648 26.219 1 88.38 217 ASP B CA 1
ATOM 3726 C C . ASP B 1 217 ? 29.828 13.703 24.781 1 88.38 217 ASP B C 1
ATOM 3728 O O . ASP B 1 217 ? 30.969 13.328 24.531 1 88.38 217 ASP B O 1
ATOM 3732 N N . GLY B 1 218 ? 29.031 14.047 23.891 1 84.44 218 GLY B N 1
ATOM 3733 C CA . GLY B 1 218 ? 29.469 14.172 22.516 1 84.44 218 GLY B CA 1
ATOM 3734 C C . GLY B 1 218 ? 29.281 12.898 21.719 1 84.44 218 GLY B C 1
ATOM 3735 O O . GLY B 1 218 ? 29.531 12.875 20.5 1 84.44 218 GLY B O 1
ATOM 3736 N N . ARG B 1 219 ? 28.844 11.891 22.406 1 91.5 219 ARG B N 1
ATOM 3737 C CA . ARG B 1 219 ? 28.641 10.617 21.719 1 91.5 219 ARG B CA 1
ATOM 3738 C C . ARG B 1 219 ? 27.266 10.547 21.094 1 91.5 219 ARG B C 1
ATOM 3740 O O . ARG B 1 219 ? 26.359 11.305 21.453 1 91.5 219 ARG B O 1
ATOM 3747 N N . PHE B 1 220 ? 27.172 9.719 20.109 1 92.38 220 PHE B N 1
ATOM 3748 C CA . PHE B 1 220 ? 25.906 9.531 19.406 1 92.38 220 PHE B CA 1
ATOM 3749 C C . PHE B 1 220 ? 24.812 9.109 20.359 1 92.38 220 PHE B C 1
ATOM 3751 O O . PHE B 1 220 ? 25.016 8.211 21.188 1 92.38 220 PHE B O 1
ATOM 3758 N N . ARG B 1 221 ? 23.766 9.797 20.281 1 92 221 ARG B N 1
ATOM 3759 C CA . ARG B 1 221 ? 22.547 9.484 21.016 1 92 221 ARG B CA 1
ATOM 3760 C C . ARG B 1 221 ? 21.312 9.844 20.203 1 92 221 ARG B C 1
ATOM 3762 O O . ARG B 1 221 ? 21.125 11 19.828 1 92 221 ARG B O 1
ATOM 3769 N N . ASN B 1 222 ? 20.547 8.891 19.969 1 94.38 222 ASN B N 1
ATOM 3770 C CA . ASN B 1 222 ? 19.297 9.086 19.25 1 94.38 222 ASN B CA 1
ATOM 3771 C C . ASN B 1 222 ? 18.109 9.211 20.203 1 94.38 222 ASN B C 1
ATOM 3773 O O . ASN B 1 222 ? 17.625 8.211 20.734 1 94.38 222 ASN B O 1
ATOM 3777 N N . PRO B 1 223 ? 17.672 10.383 20.406 1 92.62 223 PRO B N 1
ATOM 3778 C CA . PRO B 1 223 ? 16.578 10.578 21.375 1 92.62 223 PRO B CA 1
ATOM 3779 C C . PRO B 1 223 ? 15.25 10.023 20.891 1 92.62 223 PRO B C 1
ATOM 3781 O O . PRO B 1 223 ? 14.32 9.852 21.672 1 92.62 223 PRO B O 1
ATOM 3784 N N . TYR B 1 224 ? 15.188 9.672 19.656 1 95.19 224 TYR B N 1
ATOM 3785 C CA . TYR B 1 224 ? 13.93 9.242 19.062 1 95.19 224 TYR B CA 1
ATOM 3786 C C . TYR B 1 224 ? 13.805 7.723 19.078 1 95.19 224 TYR B C 1
ATOM 3788 O O . TYR B 1 224 ? 12.734 7.176 18.797 1 95.19 224 TYR B O 1
ATOM 3796 N N . ASN B 1 225 ? 14.836 7.043 19.359 1 95.88 225 ASN B N 1
ATOM 3797 C CA . ASN B 1 225 ? 14.828 5.586 19.391 1 95.88 225 ASN B CA 1
ATOM 3798 C C . ASN B 1 225 ? 14.102 5.055 20.625 1 95.88 225 ASN B C 1
ATOM 3800 O O . ASN B 1 225 ? 14.531 5.285 21.75 1 95.88 225 ASN B O 1
ATOM 3804 N N . GLN B 1 226 ? 13.078 4.297 20.484 1 95.62 226 GLN B N 1
ATOM 3805 C CA . GLN B 1 226 ? 12.289 3.744 21.578 1 95.62 226 GLN B CA 1
ATOM 3806 C C . GLN B 1 226 ? 12.375 2.221 21.609 1 95.62 226 GLN B C 1
ATOM 3808 O O . GLN B 1 226 ? 11.539 1.557 22.219 1 95.62 226 GLN B O 1
ATOM 3813 N N . GLY B 1 227 ? 13.344 1.691 20.875 1 97.12 227 GLY B N 1
ATOM 3814 C CA . GLY B 1 227 ? 13.445 0.252 20.688 1 97.12 227 GLY B CA 1
ATOM 3815 C C . GLY B 1 227 ? 12.883 -0.22 19.359 1 97.12 227 GLY B C 1
ATOM 3816 O O . GLY B 1 227 ? 11.906 0.342 18.859 1 97.12 227 GLY B O 1
ATOM 3817 N N . TRP B 1 228 ? 13.43 -1.194 18.875 1 97.38 228 TRP B N 1
ATOM 3818 C CA . TRP B 1 228 ? 13.133 -1.584 17.5 1 97.38 228 TRP B CA 1
ATOM 3819 C C . TRP B 1 228 ? 11.672 -1.987 17.359 1 97.38 228 TRP B C 1
ATOM 3821 O O . TRP B 1 228 ? 11.047 -1.708 16.328 1 97.38 228 TRP B O 1
ATOM 3831 N N . GLN B 1 229 ? 11.055 -2.672 18.344 1 97.69 229 GLN B N 1
ATOM 3832 C CA . GLN B 1 229 ? 9.664 -3.1 18.25 1 97.69 229 GLN B CA 1
ATOM 3833 C C . GLN B 1 229 ? 8.727 -1.899 18.203 1 97.69 229 GLN B C 1
ATOM 3835 O O . GLN B 1 229 ? 7.824 -1.84 17.375 1 97.69 229 GLN B O 1
ATOM 3840 N N . LYS B 1 230 ? 8.961 -0.952 19.094 1 97.12 230 LYS B N 1
ATOM 3841 C CA . LYS B 1 230 ? 8.117 0.236 19.156 1 97.12 230 LYS B CA 1
ATOM 3842 C C . LYS B 1 230 ? 8.297 1.107 17.922 1 97.12 230 LYS B C 1
ATOM 3844 O O . LYS B 1 230 ? 7.328 1.645 17.375 1 97.12 230 LYS B O 1
ATOM 3849 N N . ASN B 1 231 ? 9.547 1.233 17.5 1 97.94 231 ASN B N 1
ATOM 3850 C CA . ASN B 1 231 ? 9.828 1.998 16.297 1 97.94 231 ASN B CA 1
ATOM 3851 C C . ASN B 1 231 ? 9.109 1.413 15.086 1 97.94 231 ASN B C 1
ATOM 3853 O O . ASN B 1 231 ? 8.461 2.143 14.328 1 97.94 231 ASN B O 1
ATOM 3857 N N . CYS B 1 232 ? 9.164 0.13 14.961 1 97.62 232 CYS B N 1
ATOM 3858 C CA . CYS B 1 232 ? 8.547 -0.536 13.82 1 97.62 232 CYS B CA 1
ATOM 3859 C C . CYS B 1 232 ? 7.031 -0.459 13.891 1 97.62 232 CYS B C 1
ATOM 3861 O O . CYS B 1 232 ? 6.363 -0.221 12.883 1 97.62 232 CYS B O 1
ATOM 3863 N N . ALA B 1 233 ? 6.535 -0.684 15.055 1 96.31 233 ALA B N 1
ATOM 3864 C CA . ALA B 1 233 ? 5.086 -0.615 15.219 1 96.31 233 ALA B CA 1
ATOM 3865 C C . ALA B 1 233 ? 4.562 0.784 14.906 1 96.31 233 ALA B C 1
ATOM 3867 O O . ALA B 1 233 ? 3.535 0.935 14.242 1 96.31 233 ALA B O 1
ATOM 3868 N N . TYR B 1 234 ? 5.242 1.808 15.422 1 96.88 234 TYR B N 1
ATOM 3869 C CA . TYR B 1 234 ? 4.84 3.186 15.156 1 96.88 234 TYR B CA 1
ATOM 3870 C C . TYR B 1 234 ? 4.852 3.48 13.664 1 96.88 234 TYR B C 1
ATOM 3872 O O . TYR B 1 234 ? 3.904 4.066 13.133 1 96.88 234 TYR B O 1
ATOM 3880 N N . PHE B 1 235 ? 5.91 3.016 13.055 1 97.69 235 PHE B N 1
ATOM 3881 C CA . PHE B 1 235 ? 6.039 3.246 11.617 1 97.69 235 PHE B CA 1
ATOM 3882 C C . PHE B 1 235 ? 4.926 2.537 10.852 1 97.69 235 PHE B C 1
ATOM 3884 O O . PHE B 1 235 ? 4.352 3.098 9.922 1 97.69 235 PHE B O 1
ATOM 3891 N N . LEU B 1 236 ? 4.723 1.335 11.234 1 96 236 LEU B N 1
ATOM 3892 C CA . LEU B 1 236 ? 3.699 0.546 10.555 1 96 236 LEU B CA 1
ATOM 3893 C C . LEU B 1 236 ? 2.34 1.235 10.633 1 96 236 LEU B C 1
ATOM 3895 O O . LEU B 1 236 ? 1.608 1.286 9.641 1 96 236 LEU B O 1
ATOM 3899 N N . VAL B 1 237 ? 2.031 1.835 11.672 1 94.25 237 VAL B N 1
ATOM 3900 C CA . VAL B 1 237 ? 0.718 2.428 11.898 1 94.25 237 VAL B CA 1
ATOM 3901 C C . VAL B 1 237 ? 0.654 3.807 11.25 1 94.25 237 VAL B C 1
ATOM 3903 O O . VAL B 1 237 ? -0.322 4.133 10.562 1 94.25 237 VAL B O 1
ATOM 3906 N N . ASN B 1 238 ? 1.725 4.57 11.328 1 93.81 238 ASN B N 1
ATOM 3907 C CA . ASN B 1 238 ? 1.646 5.98 10.961 1 93.81 238 ASN B CA 1
ATOM 3908 C C . ASN B 1 238 ? 2.262 6.238 9.586 1 93.81 238 ASN B C 1
ATOM 3910 O O . ASN B 1 238 ? 1.964 7.25 8.953 1 93.81 238 ASN B O 1
ATOM 3914 N N . GLY B 1 239 ? 3.156 5.328 9.156 1 95.38 239 GLY B N 1
ATOM 3915 C CA . GLY B 1 239 ? 3.789 5.48 7.859 1 95.38 239 GLY B CA 1
ATOM 3916 C C . GLY B 1 239 ? 5.031 6.352 7.898 1 95.38 239 GLY B C 1
ATOM 3917 O O . GLY B 1 239 ? 5.645 6.617 6.859 1 95.38 239 GLY B O 1
ATOM 3918 N N . TYR B 1 240 ? 5.367 6.867 9.062 1 96.12 240 TYR B N 1
ATOM 3919 C CA . TYR B 1 240 ? 6.566 7.668 9.289 1 96.12 240 TYR B CA 1
ATOM 3920 C C . TYR B 1 240 ? 7.141 7.406 10.68 1 96.12 240 TYR B C 1
ATOM 3922 O O . TYR B 1 240 ? 6.52 6.719 11.492 1 96.12 240 TYR B O 1
ATOM 3930 N N . ASN B 1 241 ? 8.352 7.887 10.898 1 96.38 241 ASN B N 1
ATOM 3931 C CA . ASN B 1 241 ? 9.016 7.688 12.188 1 96.38 241 ASN B CA 1
ATOM 3932 C C . ASN B 1 241 ? 8.5 8.664 13.234 1 96.38 241 ASN B C 1
ATOM 3934 O O . ASN B 1 241 ? 8.219 9.828 12.93 1 96.38 241 ASN B O 1
ATOM 3938 N N . ASN B 1 242 ? 8.43 8.164 14.445 1 94 242 ASN B N 1
ATOM 3939 C CA . ASN B 1 242 ? 8.047 9.039 15.547 1 94 242 ASN B CA 1
ATOM 3940 C C . ASN B 1 242 ? 9.086 10.133 15.773 1 94 242 ASN B C 1
ATOM 3942 O O . ASN B 1 242 ? 10.273 9.852 15.93 1 94 242 ASN B O 1
ATOM 3946 N N . ASP B 1 243 ? 8.656 11.297 15.719 1 92.25 243 ASP B N 1
ATOM 3947 C CA . ASP B 1 243 ? 9.617 12.367 15.945 1 92.25 243 ASP B CA 1
ATOM 3948 C C . ASP B 1 243 ? 9.195 13.25 17.109 1 92.25 243 ASP B C 1
ATOM 3950 O O . ASP B 1 243 ? 9.633 14.398 17.219 1 92.25 243 ASP B O 1
ATOM 3954 N N . GLU B 1 244 ? 8.211 12.867 17.891 1 81.38 244 GLU B N 1
ATOM 3955 C CA . GLU B 1 244 ? 7.875 13.562 19.125 1 81.38 244 GLU B CA 1
ATOM 3956 C C . GLU B 1 244 ? 8.969 13.391 20.172 1 81.38 244 GLU B C 1
ATOM 3958 O O . GLU B 1 244 ? 9.547 12.312 20.312 1 81.38 244 GLU B O 1
ATOM 3963 N N . GLU B 1 245 ? 9.602 14.57 20.344 1 64.88 245 GLU B N 1
ATOM 3964 C CA . GLU B 1 245 ? 10.773 14.586 21.219 1 64.88 245 GLU B CA 1
ATOM 3965 C C . GLU B 1 245 ? 10.469 13.938 22.562 1 64.88 245 GLU B C 1
ATOM 3967 O O . GLU B 1 245 ? 9.375 14.102 23.094 1 64.88 245 GLU B O 1
ATOM 3972 N N . ALA B 1 246 ? 11.094 12.828 22.828 1 52.53 246 ALA B N 1
ATOM 3973 C CA . ALA B 1 246 ? 11.117 12.492 24.25 1 52.53 246 ALA B CA 1
ATOM 3974 C C . ALA B 1 246 ? 11.469 13.711 25.094 1 52.53 246 ALA B C 1
ATOM 3976 O O . ALA B 1 246 ? 12.352 14.492 24.734 1 52.53 246 ALA B O 1
ATOM 3977 N N . ALA B 1 247 ? 10.523 14.391 25.719 1 45.12 247 ALA B N 1
ATOM 3978 C CA . ALA B 1 247 ? 10.859 15.414 26.703 1 45.12 247 ALA B CA 1
ATOM 3979 C C . ALA B 1 247 ? 12.289 15.234 27.219 1 45.12 247 ALA B C 1
ATOM 3981 O O . ALA B 1 247 ? 12.594 14.242 27.891 1 45.12 247 ALA B O 1
ATOM 3982 N N . TRP B 1 248 ? 13.328 15.352 26.453 1 42.16 248 TRP B N 1
ATOM 3983 C CA . TRP B 1 248 ? 14.617 15.391 27.141 1 42.16 248 TRP B CA 1
ATOM 3984 C C . TRP B 1 248 ? 14.508 16.172 28.438 1 42.16 248 TRP B C 1
ATOM 3986 O O . TRP B 1 248 ? 13.766 17.156 28.531 1 42.16 248 TRP B O 1
ATOM 3996 N N . PRO B 1 249 ? 14.82 15.695 29.594 1 37.38 249 PRO B N 1
ATOM 3997 C CA . PRO B 1 249 ? 15 16.656 30.672 1 37.38 249 PRO B CA 1
ATOM 3998 C C . PRO B 1 249 ? 15.781 17.891 30.25 1 37.38 249 PRO B C 1
ATOM 4000 O O . PRO B 1 249 ? 16.797 17.781 29.547 1 37.38 249 PRO B O 1
ATOM 4003 N N . THR B 1 250 ? 15.195 18.922 29.672 1 36.09 250 THR B N 1
ATOM 4004 C CA . THR B 1 250 ? 15.898 20.156 29.375 1 36.09 250 THR B CA 1
ATOM 4005 C C . THR B 1 250 ? 17.203 20.234 30.156 1 36.09 250 THR B C 1
ATOM 4007 O O . THR B 1 250 ? 17.25 19.906 31.344 1 36.09 250 THR B O 1
ATOM 4010 N N . LEU B 1 251 ? 18.234 20.141 29.469 1 35.22 251 LEU B N 1
ATOM 4011 C CA . LEU B 1 251 ? 19.516 20.453 30.094 1 35.22 251 LEU B CA 1
ATOM 4012 C C . LEU B 1 251 ? 19.375 21.641 31.047 1 35.22 251 LEU B C 1
ATOM 4014 O O . LEU B 1 251 ? 20.281 21.906 31.844 1 35.22 251 LEU B O 1
ATOM 4018 N N . GLN B 1 252 ? 18.5 22.609 30.812 1 34.34 252 GLN B N 1
ATOM 4019 C CA . GLN B 1 252 ? 18.406 23.656 31.828 1 34.34 252 GLN B CA 1
ATOM 4020 C C . GLN B 1 252 ? 18.078 23.094 33.188 1 34.34 252 GLN B C 1
ATOM 4022 O O . GLN B 1 252 ? 18.453 23.656 34.219 1 34.34 252 GLN B O 1
ATOM 4027 N N . GLN B 1 253 ? 17.344 22.062 33.281 1 35.94 253 GLN B N 1
ATOM 4028 C CA . GLN B 1 253 ? 17.078 21.609 34.656 1 35.94 253 GLN B CA 1
ATOM 4029 C C . GLN B 1 253 ? 18.297 20.922 35.25 1 35.94 253 GLN B C 1
ATOM 4031 O O . GLN B 1 253 ? 18.375 20.703 36.469 1 35.94 253 GLN B O 1
ATOM 4036 N N . THR B 1 254 ? 19.172 20.375 34.406 1 33.84 254 THR B N 1
ATOM 4037 C CA . THR B 1 254 ? 20.266 19.766 35.156 1 33.84 254 THR B CA 1
ATOM 4038 C C . THR B 1 254 ? 21.297 20.812 35.562 1 33.84 254 THR B C 1
ATOM 4040 O O . THR B 1 254 ? 22.266 20.5 36.25 1 33.84 254 THR B O 1
ATOM 4043 N N . VAL B 1 255 ? 21.344 21.969 34.812 1 33.19 255 VAL B N 1
ATOM 4044 C CA . VAL B 1 255 ? 22.328 22.922 35.312 1 33.19 255 VAL B CA 1
ATOM 4045 C C . VAL B 1 255 ? 21.781 23.641 36.531 1 33.19 255 VAL B C 1
ATOM 4047 O O . VAL B 1 255 ? 22.453 24.484 37.125 1 33.19 255 VAL B O 1
ATOM 4050 N N . GLU B 1 256 ? 20.516 23.375 36.969 1 27.59 256 GLU B N 1
ATOM 4051 C CA . GLU B 1 256 ? 20.328 23.859 38.344 1 27.59 256 GLU B CA 1
ATOM 4052 C C . GLU B 1 256 ? 20.766 22.828 39.375 1 27.59 256 GLU B C 1
ATOM 4054 O O . GLU B 1 256 ? 20.547 21.625 39.188 1 27.59 256 GLU B O 1
#

InterPro domains:
  IPR001594 Palmitoyltransferase, DHHC domain [PF01529] (79-207)
  IPR039859 Palmitoyltransferase PFA4/ZDHHC16/ZDHHC20/ERF2-like [PTHR22883] (23-236)

Nearest PDB structures (foldseek):
  6bmn-assembly1_A  TM=6.963E-01  e=2.876E-09  Homo sapiens
  7khm-assembly1_B  TM=6.876E-01  e=4.704E-09  Homo sapiens
  8hfc-assembly1_A  TM=6.507E-01  e=1.135E-09  Saccharomyces cerevisiae S288C
  6bml-assembly1_A  TM=5.789E-01  e=3.208E-09  Homo sapiens
  6bmm-assembly1_B  TM=5.788E-01  e=1.330E-08  Homo sapiens

Organism: Aegilops tauschii subsp. strangulata (NCBI:txid200361)